Protein AF-A0A915NQX6-F1 (afdb_monomer_lite)

Structure (mmCIF, N/CA/C/O backbone):
data_AF-A0A915NQX6-F1
#
_entry.id   AF-A0A915NQX6-F1
#
loop_
_atom_site.group_PDB
_atom_site.id
_atom_site.type_symbol
_atom_site.label_atom_id
_atom_site.label_alt_id
_atom_site.label_comp_id
_atom_site.label_asym_id
_atom_site.label_entity_id
_atom_site.label_seq_id
_atom_site.pdbx_PDB_ins_code
_atom_site.Cartn_x
_atom_site.Cartn_y
_atom_site.Cartn_z
_atom_site.occupancy
_atom_site.B_iso_or_equiv
_atom_site.auth_seq_id
_atom_site.auth_comp_id
_atom_site.auth_asym_id
_atom_site.auth_atom_id
_atom_site.pdbx_PDB_model_num
ATOM 1 N N . GLU A 1 1 ? -34.431 50.979 30.768 1.00 38.66 1 GLU A N 1
ATOM 2 C CA . GLU A 1 1 ? -34.654 49.567 30.395 1.00 38.66 1 GLU A CA 1
ATOM 3 C C . GLU A 1 1 ? -35.205 49.522 28.977 1.00 38.66 1 GLU A C 1
ATOM 5 O O . GLU A 1 1 ? -36.246 50.115 28.728 1.00 38.66 1 GLU A O 1
ATOM 10 N N . HIS A 1 2 ? -34.493 48.913 28.026 1.00 42.22 2 HIS A N 1
ATOM 11 C CA . HIS A 1 2 ? -35.013 48.722 26.668 1.00 42.22 2 HIS A CA 1
ATOM 12 C C . HIS A 1 2 ? -35.611 47.318 26.565 1.00 42.22 2 HIS A C 1
ATOM 14 O O . HIS A 1 2 ? -34.886 46.334 26.437 1.00 42.22 2 HIS A O 1
ATOM 20 N N . SER A 1 3 ? -36.939 47.236 26.668 1.00 46.34 3 SER A N 1
ATOM 21 C CA . SER A 1 3 ? -37.701 46.011 26.421 1.00 46.34 3 SER A CA 1
ATOM 22 C C . SER A 1 3 ? -37.890 45.856 24.912 1.00 46.34 3 SER A C 1
ATOM 24 O O . SER A 1 3 ? -38.677 46.576 24.299 1.00 46.34 3 SER A O 1
ATOM 26 N N . HIS A 1 4 ? -37.106 44.979 24.287 1.00 55.62 4 HIS A N 1
ATOM 27 C CA . HIS A 1 4 ? -37.323 44.584 22.897 1.00 55.62 4 HIS A CA 1
ATOM 28 C C . HIS A 1 4 ? -38.366 43.463 22.845 1.00 55.62 4 HIS A C 1
ATOM 30 O O . HIS A 1 4 ? -38.346 42.558 23.680 1.00 55.62 4 HIS A O 1
ATOM 36 N N . LEU A 1 5 ? -39.251 43.503 21.844 1.00 52.16 5 LEU A N 1
ATOM 37 C CA . LEU A 1 5 ? -40.150 42.388 21.537 1.00 52.16 5 LEU A CA 1
ATOM 38 C C . LEU A 1 5 ? -39.326 41.102 21.301 1.00 52.16 5 LEU A C 1
ATOM 40 O O . LEU A 1 5 ? -38.230 41.187 20.733 1.00 52.16 5 LEU A O 1
ATOM 44 N N . PRO A 1 6 ? -39.813 39.916 21.718 1.00 59.72 6 PRO A N 1
ATOM 45 C CA . PRO A 1 6 ? -39.116 38.663 21.459 1.00 59.72 6 PRO A CA 1
ATOM 46 C C . PRO A 1 6 ? -38.980 38.472 19.947 1.00 59.72 6 PRO A C 1
ATOM 48 O O . PRO A 1 6 ? -39.988 38.423 19.253 1.00 59.72 6 PRO A O 1
ATOM 51 N N . GLN A 1 7 ? -37.749 38.375 19.444 1.00 75.25 7 GLN A N 1
ATOM 52 C CA . GLN A 1 7 ? -37.476 38.047 18.042 1.00 75.25 7 GLN A CA 1
ATOM 53 C C . GLN A 1 7 ? -37.558 36.521 17.881 1.00 75.25 7 GLN A C 1
ATOM 55 O O . GLN A 1 7 ? -36.648 35.823 18.356 1.00 75.25 7 GLN A O 1
ATOM 60 N N . PRO A 1 8 ? -38.646 35.970 17.310 1.00 80.56 8 PRO A N 1
ATOM 61 C CA . PRO A 1 8 ? -38.833 34.524 17.220 1.00 80.56 8 PRO A CA 1
ATOM 62 C C . PRO A 1 8 ? -37.720 33.846 16.409 1.00 80.56 8 PRO A C 1
ATOM 64 O O . PRO A 1 8 ? -37.325 32.728 16.735 1.00 80.56 8 PRO A O 1
ATOM 67 N N . GLU A 1 9 ? -37.121 34.550 15.453 1.00 82.81 9 GLU A N 1
ATOM 68 C CA . GLU A 1 9 ? -36.020 34.088 14.603 1.00 82.81 9 GLU A CA 1
ATOM 69 C C . GLU A 1 9 ? -34.741 33.879 15.425 1.00 82.81 9 GLU A C 1
ATOM 71 O O . GLU A 1 9 ? -34.018 32.898 15.246 1.00 82.81 9 GLU A O 1
ATOM 76 N N . ARG A 1 10 ? -34.474 34.745 16.417 1.00 84.31 10 ARG A N 1
ATOM 77 C CA . ARG A 1 10 ? -33.348 34.549 17.351 1.00 84.31 10 ARG A CA 1
ATOM 78 C C . ARG A 1 10 ? -33.540 33.310 18.211 1.00 84.31 10 ARG A C 1
ATOM 80 O O . ARG A 1 10 ? -32.583 32.568 18.433 1.00 84.31 10 ARG A O 1
ATOM 87 N N . ARG A 1 11 ? -34.770 33.064 18.664 1.00 86.31 11 ARG A N 1
ATOM 88 C CA . ARG A 1 11 ? -35.105 31.863 19.436 1.00 86.31 11 ARG A CA 1
ATOM 89 C C . ARG A 1 11 ? -34.942 30.602 18.585 1.00 86.31 11 ARG A C 1
ATOM 91 O O . ARG A 1 11 ? -34.336 29.637 19.043 1.00 86.31 11 ARG A O 1
ATOM 98 N N . LEU A 1 12 ? -35.424 30.614 17.342 1.00 88.38 12 LEU A N 1
ATOM 99 C CA . LEU A 1 12 ? -35.240 29.511 16.391 1.00 88.38 12 LEU A CA 1
ATOM 100 C C . LEU A 1 12 ? -33.757 29.273 16.082 1.00 88.38 12 LEU A C 1
ATOM 102 O O . LEU A 1 12 ? -33.298 28.129 16.092 1.00 88.38 12 LEU A O 1
ATOM 106 N N . ALA A 1 13 ? -32.976 30.340 15.908 1.00 90.31 13 ALA A N 1
ATOM 107 C CA . ALA A 1 13 ? -31.537 30.252 15.701 1.00 90.31 13 ALA A CA 1
ATOM 108 C C . ALA A 1 13 ? -30.809 29.633 16.907 1.00 90.31 13 ALA A C 1
ATOM 110 O O . ALA A 1 13 ? -29.872 28.851 16.731 1.00 90.31 13 ALA A O 1
ATOM 111 N N . GLU A 1 14 ? -31.229 29.941 18.137 1.00 90.56 14 GLU A N 1
ATOM 112 C CA . GLU A 1 14 ? -30.706 29.303 19.349 1.00 90.56 14 GLU A CA 1
ATOM 113 C C . GLU A 1 14 ? -31.066 27.820 19.433 1.00 90.56 14 GLU A C 1
ATOM 115 O O . GLU A 1 14 ? -30.185 27.008 19.727 1.00 90.56 14 GLU A O 1
ATOM 120 N N . ILE A 1 15 ? -32.308 27.451 19.101 1.00 91.75 15 ILE A N 1
ATOM 121 C CA . ILE A 1 15 ? -32.741 26.049 19.020 1.00 91.75 15 ILE A CA 1
ATOM 122 C C . ILE A 1 15 ? -31.874 25.294 18.007 1.00 91.75 15 ILE A C 1
ATOM 124 O O . ILE A 1 15 ? -31.310 24.252 18.337 1.00 91.75 15 ILE A O 1
ATOM 128 N N . LYS A 1 16 ? -31.663 25.854 16.811 1.00 93.06 16 LYS A N 1
ATOM 129 C CA . LYS A 1 16 ? -30.813 25.248 15.775 1.00 93.06 16 LYS A CA 1
ATOM 130 C C . LYS A 1 16 ? -29.343 25.161 16.177 1.00 93.06 16 LYS A C 1
ATOM 132 O O . LYS A 1 16 ? -28.678 24.166 15.894 1.00 93.06 16 LYS A O 1
ATOM 137 N N . ARG A 1 17 ? -28.811 26.157 16.892 1.00 93.44 17 ARG A N 1
ATOM 138 C CA . ARG A 1 17 ? -27.465 26.078 17.488 1.00 93.44 17 ARG A CA 1
ATOM 139 C C . ARG A 1 17 ? -27.383 24.989 18.558 1.00 93.44 17 ARG A C 1
ATOM 141 O O . ARG A 1 17 ? -26.347 24.338 18.663 1.00 93.44 17 ARG A O 1
ATOM 148 N N . HIS A 1 18 ? -28.433 24.780 19.349 1.00 92.81 18 HIS A N 1
ATOM 149 C CA . HIS A 1 18 ? -28.482 23.684 20.314 1.00 92.81 18 HIS A CA 1
ATOM 150 C C . HIS A 1 18 ? -28.527 22.322 19.609 1.00 92.81 18 HIS A C 1
ATOM 152 O O . HIS A 1 18 ? -27.761 21.429 19.966 1.00 92.81 18 HIS A O 1
ATOM 158 N N . GLU A 1 19 ? -29.343 22.187 18.563 1.00 92.75 19 GLU A N 1
ATOM 159 C CA . GLU A 1 19 ? -29.406 20.996 17.707 1.00 92.75 19 GLU A CA 1
ATOM 160 C C . GLU A 1 19 ? -28.031 20.682 17.096 1.00 92.75 19 GLU A C 1
ATOM 162 O O . GLU A 1 19 ? -27.553 19.553 17.180 1.00 92.75 19 GLU A O 1
ATOM 167 N N . LEU A 1 20 ? -27.323 21.697 16.582 1.00 93.06 20 LEU A N 1
ATOM 168 C CA . LEU A 1 20 ? -25.949 21.557 16.093 1.00 93.06 20 LEU A CA 1
ATOM 169 C C . LEU A 1 20 ? -25.013 20.988 17.166 1.00 93.06 20 LEU A C 1
ATOM 171 O O . LEU A 1 20 ? -24.211 20.103 16.871 1.00 93.06 20 LEU A O 1
ATOM 175 N N . LYS A 1 21 ? -25.085 21.504 18.399 1.00 91.56 21 LYS A N 1
ATOM 176 C CA . LYS A 1 21 ? -24.256 21.026 19.515 1.00 91.56 21 LYS A CA 1
ATOM 177 C C . LYS A 1 21 ? -24.577 19.579 19.871 1.00 91.56 21 LYS A C 1
ATOM 179 O O . LYS A 1 21 ? -23.652 18.803 20.087 1.00 91.56 21 LYS A O 1
ATOM 184 N N . GLN A 1 22 ? -25.858 19.225 19.926 1.00 89.69 22 GLN A N 1
ATOM 185 C CA . GLN A 1 22 ? -26.311 17.868 20.219 1.00 89.69 22 GLN A CA 1
ATOM 186 C C . GLN A 1 22 ? -25.844 16.894 19.136 1.00 89.69 22 GLN A C 1
ATOM 188 O O . GLN A 1 22 ? -25.158 15.921 19.433 1.00 89.69 22 GLN A O 1
ATOM 193 N N . ARG A 1 23 ? -26.083 17.223 17.869 1.00 88.25 23 ARG A N 1
ATOM 194 C CA . ARG A 1 23 ? -25.683 16.393 16.733 1.00 88.25 23 ARG A CA 1
ATOM 195 C C . ARG A 1 23 ? -24.166 16.286 16.587 1.00 88.25 23 ARG A C 1
ATOM 197 O O . ARG A 1 23 ? -23.659 15.241 16.203 1.00 88.25 23 ARG A O 1
ATOM 204 N N . ALA A 1 24 ? -23.417 17.329 16.954 1.00 87.31 24 ALA A N 1
ATOM 205 C CA . ALA A 1 24 ? -21.957 17.266 17.038 1.00 87.31 24 ALA A CA 1
ATOM 206 C C . ALA A 1 24 ? -21.452 16.295 18.121 1.00 87.31 24 ALA A C 1
ATOM 208 O O . ALA A 1 24 ? -20.305 15.860 18.022 1.00 87.31 24 ALA A O 1
ATOM 209 N N . ARG A 1 25 ? -22.268 15.987 19.142 1.00 83.38 25 ARG A N 1
ATOM 210 C CA . ARG A 1 25 ? -21.964 14.986 20.175 1.00 83.38 25 ARG A CA 1
ATOM 211 C C . ARG A 1 25 ? -22.408 13.583 19.779 1.00 83.38 25 ARG A C 1
ATOM 213 O O . ARG A 1 25 ? -21.679 12.642 20.056 1.00 83.38 25 ARG A O 1
ATOM 220 N N . GLU A 1 26 ? -23.578 13.463 19.158 1.00 82.12 26 GLU A N 1
ATOM 221 C CA . GLU A 1 26 ? -24.158 12.183 18.731 1.00 82.12 26 GLU A CA 1
ATOM 222 C C . GLU A 1 26 ? -23.442 11.602 17.507 1.00 82.12 26 GLU A C 1
ATOM 224 O O . GLU A 1 26 ? -23.150 10.412 17.478 1.00 82.12 26 GLU A O 1
ATOM 229 N N . ASP A 1 27 ? -23.099 12.445 16.525 1.00 79.38 27 ASP A N 1
ATOM 230 C CA . ASP A 1 27 ? -22.319 12.059 15.346 1.00 79.38 27 ASP A CA 1
ATOM 231 C C . ASP A 1 27 ? -21.049 12.918 15.224 1.00 79.38 27 ASP A C 1
ATOM 233 O O . ASP A 1 27 ? -20.913 13.818 14.377 1.00 79.38 27 ASP A O 1
ATOM 237 N N . PRO A 1 28 ? -20.071 12.672 16.103 1.00 72.56 28 PRO A N 1
ATOM 238 C CA . PRO A 1 28 ? -18.860 13.466 16.147 1.00 72.56 28 PRO A CA 1
ATOM 239 C C . PRO A 1 28 ? -17.932 13.197 14.952 1.00 72.56 28 PRO A C 1
ATOM 241 O O . PRO A 1 28 ? -17.039 14.010 14.687 1.00 72.56 28 PRO A O 1
ATOM 244 N N . ASN A 1 29 ? -18.174 12.134 14.180 1.00 71.50 29 ASN A N 1
ATOM 245 C CA . ASN A 1 29 ? -17.426 11.800 12.968 1.00 71.50 29 ASN A CA 1
ATOM 246 C C . ASN A 1 29 ? -17.956 12.527 11.723 1.00 71.50 29 ASN A C 1
ATOM 248 O O . ASN A 1 29 ? -17.264 12.594 10.704 1.00 71.50 29 ASN A O 1
ATOM 252 N N . LEU A 1 30 ? -19.139 13.148 11.801 1.00 79.25 30 LEU A N 1
ATOM 253 C CA . LEU A 1 30 ? -19.702 13.895 10.683 1.00 79.25 30 LEU A CA 1
ATOM 254 C C . LEU A 1 30 ? -18.809 15.081 10.290 1.00 79.25 30 LEU A C 1
ATOM 256 O O . LEU A 1 30 ? -18.415 15.912 11.125 1.00 79.25 30 LEU A O 1
ATOM 260 N N . ASN A 1 31 ? -18.515 15.176 8.989 1.00 84.56 31 ASN A N 1
ATOM 261 C CA . ASN A 1 31 ? -17.747 16.275 8.414 1.00 84.56 31 ASN A CA 1
ATOM 262 C C . ASN A 1 31 ? -18.415 17.620 8.749 1.00 84.56 31 ASN A C 1
ATOM 264 O O . ASN A 1 31 ? -19.624 17.770 8.579 1.00 84.56 31 ASN A O 1
ATOM 268 N N . ARG A 1 32 ? -17.619 18.610 9.176 1.00 86.19 32 ARG A N 1
ATOM 269 C CA . ARG A 1 32 ? -18.089 19.949 9.569 1.00 86.19 32 ARG A CA 1
ATOM 270 C C . ARG A 1 32 ? -19.045 20.567 8.545 1.00 86.19 32 ARG A C 1
ATOM 272 O O . ARG A 1 32 ? -20.067 21.114 8.942 1.00 86.19 32 ARG A O 1
ATOM 279 N N . ILE A 1 33 ? -18.713 20.490 7.258 1.00 86.62 33 ILE A N 1
ATOM 280 C CA . ILE A 1 33 ? -19.505 21.103 6.185 1.00 86.62 33 ILE A CA 1
ATOM 281 C C . ILE A 1 33 ? -20.866 20.412 6.090 1.00 86.62 33 ILE A C 1
ATOM 283 O O . ILE A 1 33 ? -21.895 21.081 6.084 1.00 86.62 33 ILE A O 1
ATOM 287 N N . ARG A 1 34 ? -20.882 19.073 6.106 1.00 89.69 34 ARG A N 1
ATOM 288 C CA . ARG A 1 34 ? -22.124 18.285 6.074 1.00 89.69 34 ARG A CA 1
ATOM 289 C C . ARG A 1 34 ? -22.983 18.507 7.315 1.00 89.69 34 ARG A C 1
ATOM 291 O O . ARG A 1 34 ? -24.191 18.655 7.187 1.00 89.69 34 ARG A O 1
ATOM 298 N N . LEU A 1 35 ? -22.365 18.569 8.493 1.00 90.06 35 LEU A N 1
ATOM 299 C CA . LEU A 1 35 ? -23.062 18.843 9.746 1.00 90.06 35 LEU A CA 1
ATOM 300 C C . LEU A 1 35 ? -23.759 20.207 9.690 1.00 90.06 35 LEU A C 1
ATOM 302 O O . LEU A 1 35 ? -24.960 20.288 9.922 1.00 90.06 35 LEU A O 1
ATOM 306 N N . ILE A 1 36 ? -23.035 21.268 9.329 1.00 91.88 36 ILE A N 1
ATOM 307 C CA . ILE A 1 36 ? -23.605 22.618 9.258 1.00 91.88 36 ILE A CA 1
ATOM 308 C C . ILE A 1 36 ? -24.703 22.696 8.190 1.00 91.88 36 ILE A C 1
ATOM 310 O O . ILE A 1 36 ? -25.783 23.212 8.475 1.00 91.88 36 ILE A O 1
ATOM 314 N N . ALA A 1 37 ? -24.468 22.123 7.005 1.00 91.12 37 ALA A N 1
ATOM 315 C CA . ALA A 1 37 ? -25.466 22.070 5.940 1.00 91.12 37 ALA A CA 1
ATOM 316 C C . ALA A 1 37 ? -26.743 21.348 6.393 1.00 91.12 37 ALA A C 1
ATOM 318 O O . ALA A 1 37 ? -27.840 21.820 6.122 1.00 91.12 37 ALA A O 1
ATOM 319 N N . SER A 1 38 ? -26.613 20.250 7.146 1.00 90.94 38 SER A N 1
ATOM 320 C CA . SER A 1 38 ? -27.766 19.496 7.649 1.00 90.94 38 SER A CA 1
ATOM 321 C C . SER A 1 38 ? -28.615 20.262 8.666 1.00 90.94 38 SER A C 1
ATOM 323 O O . SER A 1 38 ? -29.816 20.037 8.727 1.00 90.94 38 SER A O 1
ATOM 325 N N . ILE A 1 39 ? -28.009 21.166 9.444 1.00 92.31 39 ILE A N 1
ATOM 326 C CA . ILE A 1 39 ? -28.732 22.005 10.413 1.00 92.31 39 ILE A CA 1
ATOM 327 C C . ILE A 1 39 ? -29.379 23.211 9.724 1.00 92.31 39 ILE A C 1
ATOM 329 O O . ILE A 1 39 ? -30.451 23.647 10.133 1.00 92.31 39 ILE A O 1
ATOM 333 N N . ARG A 1 40 ? -28.731 23.753 8.686 1.00 90.81 40 ARG A N 1
ATOM 334 C CA . ARG A 1 40 ? -29.233 24.895 7.905 1.00 90.81 40 ARG A CA 1
ATOM 335 C C . ARG A 1 40 ? -30.285 24.509 6.864 1.00 90.81 40 ARG A C 1
ATOM 337 O O . ARG A 1 40 ? -30.973 25.385 6.353 1.00 90.81 40 ARG A O 1
ATOM 344 N N . ALA A 1 41 ? -30.410 23.226 6.540 1.00 90.62 41 ALA A N 1
ATOM 345 C CA . ALA A 1 41 ? -31.408 22.743 5.599 1.00 90.62 41 ALA A CA 1
ATOM 346 C C . ALA A 1 41 ? -32.829 23.101 6.073 1.00 90.62 41 ALA A C 1
ATOM 348 O O . ALA A 1 41 ? -33.228 22.735 7.178 1.00 90.62 41 ALA A O 1
ATOM 349 N N . GLY A 1 42 ? -33.585 23.802 5.223 1.00 84.75 42 GLY A N 1
ATOM 350 C CA . GLY A 1 42 ? -34.984 24.158 5.487 1.00 84.75 42 GLY A CA 1
ATOM 351 C C . GLY A 1 42 ? -35.194 25.253 6.538 1.00 84.75 42 GLY A C 1
ATOM 352 O O . GLY A 1 42 ? -36.287 25.348 7.085 1.00 84.75 42 GLY A O 1
ATOM 353 N N . VAL A 1 43 ? -34.163 26.046 6.845 1.00 90.88 43 VAL A N 1
ATOM 354 C CA . VAL A 1 43 ? -34.260 27.228 7.716 1.00 90.88 43 VAL A CA 1
ATOM 355 C C . VAL A 1 43 ? -34.565 28.464 6.861 1.00 90.88 43 VAL A C 1
ATOM 357 O O . VAL A 1 43 ? -34.007 28.593 5.774 1.00 90.88 43 VAL A O 1
ATOM 360 N N . ASP A 1 44 ? -35.438 29.352 7.339 1.00 91.12 44 ASP A N 1
ATOM 361 C CA . ASP A 1 44 ? -35.754 30.633 6.693 1.00 91.12 44 ASP A CA 1
ATOM 362 C C . ASP A 1 44 ? -34.566 31.615 6.725 1.00 91.12 44 ASP A C 1
ATOM 364 O O . ASP A 1 44 ? -33.658 31.491 7.550 1.00 91.12 44 ASP A O 1
ATOM 368 N N . ASP A 1 45 ? -34.572 32.606 5.832 1.00 90.00 45 ASP A N 1
ATOM 369 C CA . ASP A 1 45 ? -33.442 33.524 5.633 1.00 90.00 45 ASP A CA 1
ATOM 370 C C . ASP A 1 45 ? -33.100 34.345 6.890 1.00 90.00 45 ASP A C 1
ATOM 372 O O . ASP A 1 45 ? -31.925 34.574 7.198 1.00 90.00 45 ASP A O 1
ATOM 376 N N . GLU A 1 46 ? -34.105 34.757 7.661 1.00 90.25 46 GLU A N 1
ATOM 377 C CA . GLU A 1 46 ? -33.933 35.597 8.850 1.00 90.25 46 GLU A CA 1
ATOM 378 C C . GLU A 1 46 ? -33.292 34.796 9.989 1.00 90.25 46 GLU A C 1
ATOM 380 O O . GLU A 1 46 ? -32.293 35.222 10.587 1.00 90.25 46 GLU A O 1
ATOM 385 N N . THR A 1 47 ? -33.782 33.577 10.225 1.00 89.44 47 THR A N 1
ATOM 386 C CA . THR A 1 47 ? -33.177 32.620 11.155 1.00 89.44 47 THR A CA 1
ATOM 387 C C . THR A 1 47 ? -31.779 32.207 10.687 1.00 89.44 47 THR A C 1
ATOM 389 O O . THR A 1 47 ? -30.856 32.123 11.503 1.00 89.44 47 THR A O 1
ATOM 392 N N . PHE A 1 48 ? -31.565 32.006 9.383 1.00 90.25 48 PHE A N 1
ATOM 393 C CA . PHE A 1 48 ? -30.262 31.658 8.810 1.00 90.25 48 PHE A CA 1
ATOM 394 C C . PHE A 1 48 ? -29.204 32.729 9.101 1.00 90.25 48 PHE A C 1
ATOM 396 O O . PHE A 1 48 ? -28.077 32.407 9.504 1.00 90.25 48 PHE A O 1
ATOM 403 N N . VAL A 1 49 ? -29.566 34.006 8.950 1.00 90.19 49 VAL A N 1
ATOM 404 C CA . VAL A 1 49 ? -28.704 35.140 9.306 1.00 90.19 49 VAL A CA 1
ATOM 405 C C . VAL A 1 49 ? -28.491 35.195 10.821 1.00 90.19 49 VAL A C 1
ATOM 407 O O . VAL A 1 49 ? -27.346 35.296 11.276 1.00 90.19 49 VAL A O 1
ATOM 410 N N . ALA A 1 50 ? -29.553 35.043 11.620 1.00 90.62 50 ALA A N 1
ATOM 411 C CA . ALA A 1 50 ? -29.483 35.071 13.084 1.00 90.62 50 ALA A CA 1
ATOM 412 C C . ALA A 1 50 ? -28.621 33.937 13.676 1.00 90.62 50 ALA A C 1
ATOM 414 O O . ALA A 1 50 ? -27.971 34.118 14.713 1.00 90.62 50 ALA A O 1
ATOM 415 N N . MET A 1 51 ? -28.541 32.783 13.003 1.00 91.06 51 MET A N 1
ATOM 416 C CA . MET A 1 51 ? -27.662 31.665 13.364 1.00 91.06 51 MET A CA 1
ATOM 417 C C . MET A 1 51 ? -26.172 32.020 13.284 1.00 91.06 51 MET A C 1
ATOM 419 O O . MET A 1 51 ? -25.375 31.428 14.022 1.00 91.06 51 MET A O 1
ATOM 423 N N . GLY A 1 52 ? -25.790 33.029 12.502 1.00 91.25 52 GLY A N 1
ATOM 424 C CA . GLY A 1 52 ? -24.404 33.448 12.298 1.00 91.25 52 GLY A CA 1
ATOM 425 C C . GLY A 1 52 ? -23.676 32.610 11.244 1.00 91.25 52 GLY A C 1
ATOM 426 O O . GLY A 1 52 ? -24.230 31.669 10.685 1.00 91.25 52 GLY A O 1
ATOM 427 N N . SER A 1 53 ? -22.422 32.964 10.955 1.00 92.38 53 SER A N 1
ATOM 428 C CA . SER A 1 53 ? -21.659 32.379 9.844 1.00 92.38 53 SER A CA 1
ATOM 429 C C . SER A 1 53 ? -21.311 30.896 10.033 1.00 92.38 53 SER A C 1
ATOM 431 O O . SER A 1 53 ? -21.163 30.405 11.156 1.00 92.38 53 SER A O 1
ATOM 433 N N . ASP A 1 54 ? -21.043 30.196 8.924 1.00 91.50 54 ASP A N 1
ATOM 434 C CA . ASP A 1 54 ? -20.540 28.810 8.933 1.00 91.50 54 ASP A CA 1
ATOM 435 C C . ASP A 1 54 ? -19.231 28.655 9.716 1.00 91.50 54 ASP A C 1
ATOM 437 O O . ASP A 1 54 ? -18.899 27.571 10.211 1.00 91.50 54 ASP A O 1
ATOM 441 N N . ASN A 1 55 ? -18.455 29.733 9.847 1.00 91.69 55 ASN A N 1
ATOM 442 C CA . ASN A 1 55 ? -17.267 29.713 10.681 1.00 91.69 55 ASN A CA 1
ATOM 443 C C . ASN A 1 55 ? -17.607 29.679 12.171 1.00 91.69 55 ASN A C 1
ATOM 445 O O . ASN A 1 55 ? -17.064 28.849 12.897 1.00 91.69 55 ASN A O 1
ATOM 449 N N . ALA A 1 56 ? -18.552 30.509 12.613 1.00 91.81 56 ALA A N 1
ATOM 450 C CA . ALA A 1 56 ? -19.011 30.517 13.998 1.00 91.81 56 ALA A CA 1
ATOM 451 C C . ALA A 1 56 ? -19.662 29.180 14.390 1.00 91.81 56 ALA A C 1
ATOM 453 O O . ALA A 1 56 ? -19.325 28.610 15.431 1.00 91.81 56 ALA A O 1
ATOM 454 N N . LEU A 1 57 ? -20.527 28.636 13.527 1.00 92.69 57 LEU A N 1
ATOM 455 C CA . LEU A 1 57 ? -21.147 27.321 13.724 1.00 92.69 57 LEU A CA 1
ATOM 456 C C . LEU A 1 57 ? -20.096 26.201 13.727 1.00 92.69 57 LEU A C 1
ATOM 458 O O . LEU A 1 57 ? -20.123 25.319 14.583 1.00 92.69 57 LEU A O 1
ATOM 462 N N . GLY A 1 58 ? -19.106 26.274 12.835 1.00 90.50 58 GLY A N 1
ATOM 463 C CA . GLY A 1 58 ? -17.985 25.338 12.810 1.00 90.50 58 GLY A CA 1
ATOM 464 C C . GLY A 1 58 ? -17.162 25.339 14.095 1.00 90.50 58 GLY A C 1
ATOM 465 O O . GLY A 1 58 ? -16.858 24.275 14.630 1.00 90.50 58 GLY A O 1
ATOM 466 N N . ILE A 1 59 ? -16.843 26.523 14.623 1.00 89.06 59 ILE A N 1
ATOM 467 C CA . ILE A 1 59 ? -16.144 26.675 15.905 1.00 89.06 59 ILE A CA 1
ATOM 468 C C . ILE A 1 59 ? -17.005 26.137 17.053 1.00 89.06 59 ILE A C 1
ATOM 470 O O . ILE A 1 59 ? -16.479 25.498 17.962 1.00 89.06 59 ILE A O 1
ATOM 474 N N . MET A 1 60 ? -18.321 26.360 17.020 1.00 91.12 60 MET A N 1
ATOM 475 C CA . MET A 1 60 ? -19.249 25.838 18.025 1.00 91.12 60 MET A CA 1
ATOM 476 C C . MET A 1 60 ? -19.268 24.307 18.035 1.00 91.12 60 MET A C 1
ATOM 478 O O . MET A 1 60 ? -19.071 23.708 19.091 1.00 91.12 60 MET A O 1
ATOM 482 N N . ALA A 1 61 ? -19.419 23.680 16.866 1.00 89.31 61 ALA A N 1
ATOM 483 C CA . ALA A 1 61 ? -19.356 22.229 16.726 1.00 89.31 61 ALA A CA 1
ATOM 484 C C . ALA A 1 61 ? -17.991 21.680 17.172 1.00 89.31 61 ALA A C 1
ATOM 486 O O . ALA A 1 61 ? -17.933 20.706 17.917 1.00 89.31 61 ALA A O 1
ATOM 487 N N . TYR A 1 62 ? -16.890 22.335 16.786 1.00 86.12 62 TYR A N 1
ATOM 488 C CA . TYR A 1 62 ? -15.546 21.965 17.236 1.00 86.12 62 TYR A CA 1
ATOM 489 C C . TYR A 1 62 ? -15.408 22.025 18.760 1.00 86.12 62 TYR A C 1
ATOM 491 O O . TYR A 1 62 ? -14.876 21.096 19.355 1.00 86.12 62 TYR A O 1
ATOM 499 N N . ARG A 1 63 ? -15.905 23.085 19.411 1.00 86.69 63 ARG A N 1
ATOM 500 C CA . ARG A 1 63 ? -15.849 23.223 20.875 1.00 86.69 63 ARG A CA 1
ATOM 501 C C . ARG A 1 63 ? -16.622 22.120 21.585 1.00 86.69 63 ARG A C 1
ATOM 503 O O . ARG A 1 63 ? -16.163 21.661 22.623 1.00 86.69 63 ARG A O 1
ATOM 510 N N . GLU A 1 64 ? -17.765 21.697 21.049 1.00 87.38 64 GLU A N 1
ATOM 511 C CA . GLU A 1 64 ? -18.497 20.557 21.608 1.00 87.38 64 GLU A CA 1
ATOM 512 C C . GLU A 1 64 ? -17.745 19.242 21.406 1.00 87.38 64 GLU A C 1
ATOM 514 O O . GLU A 1 64 ? -17.584 18.493 22.365 1.00 87.38 64 GLU A O 1
ATOM 519 N N . LYS A 1 65 ? -17.187 19.001 20.215 1.00 82.88 65 LYS A N 1
ATOM 520 C CA . LYS A 1 65 ? -16.334 17.827 19.965 1.00 82.88 65 LYS A CA 1
ATOM 521 C C . LYS A 1 65 ? -15.092 17.818 20.865 1.00 82.88 65 LYS A C 1
ATOM 523 O O . LYS A 1 65 ? -14.724 16.778 21.394 1.00 82.88 65 LYS A O 1
ATOM 528 N N . ALA A 1 66 ? -14.485 18.975 21.122 1.00 81.50 66 ALA A N 1
ATOM 529 C CA . ALA A 1 66 ? -13.329 19.107 22.008 1.00 81.50 66 ALA A CA 1
ATOM 530 C C . ALA A 1 66 ? -13.653 18.825 23.487 1.00 81.50 66 ALA A C 1
ATOM 532 O O . ALA A 1 66 ? -12.742 18.532 24.255 1.00 81.50 66 ALA A O 1
ATOM 533 N N . LYS A 1 67 ? -14.925 18.891 23.907 1.00 82.44 67 LYS A N 1
ATOM 534 C CA . LYS A 1 67 ? -15.336 18.419 25.242 1.00 82.44 67 LYS A CA 1
ATOM 535 C C . LYS A 1 67 ? -15.339 16.892 25.332 1.00 82.44 67 LYS A C 1
ATOM 537 O O . LYS A 1 67 ? -15.122 16.368 26.414 1.00 82.44 67 LYS A O 1
ATOM 542 N N . LEU A 1 68 ? -15.573 16.203 24.212 1.00 74.19 68 LEU A N 1
ATOM 543 C CA . LEU A 1 68 ? -15.562 14.739 24.130 1.00 74.19 68 LEU A CA 1
ATOM 544 C C . LEU A 1 68 ? -14.146 14.185 23.942 1.00 74.19 68 LEU A C 1
ATOM 546 O O . LEU A 1 68 ? -13.789 13.185 24.553 1.00 74.19 68 LEU A O 1
ATOM 550 N N . TYR A 1 69 ? -13.342 14.841 23.104 1.00 70.94 69 TYR A N 1
ATOM 551 C CA . TYR A 1 69 ? -12.032 14.336 22.672 1.00 70.94 69 TYR A CA 1
ATOM 552 C C . TYR A 1 69 ? -10.831 15.057 23.289 1.00 70.94 69 TYR A C 1
ATOM 554 O O . TYR A 1 69 ? -9.691 14.672 23.048 1.00 70.94 69 TYR A O 1
ATOM 562 N N . GLY A 1 70 ? -11.065 16.123 24.054 1.00 71.19 70 GLY A N 1
ATOM 563 C CA . GLY A 1 70 ? -10.018 17.057 24.456 1.00 71.19 70 GLY A CA 1
ATOM 564 C C . GLY A 1 70 ? -9.654 18.049 23.343 1.00 71.19 70 GLY A C 1
ATOM 565 O O . GLY A 1 70 ? -10.108 17.968 22.199 1.00 71.19 70 GLY A O 1
ATOM 566 N N . LYS A 1 71 ? -8.831 19.046 23.683 1.00 67.50 71 LYS A N 1
ATOM 567 C CA . LYS A 1 71 ? -8.247 19.960 22.690 1.00 67.50 71 LYS A CA 1
ATOM 568 C C . LYS A 1 71 ? -7.074 19.245 22.025 1.00 67.50 71 LYS A C 1
ATOM 570 O O . LYS A 1 71 ? -6.179 18.797 22.732 1.00 67.50 71 LYS A O 1
ATOM 575 N N . GLY A 1 72 ? -7.044 19.183 20.693 1.00 59.38 72 GLY A N 1
ATOM 576 C CA . GLY A 1 72 ? -5.888 18.644 19.975 1.00 59.38 72 GLY A CA 1
ATOM 577 C C . GLY A 1 72 ? -4.632 19.446 20.320 1.00 59.38 72 GLY A C 1
ATOM 578 O O . GLY A 1 72 ? -4.549 20.630 19.989 1.00 59.38 72 GLY A O 1
ATOM 579 N N . THR A 1 73 ? -3.677 18.833 21.017 1.00 55.38 73 THR A N 1
ATOM 580 C CA . THR A 1 73 ? -2.372 19.441 21.289 1.00 55.38 73 THR A CA 1
ATOM 581 C C . THR A 1 73 ? -1.381 18.944 20.240 1.00 55.38 73 THR A C 1
ATOM 583 O O . THR A 1 73 ? -1.390 17.788 19.825 1.00 55.38 73 THR A O 1
ATOM 586 N N . SER A 1 74 ? -0.510 19.830 19.766 1.00 53.81 74 SER A N 1
ATOM 587 C CA . SER A 1 74 ? 0.542 19.491 18.799 1.00 53.81 74 SER A CA 1
ATOM 588 C C . SER A 1 74 ? 1.775 18.843 19.446 1.00 53.81 74 SER A C 1
ATOM 590 O O . SER A 1 74 ? 2.724 18.504 18.737 1.00 53.81 74 SER A O 1
ATOM 592 N N . LYS A 1 75 ? 1.761 18.672 20.774 1.00 54.88 75 LYS A N 1
ATOM 593 C CA . LYS A 1 75 ? 2.833 18.098 21.589 1.00 54.88 75 LYS A CA 1
ATOM 594 C C . LYS A 1 75 ? 2.250 16.956 22.421 1.00 54.88 75 LYS A C 1
ATOM 596 O O . LYS A 1 75 ? 1.794 17.186 23.534 1.00 54.88 75 LYS A O 1
ATOM 601 N N . ILE A 1 76 ? 2.226 15.764 21.836 1.00 63.16 76 ILE A N 1
ATOM 602 C CA . ILE A 1 76 ? 1.908 14.510 22.526 1.00 63.16 76 ILE A CA 1
ATOM 603 C C . ILE A 1 76 ? 3.244 13.781 22.682 1.00 63.16 76 ILE A C 1
ATOM 605 O O . ILE A 1 76 ? 3.907 13.502 21.681 1.00 63.16 76 ILE A O 1
ATOM 609 N N . SER A 1 77 ? 3.684 13.573 23.922 1.00 61.50 77 SER A N 1
ATOM 610 C CA . SER A 1 77 ? 4.889 12.807 24.258 1.00 61.50 77 SER A CA 1
ATOM 611 C C . SER A 1 77 ? 4.596 11.302 24.262 1.00 61.50 77 SER A C 1
ATOM 613 O O . SER A 1 77 ? 3.440 10.896 24.314 1.00 61.50 77 SER A O 1
ATOM 615 N N . ALA A 1 78 ? 5.626 10.449 24.235 1.00 60.28 78 ALA A N 1
ATOM 616 C CA . ALA A 1 78 ? 5.443 8.993 24.321 1.00 60.28 78 ALA A CA 1
ATOM 617 C C . ALA A 1 78 ? 4.735 8.553 25.624 1.00 60.28 78 ALA A C 1
ATOM 619 O O . ALA A 1 78 ? 3.917 7.637 25.612 1.00 60.28 78 ALA A O 1
ATOM 620 N N . ILE A 1 79 ? 4.984 9.263 26.732 1.00 63.16 79 ILE A N 1
ATOM 621 C CA . ILE A 1 79 ? 4.326 9.041 28.033 1.00 63.16 79 ILE A CA 1
ATOM 622 C C . ILE A 1 79 ? 2.821 9.343 27.938 1.00 63.16 79 ILE A C 1
ATOM 624 O O . ILE A 1 79 ? 1.992 8.638 28.521 1.00 63.16 79 ILE A O 1
ATOM 628 N N . ASP A 1 80 ? 2.452 10.347 27.139 1.00 68.56 80 ASP A N 1
ATOM 629 C CA . ASP A 1 80 ? 1.050 10.679 26.895 1.00 68.56 80 ASP A CA 1
ATOM 630 C C . ASP A 1 80 ? 0.346 9.574 26.097 1.00 68.56 80 ASP A C 1
ATOM 632 O O . ASP A 1 80 ? -0.826 9.324 26.343 1.00 68.56 80 ASP A O 1
ATOM 636 N N . VAL A 1 81 ? 1.044 8.862 25.198 1.00 77.88 81 VAL A N 1
ATOM 637 C CA . VAL A 1 81 ? 0.452 7.762 24.406 1.00 77.88 81 VAL A CA 1
ATOM 638 C C . VAL A 1 81 ? 0.094 6.570 25.279 1.00 77.88 81 VAL A C 1
ATOM 640 O O . VAL A 1 81 ? -1.002 6.022 25.171 1.00 77.88 81 VAL A O 1
ATOM 643 N N . MET A 1 82 ? 1.002 6.184 26.176 1.00 79.81 82 MET A N 1
ATOM 644 C CA . MET A 1 82 ? 0.784 5.045 27.068 1.00 79.81 82 MET A CA 1
ATOM 645 C C . MET A 1 82 ? -0.407 5.270 28.002 1.00 79.81 82 MET A C 1
ATOM 647 O O . MET A 1 82 ? -1.128 4.325 28.315 1.00 79.81 82 MET A O 1
ATOM 651 N N . SER A 1 83 ? -0.678 6.526 28.364 1.00 79.94 83 SER A N 1
ATOM 652 C CA . SER A 1 83 ? -1.820 6.917 29.196 1.00 79.94 83 SER A CA 1
ATOM 653 C C . SER A 1 83 ? -3.106 7.236 28.416 1.00 79.94 83 SER A C 1
ATOM 655 O O . SER A 1 83 ? -4.122 7.552 29.042 1.00 79.94 83 SER A O 1
ATOM 657 N N . ILE A 1 84 ? -3.118 7.110 27.077 1.00 80.19 84 ILE A N 1
ATOM 658 C CA . ILE A 1 84 ? -4.325 7.347 26.269 1.00 80.19 84 ILE A CA 1
ATOM 659 C C . ILE A 1 84 ? -5.450 6.423 26.731 1.00 80.19 84 ILE A C 1
ATOM 661 O O . ILE A 1 84 ? -5.339 5.195 26.689 1.00 80.19 84 ILE A O 1
ATOM 665 N N . ARG A 1 85 ? -6.582 7.029 27.088 1.00 82.12 85 ARG A N 1
ATOM 666 C CA . ARG A 1 85 ? -7.865 6.338 27.192 1.00 82.12 85 ARG A CA 1
ATOM 667 C C . ARG A 1 85 ? -8.744 6.754 26.030 1.00 82.12 85 ARG A C 1
ATOM 669 O O . ARG A 1 85 ? -9.072 7.932 25.898 1.00 82.12 85 ARG A O 1
ATOM 676 N N . PHE A 1 86 ? -9.110 5.790 25.193 1.00 84.44 86 PHE A N 1
ATOM 677 C CA . PHE A 1 86 ? -10.004 6.052 24.079 1.00 84.44 86 PHE A CA 1
ATOM 678 C C . PHE A 1 86 ? -11.430 6.285 24.594 1.00 84.44 86 PHE A C 1
ATOM 680 O O . PHE A 1 86 ? -11.963 5.438 25.312 1.00 84.44 86 PHE A O 1
ATOM 687 N N . PRO A 1 87 ? -12.069 7.412 24.240 1.00 82.50 87 PRO A N 1
ATOM 688 C CA . PRO A 1 87 ? -13.486 7.610 24.496 1.00 82.50 87 PRO A CA 1
ATOM 689 C C . PRO A 1 87 ? -14.319 6.538 23.792 1.00 82.50 87 PRO A C 1
ATOM 691 O O . PRO A 1 87 ? -14.048 6.211 22.637 1.00 82.50 87 PRO A O 1
ATOM 694 N N . GLN A 1 88 ? -15.378 6.071 24.456 1.00 82.62 88 GLN A N 1
ATOM 695 C CA . GLN A 1 88 ? -16.304 5.059 23.933 1.00 82.62 88 GLN A CA 1
ATOM 696 C C . GLN A 1 88 ? -16.776 5.335 22.484 1.00 82.62 88 GLN A C 1
ATOM 698 O O . GLN A 1 88 ? -16.709 4.419 21.668 1.00 82.62 88 GLN A O 1
ATOM 703 N N . PRO A 1 89 ? -17.107 6.582 22.074 1.00 81.69 89 PRO A N 1
ATOM 704 C CA . PRO A 1 89 ? -17.506 6.875 20.689 1.00 81.69 89 P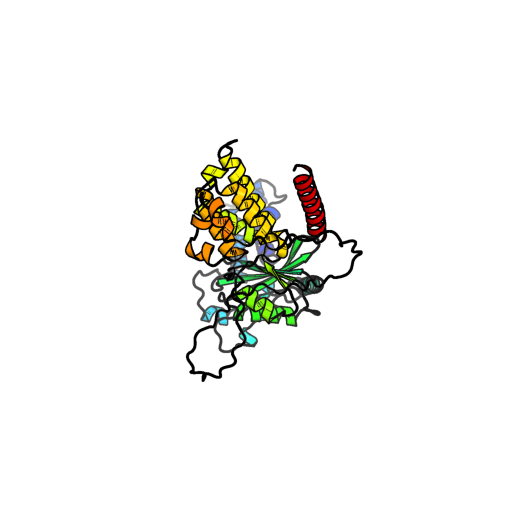RO A CA 1
ATOM 705 C C . PRO A 1 89 ? -16.437 6.621 19.610 1.00 81.69 89 PRO A C 1
ATOM 707 O O . PRO A 1 89 ? -16.763 6.618 18.425 1.00 81.69 89 PRO A O 1
ATOM 710 N N . LEU A 1 90 ? -15.160 6.468 19.986 1.00 81.88 90 LEU A N 1
ATOM 711 C CA . LEU A 1 90 ? -14.063 6.152 19.059 1.00 81.88 90 LEU A CA 1
ATOM 712 C C . LEU A 1 90 ? -13.753 4.658 18.983 1.00 81.88 90 LEU A C 1
ATOM 714 O O . LEU A 1 90 ? -13.040 4.241 18.075 1.00 81.88 90 LEU A O 1
ATOM 718 N N . ILE A 1 91 ? -14.254 3.874 19.935 1.00 89.50 91 ILE A N 1
ATOM 719 C CA . ILE A 1 91 ? -13.979 2.438 20.044 1.00 89.50 91 ILE A CA 1
ATOM 720 C C . ILE A 1 91 ? -15.236 1.592 19.950 1.00 89.50 91 ILE A C 1
ATOM 722 O O . ILE A 1 91 ? -15.120 0.377 19.939 1.00 89.50 91 ILE A O 1
ATOM 726 N N . GLU A 1 92 ? -16.411 2.199 19.809 1.00 89.06 92 GLU A N 1
ATOM 727 C CA . GLU A 1 92 ? -17.664 1.493 19.579 1.00 89.06 92 GLU A CA 1
ATOM 728 C C . GLU A 1 92 ? -18.406 2.044 18.366 1.00 89.06 92 GLU A C 1
ATOM 730 O O . GLU A 1 92 ? -18.489 3.253 18.138 1.00 89.06 92 GLU A O 1
ATOM 735 N N . ARG A 1 93 ? -18.996 1.137 17.587 1.00 86.62 93 ARG A N 1
ATOM 736 C CA . ARG A 1 93 ? -19.870 1.477 16.466 1.00 86.62 93 ARG A CA 1
ATOM 737 C C . ARG A 1 93 ? -20.998 0.459 16.383 1.00 86.62 93 ARG A C 1
ATOM 739 O O . ARG A 1 93 ? -20.748 -0.736 16.326 1.00 86.62 93 ARG A O 1
ATOM 746 N N . GLY A 1 94 ? -22.244 0.934 16.397 1.00 84.38 94 GLY A N 1
ATOM 747 C CA . GLY A 1 94 ? -23.417 0.052 16.337 1.00 84.38 94 GLY A CA 1
ATOM 748 C C . GLY A 1 94 ? -23.522 -0.931 17.512 1.00 84.38 94 GLY A C 1
ATOM 749 O O . GLY A 1 94 ? -24.022 -2.033 17.326 1.00 84.38 94 GLY A O 1
ATOM 750 N N . GLY A 1 95 ? -23.016 -0.561 18.695 1.00 86.81 95 GLY A N 1
ATOM 751 C CA . GLY A 1 95 ? -22.996 -1.424 19.884 1.00 86.81 95 GLY A CA 1
ATOM 752 C C . GLY A 1 95 ? -21.900 -2.496 19.886 1.00 86.81 95 GLY A C 1
ATOM 753 O O . GLY A 1 95 ? -21.865 -3.315 20.798 1.00 86.81 95 GLY A O 1
ATOM 754 N N . GLN A 1 96 ? -21.009 -2.504 18.890 1.00 89.38 96 GLN A N 1
ATOM 755 C CA . GLN A 1 96 ? -19.856 -3.402 18.837 1.00 89.38 96 GLN A CA 1
ATOM 756 C C . GLN A 1 96 ? -18.561 -2.628 19.070 1.00 89.38 96 GLN A C 1
ATOM 758 O O . GLN A 1 96 ? -18.400 -1.522 18.545 1.00 89.38 96 GLN A O 1
ATOM 763 N N . SER A 1 97 ? -17.627 -3.230 19.813 1.00 92.38 97 SER A N 1
ATOM 764 C CA . SER A 1 97 ? -16.263 -2.708 19.900 1.00 92.38 97 SER A CA 1
ATOM 765 C C . SER A 1 97 ? -15.600 -2.780 18.526 1.00 92.38 97 SER A C 1
ATOM 767 O O . SER A 1 97 ? -15.672 -3.801 17.842 1.00 92.38 97 SER A O 1
ATOM 769 N N . ILE A 1 98 ? -14.957 -1.688 18.131 1.00 94.56 98 ILE A N 1
ATOM 770 C CA . ILE A 1 98 ? -14.100 -1.605 16.953 1.00 94.56 98 ILE A CA 1
ATOM 771 C C . ILE A 1 98 ? -12.620 -1.542 17.322 1.00 94.56 98 ILE A C 1
ATOM 773 O O . ILE A 1 98 ? -11.799 -1.618 16.419 1.00 94.56 98 ILE A O 1
ATOM 777 N N . LEU A 1 99 ? -12.255 -1.385 18.601 1.00 95.38 99 LEU A N 1
ATOM 778 C CA . LEU A 1 99 ? -10.871 -1.563 19.044 1.00 95.38 99 LEU A CA 1
ATOM 779 C C . LEU A 1 99 ? -10.615 -3.066 19.166 1.00 95.38 99 LEU A C 1
ATOM 781 O O . LEU A 1 99 ? -11.116 -3.710 20.086 1.00 95.38 99 LEU A O 1
ATOM 785 N N . LEU A 1 100 ? -9.878 -3.603 18.199 1.00 95.50 100 LEU A N 1
ATOM 786 C CA . LEU A 1 100 ? -9.588 -5.026 18.080 1.00 95.50 100 LEU A CA 1
ATOM 787 C C . LEU A 1 100 ? -8.396 -5.432 18.946 1.00 95.50 100 LEU A C 1
ATOM 789 O O . LEU A 1 100 ? -8.428 -6.469 19.598 1.00 95.50 100 LEU A O 1
ATOM 793 N N . TYR A 1 101 ? -7.343 -4.615 18.929 1.00 95.94 101 TYR A N 1
ATOM 794 C CA . TYR A 1 101 ? -6.084 -4.929 19.590 1.00 95.94 101 TYR A CA 1
ATOM 795 C C . TYR A 1 101 ? -5.433 -3.682 20.179 1.00 95.94 101 TYR A C 1
ATOM 797 O O . TYR A 1 101 ? -5.427 -2.612 19.565 1.00 95.94 101 TYR A O 1
ATOM 805 N N . ASP A 1 102 ? -4.870 -3.856 21.371 1.00 94.56 102 ASP A N 1
ATOM 806 C CA . ASP A 1 102 ? -4.123 -2.854 22.120 1.00 94.56 102 ASP A CA 1
ATOM 807 C C . ASP A 1 102 ? -2.854 -3.508 22.669 1.00 94.56 102 ASP A C 1
ATOM 809 O O . ASP A 1 102 ? -2.905 -4.259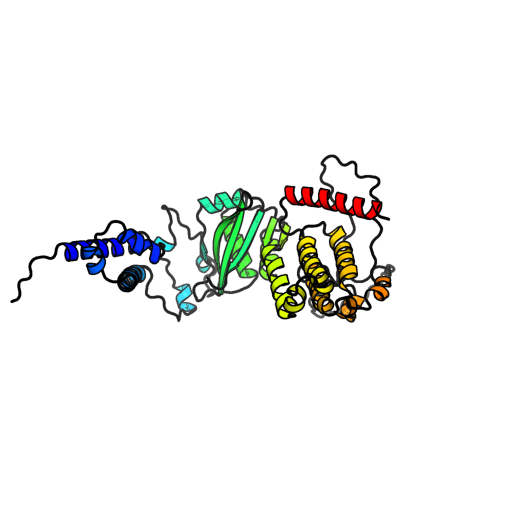 23.652 1.00 94.56 102 ASP A O 1
ATOM 813 N N . SER A 1 103 ? -1.710 -3.219 22.043 1.00 93.62 103 SER A N 1
ATOM 814 C CA . SER A 1 103 ? -0.458 -3.882 22.404 1.00 93.62 103 SER A CA 1
ATOM 815 C C . SER A 1 103 ? 0.011 -3.576 23.819 1.00 93.62 103 SER A C 1
ATOM 817 O O . SER A 1 103 ? 0.786 -4.349 24.364 1.00 93.62 103 SER A O 1
ATOM 819 N N . ARG A 1 104 ? -0.488 -2.523 24.481 1.00 91.44 104 ARG A N 1
ATOM 820 C CA . ARG A 1 104 ? -0.107 -2.203 25.871 1.00 91.44 104 ARG A CA 1
ATOM 821 C C . ARG A 1 104 ? -0.521 -3.297 26.851 1.00 91.44 104 ARG A C 1
ATOM 823 O O . ARG A 1 104 ? 0.079 -3.426 27.913 1.00 91.44 104 ARG A O 1
ATOM 830 N N . SER A 1 105 ? -1.547 -4.072 26.500 1.00 86.81 105 SER A N 1
ATOM 831 C CA . SER A 1 105 ? -1.992 -5.226 27.287 1.00 86.81 105 SER A CA 1
ATOM 832 C C . SER A 1 105 ? -1.037 -6.423 27.196 1.00 86.81 105 SER A C 1
ATOM 834 O O . SER A 1 105 ? -1.016 -7.251 28.103 1.00 86.81 105 SER A O 1
ATOM 836 N N . VAL A 1 106 ? -0.226 -6.487 26.135 1.00 86.56 106 VAL A N 1
ATOM 837 C CA . VAL A 1 106 ? 0.710 -7.584 25.847 1.00 86.56 106 VAL A CA 1
ATOM 838 C C . VAL A 1 106 ? 2.158 -7.163 26.133 1.00 86.56 106 VAL A C 1
ATOM 840 O O . VAL A 1 106 ? 2.902 -7.884 26.793 1.00 86.56 106 VAL A O 1
ATOM 843 N N . ARG A 1 107 ? 2.554 -5.961 25.701 1.00 86.19 107 ARG A N 1
ATOM 844 C CA . ARG A 1 107 ? 3.889 -5.361 25.846 1.00 86.19 107 ARG A CA 1
ATOM 845 C C . ARG A 1 107 ? 3.903 -4.283 26.936 1.00 86.19 107 ARG A C 1
ATOM 847 O O . ARG A 1 107 ? 3.977 -3.088 26.664 1.00 86.19 107 ARG A O 1
ATOM 854 N N . ILE A 1 108 ? 3.860 -4.715 28.197 1.00 77.19 108 ILE A N 1
ATOM 855 C CA . ILE A 1 108 ? 3.688 -3.841 29.382 1.00 77.19 108 ILE A CA 1
ATOM 856 C C . ILE A 1 108 ? 4.845 -2.835 29.573 1.00 77.19 108 ILE A C 1
ATOM 858 O O . ILE A 1 108 ? 4.644 -1.752 30.124 1.00 77.19 108 ILE A O 1
ATOM 862 N N . HIS A 1 109 ? 6.057 -3.172 29.121 1.00 76.50 109 HIS A N 1
ATOM 863 C CA . HIS A 1 109 ? 7.257 -2.337 29.284 1.00 76.50 109 HIS A CA 1
ATOM 864 C C . HIS A 1 109 ? 7.649 -1.548 28.030 1.00 76.50 109 HIS A C 1
ATOM 866 O O . HIS A 1 109 ? 8.647 -0.827 28.055 1.00 76.50 109 HIS A O 1
ATOM 872 N N . ASP A 1 110 ? 6.879 -1.669 26.950 1.00 82.31 110 ASP A N 1
ATOM 873 C CA . ASP A 1 110 ? 7.151 -0.970 25.701 1.00 82.31 110 ASP A CA 1
ATOM 874 C C . ASP A 1 110 ? 6.402 0.367 25.654 1.00 82.31 110 ASP A C 1
ATOM 876 O O . ASP A 1 110 ? 5.245 0.467 26.058 1.00 82.31 110 ASP A O 1
ATOM 880 N N . ASN A 1 111 ? 7.065 1.411 25.161 1.00 84.00 111 ASN A N 1
ATOM 881 C CA . ASN A 1 111 ? 6.490 2.741 24.980 1.00 84.00 111 ASN A CA 1
ATOM 882 C C . ASN A 1 111 ? 6.046 3.024 23.534 1.00 84.00 111 ASN A C 1
ATOM 884 O O . ASN A 1 111 ? 5.674 4.160 23.220 1.00 84.00 111 ASN A O 1
ATOM 888 N N . LYS A 1 112 ? 6.071 2.010 22.663 1.00 89.69 112 LYS A N 1
ATOM 889 C CA . LYS A 1 112 ? 5.661 2.059 21.257 1.00 89.69 112 LYS A CA 1
ATOM 890 C C . LYS A 1 112 ? 4.394 1.220 21.035 1.00 89.69 112 LYS A C 1
ATOM 892 O O . LYS A 1 112 ? 4.463 0.127 20.467 1.00 89.69 112 LYS A O 1
ATOM 897 N N . PRO A 1 113 ? 3.221 1.709 21.478 1.00 91.75 113 PRO A N 1
ATOM 898 C CA . PRO A 1 113 ? 1.995 0.937 21.380 1.00 91.75 113 PRO A CA 1
ATOM 899 C C . PRO A 1 113 ? 1.525 0.809 19.930 1.00 91.75 113 PRO A C 1
ATOM 901 O O . PRO A 1 113 ? 1.713 1.716 19.120 1.00 91.75 113 PRO A O 1
ATOM 904 N N . VAL A 1 114 ? 0.858 -0.301 19.640 1.00 94.50 114 VAL A N 1
ATOM 905 C CA . VAL A 1 114 ? 0.136 -0.579 18.402 1.00 94.50 114 VAL A CA 1
ATOM 906 C C . VAL A 1 114 ? -1.337 -0.720 18.752 1.00 94.50 114 VAL A C 1
ATOM 908 O O . VAL A 1 114 ? -1.711 -1.451 19.670 1.00 94.50 114 VAL A O 1
ATOM 911 N N . PHE A 1 115 ? -2.175 -0.004 18.010 1.00 95.19 115 PHE A N 1
ATOM 912 C CA . PHE A 1 115 ? -3.625 -0.066 18.158 1.00 95.19 115 PHE A CA 1
ATOM 913 C C . PHE A 1 115 ? -4.247 -0.512 16.847 1.00 95.19 115 PHE A C 1
ATOM 915 O O . PHE A 1 115 ? -4.054 0.167 15.840 1.00 95.19 115 PHE A O 1
ATOM 922 N N . VAL A 1 116 ? -5.013 -1.602 16.854 1.00 96.75 116 VAL A N 1
ATOM 923 C CA . VAL A 1 116 ? -5.734 -2.088 15.669 1.00 96.75 116 VAL A CA 1
ATOM 924 C C . VAL A 1 116 ? -7.222 -1.860 15.859 1.00 96.75 116 VAL A C 1
ATOM 926 O O . VAL A 1 116 ? -7.805 -2.250 16.870 1.00 96.75 116 VAL A O 1
ATOM 929 N N . PHE A 1 117 ? -7.840 -1.247 14.858 1.00 95.75 117 PHE A N 1
ATOM 930 C CA . PHE A 1 117 ? -9.256 -0.947 14.807 1.00 95.75 117 PHE A CA 1
ATOM 931 C C . PHE A 1 117 ? -9.901 -1.691 13.644 1.00 95.75 117 PHE A C 1
ATOM 933 O O . PHE A 1 117 ? -9.553 -1.463 12.484 1.00 95.75 117 PHE A O 1
ATOM 940 N N . ALA A 1 118 ? -10.875 -2.540 13.941 1.00 96.06 118 ALA A N 1
ATOM 941 C CA . ALA A 1 118 ? -11.641 -3.272 12.951 1.00 96.06 118 ALA A CA 1
ATOM 942 C C . ALA A 1 118 ? -13.041 -3.561 13.489 1.00 96.06 118 ALA A C 1
ATOM 944 O O . ALA A 1 118 ? -13.214 -3.955 14.638 1.00 96.06 118 ALA A O 1
ATOM 945 N N . HIS A 1 119 ? -14.055 -3.377 12.648 1.00 94.75 119 HIS A N 1
ATOM 946 C CA . HIS A 1 119 ? -15.416 -3.755 13.010 1.00 94.75 119 HIS A CA 1
ATOM 947 C C . HIS A 1 119 ? -15.623 -5.255 12.731 1.00 94.75 119 HIS A C 1
ATOM 949 O O . HIS A 1 119 ? -15.252 -5.691 11.638 1.00 94.75 119 HIS A O 1
ATOM 955 N N . PRO A 1 120 ? -16.287 -6.033 13.610 1.00 93.12 120 PRO A N 1
ATOM 956 C CA . PRO A 1 120 ? -16.483 -7.477 13.414 1.00 93.12 120 PRO A CA 1
ATOM 957 C C . PRO A 1 120 ? -17.099 -7.851 12.057 1.00 93.12 120 PRO A C 1
ATOM 959 O O . PRO A 1 120 ? -16.597 -8.721 11.354 1.00 93.12 120 PRO A O 1
ATOM 962 N N . TYR A 1 121 ? -18.135 -7.125 11.624 1.00 93.06 121 TYR A N 1
ATOM 963 C CA . TYR A 1 121 ? -18.697 -7.277 10.270 1.00 93.06 121 TYR A CA 1
ATOM 964 C C . TYR A 1 121 ? -17.663 -7.083 9.145 1.00 93.06 121 TYR A C 1
ATOM 966 O O . TYR A 1 121 ? -17.701 -7.782 8.143 1.00 93.06 121 TYR A O 1
ATOM 974 N N . MET A 1 122 ? -16.732 -6.140 9.282 1.00 93.88 122 MET A N 1
ATOM 975 C CA . MET A 1 122 ? -15.724 -5.898 8.248 1.00 93.88 122 MET A CA 1
ATOM 976 C C . MET A 1 122 ? -14.644 -6.983 8.244 1.00 93.88 122 MET A C 1
ATOM 978 O O . MET A 1 122 ? -14.160 -7.347 7.176 1.00 93.88 122 MET A O 1
ATOM 982 N N . LEU A 1 123 ? -14.317 -7.537 9.415 1.00 94.12 123 LEU A N 1
ATOM 983 C CA . LEU A 1 123 ? -13.446 -8.706 9.538 1.00 94.12 123 LEU A CA 1
ATOM 984 C C . LEU A 1 123 ? -14.060 -9.939 8.869 1.00 94.12 123 LEU A C 1
ATOM 986 O O . LEU A 1 123 ? -13.354 -10.649 8.163 1.00 94.12 123 LEU A O 1
ATOM 990 N N . SER A 1 124 ? -15.376 -10.154 8.987 1.00 91.94 124 SER A N 1
ATOM 991 C CA . SER A 1 124 ? -16.033 -11.254 8.266 1.00 91.94 124 SER A CA 1
ATOM 992 C C . SER A 1 124 ? -16.011 -11.055 6.747 1.00 91.94 124 SER A C 1
ATOM 994 O O . SER A 1 124 ? -15.836 -12.018 6.003 1.00 91.94 124 SER A O 1
ATOM 996 N N . GLN A 1 125 ? -16.114 -9.807 6.267 1.00 91.56 125 GLN A N 1
ATOM 997 C CA . GLN A 1 125 ? -15.922 -9.515 4.843 1.00 91.56 125 GLN A CA 1
ATOM 998 C C . GLN A 1 125 ? -14.481 -9.778 4.396 1.00 91.56 125 GLN A C 1
ATOM 1000 O O . GLN A 1 125 ? -14.288 -10.304 3.304 1.00 91.56 125 GLN A O 1
ATOM 1005 N N . LEU A 1 126 ? -13.489 -9.439 5.227 1.00 93.62 126 LEU A N 1
ATOM 1006 C CA . LEU A 1 126 ? -12.073 -9.711 4.966 1.00 93.62 126 LEU A CA 1
ATOM 1007 C C . LEU A 1 126 ? -11.808 -11.223 4.866 1.00 93.62 126 LEU A C 1
ATOM 1009 O O . LEU A 1 126 ? -11.210 -11.669 3.889 1.00 93.62 126 LEU A O 1
ATOM 1013 N N . ALA A 1 127 ? -12.330 -11.998 5.824 1.00 92.56 127 ALA A N 1
ATOM 1014 C CA . ALA A 1 127 ? -12.237 -13.461 5.886 1.00 92.56 127 ALA A CA 1
ATOM 1015 C C . ALA A 1 127 ? -12.729 -14.144 4.606 1.00 92.56 127 ALA A C 1
ATOM 1017 O O . ALA A 1 127 ? -12.165 -15.130 4.143 1.00 92.56 127 ALA A O 1
ATOM 1018 N N . ALA A 1 128 ? -13.805 -13.607 4.028 1.00 91.88 128 ALA A N 1
ATOM 1019 C CA . ALA A 1 128 ? -14.457 -14.183 2.863 1.00 91.88 128 ALA A CA 1
ATOM 1020 C C . ALA A 1 128 ? -13.681 -13.973 1.549 1.00 91.88 128 ALA A C 1
ATOM 1022 O O . ALA A 1 128 ? -14.070 -14.542 0.529 1.00 91.88 128 ALA A O 1
ATOM 1023 N N . GLN A 1 129 ? -12.635 -13.137 1.531 1.00 92.06 129 GLN A N 1
ATOM 1024 C CA . GLN A 1 129 ? -11.882 -12.829 0.314 1.00 92.06 129 GLN A CA 1
ATOM 1025 C C . GLN A 1 129 ? -10.499 -13.477 0.310 1.00 92.06 129 GLN A C 1
ATOM 1027 O O . GLN A 1 129 ? -9.770 -13.445 1.296 1.00 92.06 129 GLN A O 1
ATOM 1032 N N . SER A 1 130 ? -10.101 -13.980 -0.858 1.00 90.50 130 SER A N 1
ATOM 1033 C CA . SER A 1 130 ? -8.786 -14.589 -1.084 1.00 90.50 130 SER A CA 1
ATOM 1034 C C . SER A 1 130 ? -7.690 -13.581 -1.447 1.00 90.50 130 SER A C 1
ATOM 1036 O O . SER A 1 130 ? -6.510 -13.929 -1.394 1.00 90.50 130 SER A O 1
ATOM 1038 N N . ILE A 1 131 ? -8.060 -12.352 -1.828 1.00 91.00 131 ILE A N 1
ATOM 1039 C CA . ILE A 1 131 ? -7.126 -11.287 -2.214 1.00 91.00 131 ILE A CA 1
ATOM 1040 C C . ILE A 1 131 ? -7.215 -10.154 -1.202 1.00 91.00 131 ILE A C 1
ATOM 1042 O O . ILE A 1 131 ? -8.205 -9.415 -1.155 1.00 91.00 131 ILE A O 1
ATOM 1046 N N . TRP A 1 132 ? -6.161 -10.009 -0.410 1.00 93.69 132 TRP A N 1
ATOM 1047 C CA . TRP A 1 132 ? -6.010 -8.922 0.545 1.00 93.69 132 TRP A CA 1
ATOM 1048 C C . TRP A 1 132 ? -5.111 -7.836 -0.037 1.00 93.69 132 TRP A C 1
ATOM 1050 O O . TRP A 1 132 ? -4.262 -8.084 -0.893 1.00 93.69 132 TRP A O 1
ATOM 1060 N N . ALA A 1 133 ? -5.313 -6.610 0.419 1.00 91.75 133 ALA A N 1
ATOM 1061 C CA . ALA A 1 133 ? -4.472 -5.473 0.101 1.00 91.75 133 ALA A CA 1
ATOM 1062 C C . ALA A 1 133 ? -4.084 -4.777 1.401 1.00 91.75 133 ALA A C 1
ATOM 1064 O O . ALA A 1 133 ? -4.941 -4.474 2.236 1.00 91.75 133 ALA A O 1
ATOM 1065 N N . ILE A 1 134 ? -2.792 -4.527 1.550 1.00 93.25 134 ILE A N 1
ATOM 1066 C CA . ILE A 1 134 ? -2.205 -3.858 2.700 1.00 93.25 134 ILE A CA 1
ATOM 1067 C C . ILE A 1 134 ? -1.416 -2.640 2.229 1.00 93.25 134 ILE A C 1
ATOM 1069 O O . ILE A 1 134 ? -0.856 -2.624 1.134 1.00 93.25 134 ILE A O 1
ATOM 1073 N N . GLY A 1 135 ? -1.398 -1.592 3.041 1.00 90.38 135 GLY A N 1
ATOM 1074 C CA . GLY A 1 135 ? -0.682 -0.367 2.709 1.00 90.38 135 GLY A CA 1
ATOM 1075 C C . GLY A 1 135 ? -0.676 0.616 3.863 1.00 90.38 135 GLY A C 1
ATOM 1076 O O . GLY A 1 135 ? -1.356 0.419 4.866 1.00 90.38 135 GLY A O 1
ATOM 1077 N N . SER A 1 136 ? 0.084 1.697 3.737 1.00 85.44 136 SER A N 1
ATOM 1078 C CA . SER A 1 136 ? 0.234 2.690 4.799 1.00 85.44 136 SER A CA 1
ATOM 1079 C C . SER A 1 136 ? -0.052 4.108 4.302 1.00 85.44 136 SER A C 1
ATOM 1081 O O . SER A 1 136 ? 0.220 4.488 3.161 1.00 85.44 136 SER A O 1
ATOM 1083 N N . THR A 1 137 ? -0.624 4.933 5.181 1.00 81.44 137 THR A N 1
ATOM 1084 C CA . THR A 1 137 ? -0.775 6.376 4.966 1.00 81.44 137 THR A CA 1
ATOM 1085 C C . THR A 1 137 ? -0.139 7.162 6.107 1.00 81.44 137 THR A C 1
ATOM 1087 O O . THR A 1 137 ? -0.545 7.093 7.267 1.00 81.44 137 THR A O 1
ATOM 1090 N N . PHE A 1 138 ? 0.856 7.969 5.743 1.00 77.38 138 PHE A N 1
ATOM 1091 C CA . PHE A 1 138 ? 1.616 8.820 6.658 1.00 77.38 138 PHE A CA 1
ATOM 1092 C C . PHE A 1 138 ? 0.851 10.097 7.023 1.00 77.38 138 PHE A C 1
ATOM 1094 O O . PHE A 1 138 ? 0.837 10.537 8.167 1.00 77.38 138 PHE A O 1
ATOM 1101 N N . LYS A 1 139 ? 0.183 10.718 6.038 1.00 72.19 139 LYS A N 1
ATOM 1102 C CA . LYS A 1 139 ? -0.484 12.023 6.216 1.00 72.19 139 LYS A CA 1
ATOM 1103 C C . LYS A 1 139 ? -1.709 11.948 7.125 1.00 72.19 139 LYS A C 1
ATOM 1105 O O . LYS A 1 139 ? -2.107 12.965 7.684 1.00 72.19 139 LYS A O 1
ATOM 1110 N N . SER A 1 140 ? -2.314 10.770 7.223 1.00 74.31 140 SER A N 1
ATOM 1111 C CA . SER A 1 140 ? -3.528 10.537 8.005 1.00 74.31 140 SER A CA 1
ATOM 1112 C C . SER A 1 140 ? -3.235 10.043 9.422 1.00 74.31 140 SER A C 1
ATOM 1114 O O . SER A 1 140 ? -4.171 9.918 10.207 1.00 74.31 140 SER A O 1
ATOM 1116 N N . ALA A 1 141 ? -1.971 9.759 9.753 1.00 82.38 141 ALA A N 1
ATOM 1117 C CA . ALA A 1 141 ? -1.601 9.265 11.068 1.00 82.38 141 ALA A CA 1
ATOM 1118 C C . ALA A 1 141 ? -1.683 10.397 12.109 1.00 82.38 141 ALA A C 1
ATOM 1120 O O . ALA A 1 141 ? -1.041 11.442 11.940 1.00 82.38 141 ALA A O 1
ATOM 1121 N N . PRO A 1 142 ? -2.471 10.236 13.186 1.00 81.31 142 PRO A N 1
ATOM 1122 C CA . PRO A 1 142 ? -2.454 11.181 14.288 1.00 81.31 142 PRO A CA 1
ATOM 1123 C C . PRO A 1 142 ? -1.101 11.107 14.996 1.00 81.31 142 PRO A C 1
ATOM 1125 O O . PRO A 1 142 ? -0.601 10.027 15.300 1.00 81.31 142 PRO A O 1
ATOM 1128 N N . LYS A 1 143 ? -0.513 12.265 15.309 1.00 79.94 143 LYS A N 1
ATOM 1129 C CA . LYS A 1 143 ? 0.698 12.293 16.135 1.00 79.94 143 LYS A CA 1
ATOM 1130 C C . LYS A 1 143 ? 0.413 11.630 17.494 1.00 79.94 143 LYS A C 1
ATOM 1132 O O . LYS A 1 143 ? -0.667 11.856 18.038 1.00 79.94 143 LYS A O 1
ATOM 1137 N N . PRO A 1 144 ? 1.367 10.870 18.056 1.00 81.62 144 PRO A N 1
ATOM 1138 C CA . PRO A 1 144 ? 2.751 10.705 17.599 1.00 81.62 144 PRO A CA 1
ATOM 1139 C C . PRO A 1 144 ? 2.995 9.498 16.678 1.00 81.62 144 PRO A C 1
ATOM 1141 O O . PRO A 1 144 ? 4.145 9.279 16.300 1.00 81.62 144 PRO A O 1
ATOM 1144 N N . PHE A 1 145 ? 1.952 8.762 16.283 1.00 88.44 145 PHE A N 1
ATOM 1145 C CA . PHE A 1 145 ? 2.073 7.662 15.326 1.00 88.44 145 PHE A CA 1
ATOM 1146 C C . PHE A 1 145 ? 2.635 8.159 13.998 1.00 88.44 145 PHE A C 1
ATOM 1148 O O . PHE A 1 145 ? 2.295 9.250 13.524 1.00 88.44 145 PHE A O 1
ATOM 1155 N N . LYS A 1 146 ? 3.523 7.364 13.401 1.00 88.56 146 LYS A N 1
ATOM 1156 C CA . LYS A 1 146 ? 4.158 7.704 12.120 1.00 88.56 146 LYS A CA 1
ATOM 1157 C C . LYS A 1 146 ? 3.290 7.306 10.940 1.00 88.56 146 LYS A C 1
ATOM 1159 O O . LYS A 1 146 ? 3.363 7.948 9.893 1.00 88.56 146 LYS A O 1
ATOM 1164 N N . GLN A 1 147 ? 2.436 6.303 11.131 1.00 89.06 147 GLN A N 1
ATOM 1165 C CA . GLN A 1 147 ? 1.581 5.794 10.076 1.00 89.06 147 GLN A CA 1
ATOM 1166 C C . GLN A 1 147 ? 0.261 5.224 10.577 1.00 89.06 147 GLN A C 1
ATOM 1168 O O . GLN A 1 147 ? 0.147 4.711 11.690 1.00 89.06 147 GLN A O 1
ATOM 1173 N N . CYS A 1 148 ? -0.731 5.307 9.696 1.00 92.62 148 CYS A N 1
ATOM 1174 C CA . CYS A 1 148 ? -1.932 4.499 9.759 1.00 92.62 148 CYS A CA 1
ATOM 1175 C C . CYS A 1 148 ? -1.788 3.395 8.707 1.00 92.62 148 CYS A C 1
ATOM 1177 O O . CYS A 1 148 ? -1.771 3.673 7.504 1.00 92.62 148 CYS A O 1
ATOM 1179 N N . PHE A 1 149 ? -1.609 2.169 9.178 1.00 95.06 149 PHE A N 1
ATOM 1180 C CA . PHE A 1 149 ? -1.568 0.961 8.374 1.00 95.06 149 PHE A CA 1
ATOM 1181 C C . PHE A 1 149 ? -2.996 0.508 8.072 1.00 95.06 149 PHE A C 1
ATOM 1183 O O . PHE A 1 149 ? -3.882 0.593 8.917 1.00 95.06 149 PHE A O 1
ATOM 1190 N N . ILE A 1 150 ? -3.241 0.096 6.841 1.00 93.81 150 ILE A N 1
ATOM 1191 C CA . ILE A 1 150 ? -4.561 -0.181 6.296 1.00 93.81 150 ILE A CA 1
ATOM 1192 C C . ILE A 1 150 ? -4.556 -1.618 5.802 1.00 93.81 150 ILE A C 1
ATOM 1194 O O . ILE A 1 150 ? -3.693 -1.994 5.011 1.00 93.81 150 ILE A O 1
ATOM 1198 N N . ILE A 1 151 ? -5.553 -2.387 6.233 1.00 95.12 151 ILE A N 1
ATOM 1199 C CA . ILE A 1 151 ? -5.794 -3.750 5.769 1.00 95.12 151 ILE A CA 1
ATOM 1200 C C . ILE A 1 151 ? -7.178 -3.788 5.131 1.00 95.12 151 ILE A C 1
ATOM 1202 O O . ILE A 1 151 ? -8.173 -3.344 5.714 1.00 95.12 151 ILE A O 1
ATOM 1206 N N . GLY A 1 152 ? -7.252 -4.319 3.920 1.00 93.94 152 GLY A N 1
ATOM 1207 C CA . GLY A 1 152 ? -8.494 -4.475 3.185 1.00 93.94 152 GLY A CA 1
ATOM 1208 C C . GLY A 1 152 ? -8.489 -5.704 2.294 1.00 93.94 152 GLY A C 1
ATOM 1209 O O . GLY A 1 152 ? -7.497 -6.419 2.187 1.00 93.94 152 GLY A O 1
ATOM 1210 N N . ALA A 1 153 ? -9.613 -5.921 1.625 1.00 91.19 153 ALA A N 1
ATOM 1211 C CA . ALA A 1 153 ? -9.764 -6.962 0.621 1.00 91.19 153 ALA A CA 1
ATOM 1212 C C . ALA A 1 153 ? -10.310 -6.400 -0.686 1.00 91.19 153 ALA A C 1
ATOM 1214 O O . ALA A 1 153 ? -11.022 -5.391 -0.707 1.00 91.19 153 ALA A O 1
ATOM 1215 N N . ILE A 1 154 ? -9.988 -7.082 -1.783 1.00 85.12 154 ILE A N 1
ATOM 1216 C CA . ILE A 1 154 ? -10.571 -6.790 -3.088 1.00 85.12 154 ILE A CA 1
ATOM 1217 C C . ILE A 1 154 ? -11.837 -7.625 -3.255 1.00 85.12 154 ILE A C 1
ATOM 1219 O O . ILE A 1 154 ? -11.779 -8.844 -3.379 1.00 85.12 154 ILE A O 1
ATOM 1223 N N . PHE A 1 155 ? -12.983 -6.953 -3.322 1.00 80.94 155 PHE A N 1
ATOM 1224 C CA . PHE A 1 155 ? -14.278 -7.562 -3.599 1.00 80.94 155 PHE A CA 1
ATOM 1225 C C . PHE A 1 155 ? -14.889 -6.922 -4.843 1.00 80.94 155 PHE A C 1
ATOM 1227 O O . PHE A 1 155 ? -15.034 -5.702 -4.907 1.00 80.94 155 PHE A O 1
ATOM 1234 N N . ARG A 1 156 ? -15.249 -7.732 -5.849 1.00 79.62 156 ARG A N 1
ATOM 1235 C CA . ARG A 1 156 ? -15.835 -7.257 -7.123 1.00 79.62 156 ARG A CA 1
ATOM 1236 C C . ARG A 1 156 ? -15.060 -6.076 -7.735 1.00 79.62 156 ARG A C 1
ATOM 1238 O O . ARG A 1 156 ? -15.650 -5.073 -8.130 1.00 79.62 156 ARG A O 1
ATOM 1245 N N . ASN A 1 157 ? -13.731 -6.194 -7.776 1.00 73.69 157 ASN A N 1
ATOM 1246 C CA . ASN A 1 157 ? -12.808 -5.167 -8.279 1.00 73.69 157 ASN A CA 1
ATOM 1247 C C . ASN A 1 157 ? -12.821 -3.839 -7.495 1.00 73.69 157 ASN A C 1
ATOM 1249 O O . ASN A 1 157 ? -12.351 -2.823 -8.003 1.00 73.69 157 ASN A O 1
ATOM 1253 N N . GLN A 1 158 ? -13.322 -3.834 -6.261 1.00 78.06 158 GLN A N 1
ATOM 1254 C CA . GLN A 1 158 ? -13.277 -2.683 -5.366 1.00 78.06 158 GLN A CA 1
ATOM 1255 C C . GLN A 1 158 ? -12.496 -3.024 -4.103 1.00 78.06 158 GLN A C 1
ATOM 1257 O O . GLN A 1 158 ? -12.602 -4.126 -3.571 1.00 78.06 158 GLN A O 1
ATOM 1262 N N . LEU A 1 159 ? -11.716 -2.058 -3.622 1.00 83.44 159 LEU A N 1
ATOM 1263 C CA . LEU A 1 159 ? -11.019 -2.172 -2.351 1.00 83.44 159 LEU A CA 1
ATOM 1264 C C . LEU A 1 159 ? -11.986 -1.840 -1.211 1.00 83.44 159 LEU A C 1
ATOM 1266 O O . LEU A 1 159 ? -12.483 -0.717 -1.118 1.00 83.44 159 LEU A O 1
ATOM 1270 N N . ILE A 1 160 ? -12.209 -2.809 -0.332 1.00 88.38 160 ILE A N 1
ATOM 1271 C CA . ILE A 1 160 ? -12.957 -2.638 0.909 1.00 88.38 160 ILE A CA 1
ATOM 1272 C C . ILE A 1 160 ? -11.954 -2.606 2.057 1.00 88.38 160 ILE A C 1
ATOM 1274 O O . ILE A 1 160 ? -11.224 -3.571 2.270 1.00 88.38 160 ILE A O 1
ATOM 1278 N N . ILE A 1 161 ? -11.924 -1.504 2.807 1.00 92.50 161 ILE A N 1
ATOM 1279 C CA . ILE A 1 161 ? -11.057 -1.383 3.983 1.00 92.50 161 ILE A CA 1
ATOM 1280 C C . ILE A 1 161 ? -11.709 -2.076 5.169 1.00 92.50 161 ILE A C 1
ATOM 1282 O O . ILE A 1 161 ? -12.808 -1.697 5.571 1.00 92.50 161 ILE A O 1
ATOM 1286 N N . ALA A 1 162 ? -11.022 -3.064 5.733 1.00 94.44 162 ALA A N 1
ATOM 1287 C CA . ALA A 1 162 ? -11.527 -3.851 6.846 1.00 94.44 162 ALA A CA 1
ATOM 1288 C C . ALA A 1 162 ? -10.994 -3.372 8.198 1.00 94.44 162 ALA A C 1
ATOM 1290 O O . ALA A 1 162 ? -11.740 -3.347 9.180 1.00 94.44 162 ALA A O 1
ATOM 1291 N N . ALA A 1 163 ? -9.728 -2.956 8.235 1.00 95.75 163 ALA A N 1
ATOM 1292 C CA . ALA A 1 163 ? -9.060 -2.548 9.458 1.00 95.75 163 ALA A CA 1
ATOM 1293 C C . ALA A 1 163 ? -8.071 -1.401 9.236 1.00 95.75 163 ALA A C 1
ATOM 1295 O O . ALA A 1 163 ? -7.538 -1.200 8.142 1.00 95.75 163 ALA A O 1
ATOM 1296 N N . HIS A 1 164 ? -7.826 -0.665 10.316 1.00 95.25 164 HIS A N 1
ATOM 1297 C CA . HIS A 1 164 ? -6.790 0.354 10.416 1.00 95.25 164 HIS A CA 1
ATOM 1298 C C . HIS A 1 164 ? -5.936 0.068 11.644 1.00 95.25 164 HIS A C 1
ATOM 1300 O O . HIS A 1 164 ? -6.483 -0.227 12.701 1.00 95.25 164 HIS A O 1
ATOM 1306 N N . ALA A 1 165 ? -4.623 0.217 11.544 1.00 96.06 165 ALA A N 1
ATOM 1307 C CA . ALA A 1 165 ? -3.719 0.122 12.676 1.00 96.06 165 ALA A CA 1
ATOM 1308 C C . ALA A 1 165 ? -2.881 1.395 12.810 1.00 96.06 165 ALA A C 1
ATOM 1310 O O . ALA A 1 165 ? -2.344 1.912 11.833 1.00 96.06 165 ALA A O 1
ATOM 1311 N N . LEU A 1 166 ? -2.779 1.925 14.024 1.00 94.56 166 LEU A N 1
ATOM 1312 C CA . LEU A 1 166 ? -1.883 3.030 14.341 1.00 94.56 166 LEU A CA 1
ATOM 1313 C C . LEU A 1 166 ? -0.536 2.450 14.745 1.00 94.56 166 LEU A C 1
ATOM 1315 O O . LEU A 1 166 ? -0.449 1.798 15.786 1.00 94.56 166 LEU A O 1
ATOM 1319 N N . LEU A 1 167 ? 0.489 2.684 13.921 1.00 93.75 167 LEU A N 1
ATOM 1320 C CA . LEU A 1 167 ? 1.825 2.144 14.162 1.00 93.75 167 LEU A CA 1
ATOM 1321 C C . LEU A 1 167 ? 2.802 3.252 14.581 1.00 93.75 167 LEU A C 1
ATOM 1323 O O . LEU A 1 167 ? 2.784 4.362 14.019 1.00 93.75 167 LEU A O 1
ATOM 1327 N N . PRO A 1 168 ? 3.650 2.977 15.583 1.00 91.00 168 PRO A N 1
ATOM 1328 C CA . PRO A 1 168 ? 4.562 3.963 16.142 1.00 91.00 168 PRO A CA 1
ATOM 1329 C C . PRO A 1 168 ? 5.725 4.256 15.191 1.00 91.00 168 PRO A C 1
ATOM 1331 O O . PRO A 1 168 ? 6.203 5.385 15.173 1.00 91.00 168 PRO A O 1
ATOM 1334 N N . GLU A 1 169 ? 6.154 3.283 14.384 1.00 89.62 169 GLU A N 1
ATOM 1335 C CA . GLU A 1 169 ? 7.278 3.389 13.447 1.00 89.62 169 GLU A CA 1
ATOM 1336 C C . GLU A 1 169 ? 7.034 2.539 12.186 1.00 89.62 169 GLU A C 1
ATOM 1338 O O . GLU A 1 169 ? 6.007 1.866 12.063 1.00 89.62 169 GLU A O 1
ATOM 1343 N N . HIS A 1 170 ? 7.977 2.616 11.244 1.00 87.81 170 HIS A N 1
ATOM 1344 C CA . HIS A 1 170 ? 8.066 1.754 10.065 1.00 87.81 170 HIS A CA 1
ATOM 1345 C C . HIS A 1 170 ? 9.046 0.633 10.387 1.00 87.81 170 HIS A C 1
ATOM 1347 O O . HIS A 1 170 ? 10.252 0.869 10.404 1.00 87.81 170 HIS A O 1
ATOM 1353 N N . SER A 1 171 ? 8.525 -0.537 10.739 1.00 91.69 171 SER A N 1
ATOM 1354 C CA . SER A 1 171 ? 9.334 -1.734 10.939 1.00 91.69 171 SER A CA 1
ATOM 1355 C C . SER A 1 171 ? 8.502 -2.977 10.660 1.00 91.69 171 SER A C 1
ATOM 1357 O O . SER A 1 171 ? 7.280 -2.973 10.841 1.00 91.69 171 SER A O 1
ATOM 1359 N N . GLU A 1 172 ? 9.183 -4.043 10.250 1.00 94.19 172 GLU A N 1
ATOM 1360 C CA . GLU A 1 172 ? 8.587 -5.367 10.056 1.00 94.19 172 GLU A CA 1
ATOM 1361 C C . GLU A 1 172 ? 7.858 -5.836 11.319 1.00 94.19 172 GLU A C 1
ATOM 1363 O O . GLU A 1 172 ? 6.718 -6.277 11.231 1.00 94.19 172 GLU A O 1
ATOM 1368 N N . GLU A 1 173 ? 8.460 -5.639 12.495 1.00 95.06 173 GLU A N 1
ATOM 1369 C CA . GLU A 1 173 ? 7.891 -6.013 13.795 1.00 95.06 173 GLU A CA 1
ATOM 1370 C C . GLU A 1 173 ? 6.478 -5.444 14.013 1.00 95.06 173 GLU A C 1
ATOM 1372 O O . GLU A 1 173 ? 5.553 -6.195 14.325 1.00 95.06 173 GLU A O 1
ATOM 1377 N N . PHE A 1 174 ? 6.277 -4.135 13.805 1.00 95.25 174 PHE A N 1
ATOM 1378 C CA . PHE A 1 174 ? 4.971 -3.502 14.039 1.00 95.25 174 PHE A CA 1
ATOM 1379 C C . PHE A 1 174 ? 3.929 -3.880 12.981 1.00 95.25 174 PHE A C 1
ATOM 1381 O O . PHE A 1 174 ? 2.734 -3.919 13.284 1.00 95.25 174 PHE A O 1
ATOM 1388 N N . TYR A 1 175 ? 4.353 -4.147 11.741 1.00 95.94 175 TYR A N 1
ATOM 1389 C CA . TYR A 1 175 ? 3.449 -4.672 10.718 1.00 95.94 175 TYR A CA 1
ATOM 1390 C C . TYR A 1 175 ? 3.016 -6.098 11.049 1.00 95.94 175 TYR A C 1
ATOM 1392 O O . TYR A 1 175 ? 1.821 -6.385 10.993 1.00 95.94 175 TYR A O 1
ATOM 1400 N N . SER A 1 176 ? 3.961 -6.962 11.428 1.00 96.69 176 SER A N 1
ATOM 1401 C CA . SER A 1 176 ? 3.701 -8.346 11.822 1.00 96.69 176 SER A CA 1
ATOM 1402 C C . SER A 1 176 ? 2.731 -8.401 12.999 1.00 96.69 176 SER A C 1
ATOM 1404 O O . SER A 1 176 ? 1.694 -9.044 12.888 1.00 96.69 176 SER A O 1
ATOM 1406 N N . GLU A 1 177 ? 2.970 -7.621 14.058 1.00 96.44 177 GLU A N 1
ATOM 1407 C CA . GLU A 1 177 ? 2.080 -7.546 15.227 1.00 96.44 177 GLU A CA 1
ATOM 1408 C C . GLU A 1 177 ? 0.643 -7.138 14.843 1.00 96.44 177 GLU A C 1
ATOM 1410 O O . GLU A 1 177 ? -0.336 -7.738 15.294 1.00 96.44 177 GLU A O 1
ATOM 1415 N N . ALA A 1 178 ? 0.485 -6.142 13.962 1.00 96.81 178 ALA A N 1
ATOM 1416 C CA . ALA A 1 178 ? -0.835 -5.723 13.493 1.00 96.81 178 ALA A CA 1
ATOM 1417 C C . ALA A 1 178 ? -1.522 -6.791 12.621 1.00 96.81 178 ALA A C 1
ATOM 1419 O O . ALA A 1 178 ? -2.738 -6.973 12.718 1.00 96.81 178 ALA A O 1
ATOM 1420 N N . LEU A 1 179 ? -0.770 -7.492 11.768 1.00 96.88 179 LEU A N 1
ATOM 1421 C CA . LEU A 1 179 ? -1.291 -8.570 10.923 1.00 96.88 179 LEU A CA 1
ATOM 1422 C C . LEU A 1 179 ? -1.651 -9.818 11.740 1.00 96.88 179 LEU A C 1
ATOM 1424 O O . LEU A 1 179 ? -2.680 -10.432 11.468 1.00 96.88 179 LEU A O 1
ATOM 1428 N N . GLU A 1 180 ? -0.872 -10.161 12.764 1.00 96.56 180 GLU A N 1
ATOM 1429 C CA . GLU A 1 180 ? -1.149 -11.255 13.704 1.00 96.56 180 GLU A CA 1
ATOM 1430 C C . GLU A 1 180 ? -2.429 -10.996 14.503 1.00 96.56 180 GLU A C 1
ATOM 1432 O O . GLU A 1 180 ? -3.259 -11.897 14.656 1.00 96.56 180 GLU A O 1
ATOM 1437 N N . ALA A 1 181 ? -2.642 -9.752 14.943 1.00 96.44 181 ALA A N 1
ATOM 1438 C CA . ALA A 1 181 ? -3.881 -9.345 15.597 1.00 96.44 181 ALA A CA 1
ATOM 1439 C C . ALA A 1 181 ? -5.106 -9.521 14.683 1.00 96.44 181 ALA A C 1
ATOM 1441 O O . ALA A 1 181 ? -6.161 -9.952 15.142 1.00 96.44 181 ALA A O 1
ATOM 1442 N N . ILE A 1 182 ? -4.974 -9.224 13.384 1.00 96.31 182 ILE A N 1
ATOM 1443 C CA . ILE A 1 182 ? -6.037 -9.461 12.396 1.00 96.31 182 ILE A CA 1
ATOM 1444 C C . ILE A 1 182 ? -6.233 -10.956 12.147 1.00 96.31 182 ILE A C 1
ATOM 1446 O O . ILE A 1 182 ? -7.369 -11.422 12.140 1.00 96.31 182 ILE A O 1
ATOM 1450 N N . SER A 1 183 ? -5.141 -11.702 11.972 1.00 95.31 183 SER A N 1
ATOM 1451 C CA . SER A 1 183 ? -5.162 -13.148 11.737 1.00 95.31 183 SER A CA 1
ATOM 1452 C C . SER A 1 183 ? -5.877 -13.887 12.871 1.00 95.31 183 SER A C 1
ATOM 1454 O O . SER A 1 183 ? -6.758 -14.703 12.627 1.00 95.31 183 SER A O 1
ATOM 1456 N N . SER A 1 184 ? -5.600 -13.503 14.118 1.00 94.88 184 SER A N 1
ATOM 1457 C CA . SER A 1 184 ? -6.219 -14.093 15.312 1.00 94.88 184 SER A CA 1
ATOM 1458 C C . SER A 1 184 ? -7.715 -13.794 15.450 1.00 94.88 184 SER A C 1
ATOM 1460 O O . SER A 1 184 ? -8.410 -14.471 16.201 1.00 94.88 184 SER A O 1
ATOM 1462 N N . ALA A 1 185 ? -8.220 -12.769 14.761 1.00 93.44 185 ALA A N 1
ATOM 1463 C CA . ALA A 1 185 ? -9.616 -12.344 14.842 1.00 93.44 185 ALA A CA 1
ATOM 1464 C C . ALA A 1 185 ? -10.450 -12.724 13.610 1.00 93.44 185 ALA A C 1
ATOM 1466 O O . ALA A 1 185 ? -11.629 -12.367 13.521 1.00 93.44 185 ALA A O 1
ATOM 1467 N N . VAL A 1 186 ? -9.843 -13.423 12.650 1.00 91.06 186 VAL A N 1
ATOM 1468 C CA . VAL A 1 186 ? -10.462 -13.823 11.391 1.00 91.06 186 VAL A CA 1
ATOM 1469 C C . VAL A 1 186 ? -10.342 -15.335 11.230 1.00 91.06 186 VAL A C 1
ATOM 1471 O O . VAL A 1 186 ? -9.247 -15.881 11.212 1.00 91.06 186 VAL A O 1
ATOM 1474 N N . GLU A 1 187 ? -11.467 -16.020 11.033 1.00 86.75 187 GLU A N 1
ATOM 1475 C CA . GLU A 1 187 ? -11.484 -17.460 10.767 1.00 86.75 187 GLU A CA 1
ATOM 1476 C C . GLU A 1 187 ? -12.232 -17.762 9.453 1.00 86.75 187 GLU A C 1
ATOM 1478 O O . GLU A 1 187 ? -13.423 -17.453 9.354 1.00 86.75 187 GLU A O 1
ATOM 1483 N N . PRO A 1 188 ? -11.581 -18.366 8.434 1.00 84.56 188 PRO A N 1
ATOM 1484 C CA . PRO A 1 188 ? -10.143 -18.633 8.326 1.00 84.56 188 PRO A CA 1
ATOM 1485 C C . PRO A 1 188 ? -9.340 -17.385 7.902 1.00 84.56 188 PRO A C 1
ATOM 1487 O O . PRO A 1 188 ? -9.686 -16.709 6.935 1.00 84.56 188 PRO A O 1
ATOM 1490 N N . ALA A 1 189 ? -8.203 -17.124 8.552 1.00 85.12 189 ALA A N 1
ATOM 1491 C CA . ALA A 1 189 ? -7.234 -16.111 8.123 1.00 85.12 189 ALA A CA 1
ATOM 1492 C C . ALA A 1 189 ? -6.256 -16.670 7.074 1.00 85.12 189 ALA A C 1
ATOM 1494 O O . ALA A 1 189 ? -5.077 -16.887 7.349 1.00 85.12 189 ALA A O 1
ATOM 1495 N N . LYS A 1 190 ? -6.756 -16.952 5.865 1.00 88.38 190 LYS A N 1
ATOM 1496 C CA . LYS A 1 190 ? -5.964 -17.564 4.782 1.00 88.38 190 LYS A CA 1
ATOM 1497 C C . LYS A 1 190 ? -6.090 -16.810 3.454 1.00 88.38 190 LYS A C 1
ATOM 1499 O O . LYS A 1 190 ? -6.739 -17.305 2.528 1.00 88.38 190 LYS A O 1
ATOM 1504 N N . PRO A 1 191 ? -5.500 -15.606 3.329 1.00 93.00 191 PRO A N 1
ATOM 1505 C CA . PRO A 1 191 ? -5.390 -14.963 2.026 1.00 93.00 191 PRO A CA 1
ATOM 1506 C C . PRO A 1 191 ? -4.542 -15.825 1.079 1.00 93.00 191 PRO A C 1
ATOM 1508 O O . PRO A 1 191 ? -3.497 -16.336 1.461 1.00 93.00 191 PRO A O 1
ATOM 1511 N N . ARG A 1 192 ? -4.963 -15.954 -0.183 1.00 91.12 192 ARG A N 1
ATOM 1512 C CA . ARG A 1 192 ? -4.165 -16.593 -1.249 1.00 91.12 192 ARG A CA 1
ATOM 1513 C C . ARG A 1 192 ? -3.166 -15.609 -1.860 1.00 91.12 192 ARG A C 1
ATOM 1515 O O . ARG A 1 192 ? -2.093 -15.996 -2.326 1.00 91.12 192 ARG A O 1
ATOM 1522 N N . LYS A 1 193 ? -3.536 -14.327 -1.895 1.00 89.88 193 LYS A N 1
ATOM 1523 C CA . LYS A 1 193 ? -2.721 -13.246 -2.447 1.00 89.88 193 LYS A CA 1
ATOM 1524 C C . LYS A 1 193 ? -2.806 -12.008 -1.567 1.00 89.88 193 LYS A C 1
ATOM 1526 O O . LYS A 1 193 ? -3.901 -11.598 -1.187 1.00 89.88 193 LYS A O 1
ATOM 1531 N N . ILE A 1 194 ? -1.663 -11.391 -1.300 1.00 91.69 194 ILE A N 1
ATOM 1532 C CA . ILE A 1 194 ? -1.555 -10.117 -0.591 1.00 91.69 194 ILE A CA 1
ATOM 1533 C C . ILE A 1 194 ? -0.913 -9.101 -1.531 1.00 91.69 194 ILE A C 1
ATOM 1535 O O . ILE A 1 194 ? 0.120 -9.356 -2.145 1.00 91.69 194 ILE A O 1
ATOM 1539 N N . ILE A 1 195 ? -1.544 -7.942 -1.673 1.00 88.81 195 ILE A N 1
ATOM 1540 C CA . ILE A 1 195 ? -1.053 -6.834 -2.491 1.00 88.81 195 ILE A CA 1
ATOM 1541 C C . ILE A 1 195 ? -0.492 -5.761 -1.562 1.00 88.81 195 ILE A C 1
ATOM 1543 O O . ILE A 1 195 ? -1.191 -5.330 -0.650 1.00 88.81 195 ILE A O 1
ATOM 1547 N N . THR A 1 196 ? 0.741 -5.320 -1.802 1.00 88.81 196 THR A N 1
ATOM 1548 C CA . THR A 1 196 ? 1.461 -4.351 -0.961 1.00 88.81 196 THR A CA 1
ATOM 1549 C C . THR A 1 196 ? 2.114 -3.231 -1.780 1.00 88.81 196 THR A C 1
ATOM 1551 O O . THR A 1 196 ? 2.297 -3.333 -2.994 1.00 88.81 196 THR A O 1
ATOM 1554 N N . ASP A 1 197 ? 2.472 -2.137 -1.112 1.00 79.25 197 ASP A N 1
ATOM 1555 C CA . ASP A 1 197 ? 3.003 -0.899 -1.689 1.00 79.25 197 ASP A CA 1
ATOM 1556 C C . ASP A 1 197 ? 4.539 -0.908 -1.921 1.00 79.25 197 ASP A C 1
ATOM 1558 O O . ASP A 1 197 ? 5.139 0.163 -2.036 1.00 79.25 197 ASP A O 1
ATOM 1562 N N . PHE A 1 198 ? 5.167 -2.089 -2.045 1.00 73.00 198 PHE A N 1
ATOM 1563 C CA . PHE A 1 198 ? 6.628 -2.322 -2.208 1.00 73.00 198 PHE A CA 1
ATOM 1564 C C . PHE A 1 198 ? 7.510 -1.998 -1.008 1.00 73.00 198 PHE A C 1
ATOM 1566 O O . PHE A 1 198 ? 8.734 -1.986 -1.124 1.00 73.00 198 PHE A O 1
ATOM 1573 N N . GLU A 1 199 ? 6.924 -1.712 0.148 1.00 82.25 199 GLU A N 1
ATOM 1574 C CA . GLU A 1 199 ? 7.720 -1.485 1.346 1.00 82.25 199 GLU A CA 1
ATOM 1575 C C . GLU A 1 199 ? 8.273 -2.823 1.845 1.00 82.25 199 GLU A C 1
ATOM 1577 O O . GLU A 1 199 ? 7.499 -3.715 2.186 1.00 82.25 199 GLU A O 1
ATOM 1582 N N . ASN A 1 200 ? 9.603 -2.965 1.865 1.00 84.75 200 ASN A N 1
ATOM 1583 C CA . ASN A 1 200 ? 10.265 -4.233 2.180 1.00 84.75 200 ASN A CA 1
ATOM 1584 C C . ASN A 1 200 ? 9.820 -4.793 3.538 1.00 84.75 200 ASN A C 1
ATOM 1586 O O . ASN A 1 200 ? 9.412 -5.944 3.627 1.00 84.75 200 ASN A O 1
ATOM 1590 N N . ASP A 1 201 ? 9.786 -3.948 4.569 1.00 89.44 201 ASP A N 1
ATOM 1591 C CA . ASP A 1 201 ? 9.340 -4.331 5.913 1.00 89.44 201 ASP A CA 1
ATOM 1592 C C . ASP A 1 201 ? 7.904 -4.879 5.926 1.00 89.44 201 ASP A C 1
ATOM 1594 O O . ASP A 1 201 ? 7.586 -5.808 6.665 1.00 89.44 201 ASP A O 1
ATOM 1598 N N . MET A 1 202 ? 7.035 -4.335 5.070 1.00 90.38 202 MET A N 1
ATOM 1599 C CA . MET A 1 202 ? 5.649 -4.779 4.926 1.00 90.38 202 MET A CA 1
ATOM 1600 C C . MET A 1 202 ? 5.545 -6.091 4.137 1.00 90.38 202 MET A C 1
ATOM 1602 O O . MET A 1 202 ? 4.695 -6.922 4.450 1.00 90.38 202 MET A O 1
ATOM 1606 N N . VAL A 1 203 ? 6.393 -6.284 3.119 1.00 89.69 203 VAL A N 1
ATOM 1607 C CA . VAL A 1 203 ? 6.499 -7.546 2.365 1.00 89.69 203 VAL A CA 1
ATOM 1608 C C . VAL A 1 203 ? 6.942 -8.671 3.297 1.00 89.69 203 VAL A C 1
ATOM 1610 O O . VAL A 1 203 ? 6.264 -9.695 3.370 1.00 89.69 203 VAL A O 1
ATOM 1613 N N . VAL A 1 204 ? 8.022 -8.452 4.052 1.00 90.88 204 VAL A N 1
ATOM 1614 C CA . VAL A 1 204 ? 8.572 -9.441 4.988 1.00 90.88 204 VAL A CA 1
ATOM 1615 C C . VAL A 1 204 ? 7.548 -9.784 6.070 1.00 90.88 204 VAL A C 1
ATOM 1617 O O . VAL A 1 204 ? 7.302 -10.962 6.320 1.00 90.88 204 VAL A O 1
ATOM 1620 N N . ALA A 1 205 ? 6.879 -8.784 6.652 1.00 95.06 205 ALA A N 1
ATOM 1621 C CA . ALA A 1 205 ? 5.818 -9.016 7.630 1.00 95.06 205 ALA A CA 1
ATOM 1622 C C . ALA A 1 205 ? 4.660 -9.851 7.056 1.00 95.06 205 ALA A C 1
ATOM 1624 O O . ALA A 1 205 ? 4.193 -10.799 7.685 1.00 95.06 205 ALA A O 1
ATOM 1625 N N . ALA A 1 206 ? 4.210 -9.542 5.835 1.00 93.94 206 ALA A N 1
ATOM 1626 C CA . ALA A 1 206 ? 3.139 -10.291 5.184 1.00 93.94 206 ALA A CA 1
ATOM 1627 C C . ALA A 1 206 ? 3.525 -11.754 4.918 1.00 93.94 206 ALA A C 1
ATOM 1629 O O . ALA A 1 206 ? 2.722 -12.642 5.191 1.00 93.94 206 ALA A O 1
ATOM 1630 N N . GLN A 1 207 ? 4.745 -12.006 4.434 1.00 93.19 207 GLN A N 1
ATOM 1631 C CA . GLN A 1 207 ? 5.259 -13.362 4.199 1.00 93.19 207 GLN A CA 1
ATOM 1632 C C . GLN A 1 207 ? 5.433 -14.145 5.504 1.00 93.19 207 GLN A C 1
ATOM 1634 O O . GLN A 1 207 ? 5.158 -15.340 5.549 1.00 93.19 207 GLN A O 1
ATOM 1639 N N . LYS A 1 208 ? 5.855 -13.474 6.580 1.00 94.75 208 LYS A N 1
ATOM 1640 C CA . LYS A 1 208 ? 6.016 -14.082 7.903 1.00 94.75 208 LYS A CA 1
ATOM 1641 C C . LYS A 1 208 ? 4.680 -14.509 8.509 1.00 94.75 208 LYS A C 1
ATOM 1643 O O . LYS A 1 208 ? 4.578 -15.621 9.017 1.00 94.75 208 LYS A O 1
ATOM 1648 N N . VAL A 1 209 ? 3.662 -13.647 8.451 1.00 96.50 209 VAL A N 1
ATOM 1649 C CA . VAL A 1 209 ? 2.343 -13.925 9.051 1.00 96.50 209 VAL A CA 1
ATOM 1650 C C . VAL A 1 209 ? 1.485 -14.834 8.163 1.00 96.50 209 VAL A C 1
ATOM 1652 O O . VAL A 1 209 ? 0.727 -15.657 8.676 1.00 96.50 209 VAL A O 1
ATOM 1655 N N . PHE A 1 210 ? 1.616 -14.727 6.838 1.00 95.25 210 PHE A N 1
ATOM 1656 C CA . PHE A 1 210 ? 0.857 -15.513 5.861 1.00 95.25 210 PHE A CA 1
ATOM 1657 C C . PHE A 1 210 ? 1.795 -16.216 4.864 1.00 95.25 210 PHE A C 1
ATOM 1659 O O . PHE A 1 210 ? 1.821 -15.855 3.686 1.00 95.25 210 PHE A O 1
ATOM 1666 N N . PRO A 1 211 ? 2.543 -17.248 5.296 1.00 93.06 211 PRO A N 1
ATOM 1667 C CA . PRO A 1 211 ? 3.561 -17.898 4.463 1.00 93.06 211 PRO A CA 1
ATOM 1668 C C . PRO A 1 211 ? 2.991 -18.625 3.237 1.00 93.06 211 PRO A C 1
ATOM 1670 O O . PRO A 1 211 ? 3.692 -18.811 2.248 1.00 93.06 211 PRO A O 1
ATOM 1673 N N . GLU A 1 212 ? 1.716 -19.024 3.277 1.00 91.62 212 GLU A N 1
ATOM 1674 C CA . GLU A 1 212 ? 1.022 -19.656 2.144 1.00 91.62 212 GLU A CA 1
ATOM 1675 C C . GLU A 1 212 ? 0.536 -18.633 1.096 1.00 91.62 212 GLU A C 1
ATOM 1677 O O . GLU A 1 212 ? 0.137 -19.014 -0.007 1.00 91.62 212 GLU A O 1
ATOM 1682 N N . ALA A 1 213 ? 0.533 -17.336 1.423 1.00 90.88 213 ALA A N 1
ATOM 1683 C CA . ALA A 1 213 ? 0.041 -16.296 0.533 1.00 90.88 213 ALA A CA 1
ATOM 1684 C C . ALA A 1 213 ? 1.136 -15.825 -0.430 1.00 90.88 213 ALA A C 1
ATOM 1686 O O . ALA A 1 213 ? 2.252 -15.497 -0.035 1.00 90.88 213 ALA A O 1
ATOM 1687 N N . SER A 1 214 ? 0.776 -15.669 -1.703 1.00 88.44 214 SER A N 1
ATOM 1688 C CA . SER A 1 214 ? 1.628 -14.952 -2.657 1.00 88.44 214 SER A CA 1
ATOM 1689 C C . SER A 1 214 ? 1.594 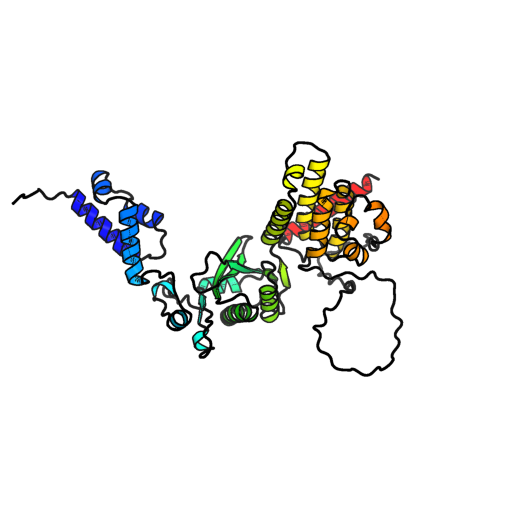-13.451 -2.365 1.00 88.44 214 SER A C 1
ATOM 1691 O O . SER A 1 214 ? 0.529 -12.826 -2.391 1.00 88.44 214 SER A O 1
ATOM 1693 N N . VAL A 1 215 ? 2.748 -12.850 -2.088 1.00 87.25 215 VAL A N 1
ATOM 1694 C CA . VAL A 1 215 ? 2.855 -11.403 -1.873 1.00 87.25 215 VAL A CA 1
ATOM 1695 C C . VAL A 1 215 ? 3.239 -10.742 -3.184 1.00 87.25 215 VAL A C 1
ATOM 1697 O O . VAL A 1 215 ? 4.175 -11.157 -3.843 1.00 87.25 215 VAL A O 1
ATOM 1700 N N . SER A 1 216 ? 2.494 -9.719 -3.583 1.00 83.19 216 SER A N 1
ATOM 1701 C CA . SER A 1 216 ? 2.670 -9.055 -4.870 1.00 83.19 216 SER A CA 1
ATOM 1702 C C . SER A 1 216 ? 2.585 -7.547 -4.740 1.00 83.19 216 SER A C 1
ATOM 1704 O O . SER A 1 216 ? 2.027 -6.985 -3.796 1.00 83.19 216 SER A O 1
ATOM 1706 N N . GLY A 1 217 ? 3.111 -6.884 -5.752 1.00 81.44 217 GLY A N 1
ATOM 1707 C CA . GLY A 1 217 ? 3.114 -5.448 -5.851 1.00 81.44 217 GLY A CA 1
ATOM 1708 C C . GLY A 1 217 ? 1.787 -4.798 -6.219 1.00 81.44 217 GLY A C 1
ATOM 1709 O O . GLY A 1 217 ? 0.999 -5.307 -7.018 1.00 81.44 217 GLY A O 1
ATOM 1710 N N . CYS A 1 218 ? 1.573 -3.589 -5.711 1.00 82.12 218 CYS A N 1
ATOM 1711 C CA . CYS A 1 218 ? 0.471 -2.731 -6.114 1.00 82.12 218 CYS A CA 1
ATOM 1712 C C . CYS A 1 218 ? 0.767 -2.020 -7.449 1.00 82.12 218 CYS A C 1
ATOM 1714 O O . CYS A 1 218 ? 1.585 -1.099 -7.521 1.00 82.12 218 CYS A O 1
ATOM 1716 N N . TYR A 1 219 ? 0.024 -2.366 -8.508 1.00 82.75 219 TYR A N 1
ATOM 1717 C CA . TYR A 1 219 ? 0.141 -1.729 -9.833 1.00 82.75 219 TYR A CA 1
ATOM 1718 C C . TYR A 1 219 ? -0.024 -0.198 -9.794 1.00 82.75 219 TYR A C 1
ATOM 1720 O O . TYR A 1 219 ? 0.629 0.538 -10.534 1.00 82.75 219 TYR A O 1
ATOM 1728 N N . PHE A 1 220 ? -0.876 0.319 -8.907 1.00 80.44 220 PHE A N 1
ATOM 1729 C CA . PHE A 1 220 ? -1.047 1.763 -8.762 1.00 80.44 220 PHE A CA 1
ATOM 1730 C C . PHE A 1 220 ? 0.238 2.439 -8.269 1.00 80.44 220 PHE A C 1
ATOM 1732 O O . PHE A 1 220 ? 0.650 3.463 -8.818 1.00 80.44 220 PHE A O 1
ATOM 1739 N N . ARG A 1 221 ? 0.910 1.854 -7.272 1.00 81.44 221 ARG A N 1
ATOM 1740 C CA . ARG A 1 221 ? 2.171 2.385 -6.735 1.00 81.44 221 ARG A CA 1
ATOM 1741 C C . ARG A 1 221 ? 3.314 2.245 -7.723 1.00 81.44 221 ARG A C 1
ATOM 1743 O O . ARG A 1 221 ? 4.102 3.175 -7.859 1.00 81.44 221 ARG A O 1
ATOM 1750 N N . PHE A 1 222 ? 3.345 1.145 -8.463 1.00 84.56 222 PHE A N 1
ATOM 1751 C CA . PHE A 1 222 ? 4.243 0.950 -9.595 1.00 84.56 222 PHE A CA 1
ATOM 1752 C C . PHE A 1 222 ? 4.125 2.070 -10.625 1.00 84.56 222 PHE A C 1
ATOM 1754 O O . PHE A 1 222 ? 5.100 2.762 -10.916 1.00 84.56 222 PHE A O 1
ATOM 1761 N N . ALA A 1 223 ? 2.909 2.316 -11.118 1.00 85.12 223 ALA A N 1
ATOM 1762 C CA . ALA A 1 223 ? 2.659 3.361 -12.098 1.00 85.12 223 ALA A CA 1
ATOM 1763 C C . ALA A 1 223 ? 3.032 4.750 -11.556 1.00 85.12 223 ALA A C 1
ATOM 1765 O O . ALA A 1 223 ? 3.618 5.566 -12.271 1.00 85.12 223 ALA A O 1
ATOM 1766 N N . GLN A 1 224 ? 2.753 5.013 -10.273 1.00 84.06 224 GLN A N 1
ATOM 1767 C CA . GLN A 1 224 ? 3.183 6.239 -9.600 1.00 84.06 224 GLN A CA 1
ATOM 1768 C C . GLN A 1 224 ? 4.709 6.365 -9.518 1.00 84.06 224 GLN A C 1
ATOM 1770 O O . GLN A 1 224 ? 5.227 7.457 -9.756 1.00 84.06 224 GLN A O 1
ATOM 1775 N N . ALA A 1 225 ? 5.425 5.285 -9.200 1.00 88.38 225 ALA A N 1
ATOM 1776 C CA . ALA A 1 225 ? 6.883 5.265 -9.126 1.00 88.38 225 ALA A CA 1
ATOM 1777 C C . ALA A 1 225 ? 7.509 5.551 -10.498 1.00 88.38 225 ALA A C 1
ATOM 1779 O O . ALA A 1 225 ? 8.348 6.449 -10.609 1.00 88.38 225 ALA A O 1
ATOM 1780 N N . LEU A 1 226 ? 7.020 4.896 -11.558 1.00 90.88 226 LEU A N 1
ATOM 1781 C CA . LEU A 1 226 ? 7.453 5.170 -12.930 1.00 90.88 226 LEU A CA 1
ATOM 1782 C C . LEU A 1 226 ? 7.183 6.617 -13.336 1.00 90.88 226 LEU A C 1
ATOM 1784 O O . LEU A 1 226 ? 8.071 7.288 -13.858 1.00 90.88 226 LEU A O 1
ATOM 1788 N N . PHE A 1 227 ? 5.983 7.133 -13.067 1.00 88.94 227 PHE A N 1
ATOM 1789 C CA . PHE A 1 227 ? 5.638 8.514 -13.398 1.00 88.94 227 PHE A CA 1
ATOM 1790 C C . PHE A 1 227 ? 6.490 9.528 -12.623 1.00 88.94 227 PHE A C 1
ATOM 1792 O O . PHE A 1 227 ? 6.936 10.535 -13.179 1.00 88.94 227 PHE A O 1
ATOM 1799 N N . LYS A 1 228 ? 6.756 9.265 -11.338 1.00 89.06 228 LYS A N 1
ATOM 1800 C CA . LYS A 1 228 ? 7.655 10.083 -10.521 1.00 89.06 228 LYS A CA 1
ATOM 1801 C C . LYS A 1 228 ? 9.058 10.086 -11.123 1.00 89.06 228 LYS A C 1
ATOM 1803 O O . LYS A 1 228 ? 9.602 11.166 -11.343 1.00 89.06 228 LYS A O 1
ATOM 1808 N N . LYS A 1 229 ? 9.601 8.915 -11.471 1.00 94.12 229 LYS A N 1
ATOM 1809 C CA . LYS A 1 229 ? 10.926 8.812 -12.088 1.00 94.12 229 LYS A CA 1
ATOM 1810 C C . LYS A 1 229 ? 10.994 9.511 -13.445 1.00 94.12 229 LYS A C 1
ATOM 1812 O O . LYS A 1 229 ? 11.946 10.237 -13.713 1.00 94.12 229 LYS A O 1
ATOM 1817 N N . TRP A 1 230 ? 9.959 9.364 -14.269 1.00 91.88 230 TRP A N 1
ATOM 1818 C CA . TRP A 1 230 ? 9.834 10.054 -15.555 1.00 91.88 230 TRP A CA 1
ATOM 1819 C C . TRP A 1 230 ? 9.935 11.577 -15.399 1.00 91.88 230 TRP A C 1
ATOM 1821 O O . TRP A 1 230 ? 10.635 12.256 -16.153 1.00 91.88 230 TRP A O 1
ATOM 1831 N N . ARG A 1 231 ? 9.270 12.123 -14.373 1.00 90.94 231 ARG A N 1
ATOM 1832 C CA . ARG A 1 231 ? 9.334 13.548 -14.029 1.00 90.94 231 ARG A CA 1
ATOM 1833 C C . ARG A 1 231 ? 10.690 13.969 -13.472 1.00 90.94 231 ARG A C 1
ATOM 1835 O O . ARG A 1 231 ? 11.175 15.029 -13.854 1.00 90.94 231 ARG A O 1
ATOM 1842 N N . GLU A 1 232 ? 11.292 13.169 -12.593 1.00 94.62 232 GLU A N 1
ATOM 1843 C CA . GLU A 1 232 ? 12.636 13.423 -12.047 1.00 94.62 232 GLU A CA 1
ATOM 1844 C C . GLU A 1 232 ? 13.681 13.546 -13.164 1.00 94.62 232 GLU A C 1
ATOM 1846 O O . GLU A 1 232 ? 14.528 14.435 -13.126 1.00 94.62 232 GLU A O 1
ATOM 1851 N N . LEU A 1 233 ? 13.565 12.709 -14.198 1.00 93.69 233 LEU A N 1
ATOM 1852 C CA . LEU A 1 233 ? 14.421 12.731 -15.386 1.00 93.69 233 LEU A CA 1
ATOM 1853 C C . LEU A 1 233 ? 14.034 13.812 -16.412 1.00 93.69 233 LEU A C 1
ATOM 1855 O O . LEU A 1 233 ? 14.643 13.889 -17.473 1.00 93.69 233 LEU A O 1
ATOM 1859 N N . LYS A 1 234 ? 13.038 14.660 -16.113 1.00 92.25 234 LYS A N 1
ATOM 1860 C CA . LYS A 1 234 ? 12.551 15.751 -16.980 1.00 92.25 234 LYS A CA 1
ATOM 1861 C C . LYS A 1 234 ? 12.090 15.295 -18.376 1.00 92.25 234 LYS A C 1
ATOM 1863 O O . LYS A 1 234 ? 12.007 16.102 -19.299 1.00 92.25 234 LYS A O 1
ATOM 1868 N N . LEU A 1 235 ? 11.671 14.036 -18.516 1.00 88.56 235 LEU A N 1
ATOM 1869 C CA . LEU A 1 235 ? 11.231 13.446 -19.791 1.00 88.56 235 LEU A CA 1
ATOM 1870 C C . LEU A 1 235 ? 9.854 13.947 -20.263 1.00 88.56 235 LEU A C 1
ATOM 1872 O O . LEU A 1 235 ? 9.393 13.609 -21.354 1.00 88.56 235 LEU A O 1
ATOM 1876 N N . GLY A 1 236 ? 9.189 14.788 -19.464 1.00 84.50 236 GLY A N 1
ATOM 1877 C CA . GLY A 1 236 ? 7.931 15.439 -19.835 1.00 84.50 236 GLY A CA 1
ATOM 1878 C C . GLY A 1 236 ? 8.039 16.305 -21.093 1.00 84.50 236 GLY A C 1
ATOM 1879 O O . GLY A 1 236 ? 7.076 16.373 -21.850 1.00 84.50 236 GLY A O 1
ATOM 1880 N N . ALA A 1 237 ? 9.206 16.906 -21.355 1.00 82.56 237 ALA A N 1
ATOM 1881 C CA . ALA A 1 237 ? 9.428 17.701 -22.562 1.00 82.56 237 ALA A CA 1
ATOM 1882 C C . ALA A 1 237 ? 9.315 16.839 -23.831 1.00 82.56 237 ALA A C 1
ATOM 1884 O O . ALA A 1 237 ? 8.545 17.169 -24.723 1.00 82.56 237 ALA A O 1
ATOM 1885 N N . ILE A 1 238 ? 9.997 15.691 -23.879 1.00 81.19 238 ILE A N 1
ATOM 1886 C CA . ILE A 1 238 ? 9.962 14.770 -25.030 1.00 81.19 238 ILE A CA 1
ATOM 1887 C C . ILE A 1 238 ? 8.575 14.125 -25.170 1.00 81.19 238 ILE A C 1
ATOM 1889 O O . ILE A 1 238 ? 8.076 13.946 -26.277 1.00 81.19 238 ILE A O 1
ATOM 1893 N N . TYR A 1 239 ? 7.917 13.830 -24.045 1.00 74.06 239 TYR A N 1
ATOM 1894 C CA . TYR A 1 239 ? 6.564 13.269 -24.025 1.00 74.06 239 TYR A CA 1
ATOM 1895 C C . TYR A 1 239 ? 5.500 14.238 -24.587 1.00 74.06 239 TYR A C 1
ATOM 1897 O O . TYR A 1 239 ? 4.520 13.786 -25.182 1.00 74.06 239 TYR A O 1
ATOM 1905 N N . GLY A 1 240 ? 5.670 15.551 -24.369 1.00 64.75 240 GLY A N 1
ATOM 1906 C CA . GLY A 1 240 ? 4.644 16.587 -24.552 1.00 64.75 240 GLY A CA 1
ATOM 1907 C C . GLY A 1 240 ? 4.635 17.356 -25.881 1.00 64.75 240 GLY A C 1
ATOM 1908 O O . GLY A 1 240 ? 3.741 18.176 -26.065 1.00 64.75 240 GLY A O 1
ATOM 1909 N N . TYR A 1 241 ? 5.570 17.117 -26.809 1.00 60.44 241 TYR A N 1
ATOM 1910 C CA . TYR A 1 241 ? 5.533 17.746 -28.141 1.00 60.44 241 TYR A CA 1
ATOM 1911 C C . TYR A 1 241 ? 4.671 16.937 -29.127 1.00 60.44 241 TYR A C 1
ATOM 1913 O O . TYR A 1 241 ? 4.830 15.719 -29.266 1.00 60.44 241 TYR A O 1
ATOM 1921 N N . GLU A 1 242 ? 3.748 17.600 -29.831 1.00 57.28 242 GLU A N 1
ATOM 1922 C CA . GLU A 1 242 ? 2.847 16.930 -30.774 1.00 57.28 242 GLU A CA 1
ATOM 1923 C C . GLU A 1 242 ? 3.583 16.380 -32.012 1.00 57.28 242 GLU A C 1
ATOM 1925 O O . GLU A 1 242 ? 4.330 17.077 -32.692 1.00 57.28 242 GLU A O 1
ATOM 1930 N N . ARG A 1 243 ? 3.309 15.098 -32.305 1.00 65.38 243 ARG A N 1
ATOM 1931 C CA . ARG A 1 243 ? 3.636 14.334 -33.530 1.00 65.38 243 ARG A CA 1
ATOM 1932 C C . ARG A 1 243 ? 5.111 14.150 -33.914 1.00 65.38 243 ARG A C 1
ATOM 1934 O O . ARG A 1 243 ? 5.367 13.657 -35.010 1.00 65.38 243 ARG A O 1
ATOM 1941 N N . SER A 1 244 ? 6.081 14.430 -33.045 1.00 82.81 244 SER A N 1
ATOM 1942 C CA . SER A 1 244 ? 7.458 13.997 -33.325 1.00 82.81 244 SER A CA 1
ATOM 1943 C C . SER A 1 244 ? 7.596 12.471 -33.204 1.00 82.81 244 SER A C 1
ATOM 1945 O O . SER A 1 244 ? 6.944 11.833 -32.367 1.00 82.81 244 SER A O 1
ATOM 1947 N N . LEU A 1 245 ? 8.461 11.873 -34.032 1.00 85.50 245 LEU A N 1
ATOM 1948 C CA . LEU A 1 245 ? 8.806 10.449 -33.941 1.00 85.50 245 LEU A CA 1
ATOM 1949 C C . LEU A 1 245 ? 9.348 10.114 -32.541 1.00 85.50 245 LEU A C 1
ATOM 1951 O O . LEU A 1 245 ? 8.863 9.185 -31.901 1.00 85.50 245 LEU A O 1
ATOM 1955 N N . ALA A 1 246 ? 10.254 10.947 -32.022 1.00 87.06 246 ALA A N 1
ATOM 1956 C CA . ALA A 1 246 ? 10.809 10.824 -30.675 1.00 87.06 246 ALA A CA 1
ATOM 1957 C C . ALA A 1 246 ? 9.732 10.859 -29.574 1.00 87.06 246 ALA A C 1
ATOM 1959 O O . ALA A 1 246 ? 9.751 10.039 -28.657 1.00 87.06 246 ALA A O 1
ATOM 1960 N N . GLY A 1 247 ? 8.749 11.758 -29.679 1.00 87.25 247 GLY A N 1
ATOM 1961 C CA . GLY A 1 247 ? 7.646 11.841 -28.721 1.00 87.25 247 GLY A CA 1
ATOM 1962 C C . GLY A 1 247 ? 6.700 10.640 -28.793 1.00 87.25 247 GLY A C 1
ATOM 1963 O O . GLY A 1 247 ? 6.208 10.182 -27.761 1.00 87.25 247 GLY A O 1
ATOM 1964 N N . ASN A 1 248 ? 6.460 10.089 -29.989 1.00 87.06 248 ASN A N 1
ATOM 1965 C CA . ASN A 1 248 ? 5.714 8.836 -30.154 1.00 87.06 248 ASN A CA 1
ATOM 1966 C C . ASN A 1 248 ? 6.444 7.658 -29.496 1.00 87.06 248 ASN A C 1
ATOM 1968 O O . ASN A 1 248 ? 5.811 6.921 -28.739 1.00 87.06 248 ASN A O 1
ATOM 1972 N N . ILE A 1 249 ? 7.753 7.523 -29.738 1.00 90.25 249 ILE A N 1
ATOM 1973 C CA . ILE A 1 249 ? 8.601 6.493 -29.123 1.00 90.25 249 ILE A CA 1
ATOM 1974 C C . ILE A 1 249 ? 8.547 6.630 -27.601 1.00 90.25 249 ILE A C 1
ATOM 1976 O O . ILE A 1 249 ? 8.127 5.697 -26.930 1.00 90.25 249 ILE A O 1
ATOM 1980 N N . ALA A 1 250 ? 8.823 7.813 -27.045 1.00 90.50 250 ALA A N 1
ATOM 1981 C CA . ALA A 1 250 ? 8.793 8.045 -25.600 1.00 90.50 250 ALA A CA 1
ATOM 1982 C C . ALA A 1 250 ? 7.434 7.696 -24.957 1.00 90.50 250 ALA A C 1
ATOM 1984 O O . ALA A 1 250 ? 7.384 7.031 -23.918 1.00 90.50 250 ALA A O 1
ATOM 1985 N N . ARG A 1 251 ? 6.318 8.096 -25.587 1.00 87.69 251 ARG A N 1
ATOM 1986 C CA . ARG A 1 251 ? 4.962 7.745 -25.128 1.00 87.69 251 ARG A CA 1
ATOM 1987 C C . ARG A 1 251 ? 4.716 6.241 -25.165 1.00 87.69 251 ARG A C 1
ATOM 1989 O O . ARG A 1 251 ? 4.125 5.703 -24.228 1.00 87.69 251 ARG A O 1
ATOM 1996 N N . MET A 1 252 ? 5.135 5.578 -26.240 1.00 89.88 252 MET A N 1
ATOM 1997 C CA . MET A 1 252 ? 4.956 4.141 -26.406 1.00 89.88 252 MET A CA 1
ATOM 1998 C C . MET A 1 252 ? 5.822 3.357 -25.419 1.00 89.88 252 MET A C 1
ATOM 2000 O O . MET A 1 252 ? 5.299 2.477 -24.744 1.00 89.88 252 MET A O 1
ATOM 2004 N N . THR A 1 253 ? 7.090 3.734 -25.245 1.00 92.75 253 THR A N 1
ATOM 2005 C CA . THR A 1 253 ? 8.008 3.169 -24.249 1.00 92.75 253 THR A CA 1
ATOM 2006 C C . THR A 1 253 ? 7.402 3.234 -22.853 1.00 92.75 253 THR A C 1
ATOM 2008 O O . THR A 1 253 ? 7.273 2.205 -22.197 1.00 92.75 253 THR A O 1
ATOM 2011 N N . PHE A 1 254 ? 6.937 4.408 -22.412 1.00 91.00 254 PHE A N 1
ATOM 2012 C CA . PHE A 1 254 ? 6.326 4.551 -21.087 1.00 91.00 254 PHE A CA 1
ATOM 2013 C C . PHE A 1 254 ? 5.088 3.654 -20.908 1.00 91.00 254 PHE A C 1
ATOM 2015 O O . PHE A 1 254 ? 4.954 2.973 -19.893 1.00 91.00 254 PHE A O 1
ATOM 2022 N N . ARG A 1 255 ? 4.190 3.618 -21.903 1.00 89.94 255 ARG A N 1
ATOM 2023 C CA . ARG A 1 255 ? 2.970 2.792 -21.857 1.00 89.94 255 ARG A CA 1
ATOM 2024 C C . ARG A 1 255 ? 3.278 1.296 -21.874 1.00 89.94 255 ARG A C 1
ATOM 2026 O O . ARG A 1 255 ? 2.684 0.558 -21.100 1.00 89.94 255 ARG A O 1
ATOM 2033 N N . ARG A 1 256 ? 4.211 0.848 -22.717 1.00 92.00 256 ARG A N 1
ATOM 2034 C CA . ARG A 1 256 ? 4.598 -0.566 -22.805 1.00 92.00 256 ARG A CA 1
ATOM 2035 C C . ARG A 1 256 ? 5.309 -1.042 -21.539 1.00 92.00 256 ARG A C 1
ATOM 2037 O O . ARG A 1 256 ? 5.033 -2.145 -21.088 1.00 92.00 256 ARG A O 1
ATOM 2044 N N . LEU A 1 257 ? 6.135 -0.199 -20.914 1.00 92.69 257 LEU A N 1
ATOM 2045 C CA . LEU A 1 257 ? 6.753 -0.508 -19.620 1.00 92.69 257 LEU A CA 1
ATOM 2046 C C . LEU A 1 257 ? 5.716 -0.681 -18.499 1.00 92.69 257 LEU A C 1
ATOM 2048 O O . LEU A 1 257 ? 5.869 -1.572 -17.669 1.00 92.69 257 LEU A O 1
ATOM 2052 N N . LEU A 1 258 ? 4.630 0.102 -18.499 1.00 87.88 258 LEU A N 1
ATOM 2053 C CA . LEU A 1 258 ? 3.498 -0.139 -17.593 1.00 87.88 258 LEU A CA 1
ATOM 2054 C C . LEU A 1 258 ? 2.848 -1.507 -17.849 1.00 87.88 258 LEU A C 1
ATOM 2056 O O . LEU A 1 258 ? 2.512 -2.220 -16.906 1.00 87.88 258 LEU A O 1
ATOM 2060 N N . CYS A 1 259 ? 2.708 -1.895 -19.117 1.00 88.19 259 CYS A N 1
ATOM 2061 C CA . CYS A 1 259 ? 2.126 -3.177 -19.506 1.00 88.19 259 CYS A CA 1
ATOM 2062 C C . CYS A 1 259 ? 2.997 -4.392 -19.154 1.00 88.19 259 CYS A C 1
ATOM 2064 O O . CYS A 1 259 ? 2.451 -5.488 -19.074 1.00 88.19 259 CYS A O 1
ATOM 2066 N N . LEU A 1 260 ? 4.303 -4.235 -18.898 1.00 87.75 260 LEU A N 1
ATOM 2067 C CA . LEU A 1 260 ? 5.161 -5.361 -18.494 1.00 87.75 260 LEU A CA 1
ATOM 2068 C C . LEU A 1 260 ? 4.719 -5.994 -17.167 1.00 87.75 260 LEU A C 1
ATOM 2070 O O . LEU A 1 260 ? 4.900 -7.189 -16.973 1.00 87.75 260 LEU A O 1
ATOM 2074 N N . ALA A 1 261 ? 4.069 -5.235 -16.280 1.00 83.38 261 ALA A N 1
ATOM 2075 C CA . ALA A 1 261 ? 3.486 -5.786 -15.054 1.00 83.38 261 ALA A CA 1
ATOM 2076 C C . ALA A 1 261 ? 2.265 -6.694 -15.304 1.00 83.38 261 ALA A C 1
ATOM 2078 O O . ALA A 1 261 ? 1.771 -7.337 -14.374 1.00 83.38 261 ALA A O 1
ATOM 2079 N N . LEU A 1 262 ? 1.762 -6.708 -16.544 1.00 81.19 262 LEU A N 1
ATOM 2080 C CA . LEU A 1 262 ? 0.526 -7.363 -16.955 1.00 81.19 262 LEU A CA 1
ATOM 2081 C C . LEU A 1 262 ? 0.763 -8.595 -17.854 1.00 81.19 262 LEU A C 1
ATOM 2083 O O . LEU A 1 262 ? -0.182 -9.129 -18.431 1.00 81.19 262 LEU A O 1
ATOM 2087 N N . ILE A 1 263 ? 2.009 -9.035 -18.014 1.00 78.06 263 ILE A N 1
ATOM 2088 C CA . ILE A 1 263 ? 2.360 -10.189 -18.851 1.00 78.06 263 ILE A CA 1
ATOM 2089 C C . ILE A 1 263 ? 3.100 -11.252 -18.029 1.00 78.06 263 ILE A C 1
ATOM 2091 O O . ILE A 1 263 ? 3.586 -10.938 -16.940 1.00 78.06 263 ILE A O 1
ATOM 2095 N N . PRO A 1 264 ? 3.197 -12.503 -18.519 1.00 78.12 264 PRO A N 1
ATOM 2096 C CA . PRO A 1 264 ? 3.936 -13.549 -17.825 1.00 78.12 264 PRO A CA 1
ATOM 2097 C C . PRO A 1 264 ? 5.404 -13.202 -17.527 1.00 78.12 264 PRO A C 1
ATOM 2099 O O . PRO A 1 264 ? 6.103 -12.780 -18.447 1.00 78.12 264 PRO A O 1
ATOM 2102 N N . PRO A 1 265 ? 5.906 -13.426 -16.290 1.00 75.12 265 PRO A N 1
ATOM 2103 C CA . PRO A 1 265 ? 7.293 -13.186 -15.894 1.00 75.12 265 PRO A CA 1
ATOM 2104 C C . PRO A 1 265 ? 8.306 -13.800 -16.858 1.00 75.12 265 PRO A C 1
ATOM 2106 O O . PRO A 1 265 ? 9.295 -13.155 -17.196 1.00 75.12 265 PRO A O 1
ATOM 2109 N N . SER A 1 266 ? 8.013 -14.995 -17.382 1.00 77.50 266 SER A N 1
ATOM 2110 C CA . SER A 1 266 ? 8.863 -15.701 -18.349 1.00 77.50 266 SER A CA 1
ATOM 2111 C C . SER A 1 266 ? 9.117 -14.921 -19.643 1.00 77.50 266 SER A C 1
ATOM 2113 O O . SER A 1 266 ? 10.143 -15.134 -20.285 1.00 77.50 266 SER A O 1
ATOM 2115 N N . ILE A 1 267 ? 8.228 -13.997 -20.025 1.00 80.81 267 ILE A N 1
ATOM 2116 C CA . ILE A 1 267 ? 8.373 -13.181 -21.239 1.00 80.81 267 ILE A CA 1
ATOM 2117 C C . ILE A 1 267 ? 8.725 -11.715 -20.951 1.00 80.81 267 ILE A C 1
ATOM 2119 O O . ILE A 1 267 ? 9.040 -10.979 -21.888 1.00 80.81 267 ILE A O 1
ATOM 2123 N N . VAL A 1 268 ? 8.719 -11.279 -19.683 1.00 83.69 268 VAL A N 1
ATOM 2124 C CA . VAL A 1 268 ? 8.971 -9.877 -19.290 1.00 83.69 268 VAL A CA 1
ATOM 2125 C C . VAL A 1 268 ? 10.323 -9.384 -19.798 1.00 83.69 268 VAL A C 1
ATOM 2127 O O . VAL A 1 268 ? 10.389 -8.320 -20.414 1.00 83.69 268 VAL A O 1
ATOM 2130 N N . THR A 1 269 ? 11.391 -10.160 -19.605 1.00 86.31 269 THR A N 1
ATOM 2131 C CA . THR A 1 269 ? 12.748 -9.785 -20.037 1.00 86.31 269 THR A CA 1
ATOM 2132 C C . THR A 1 269 ? 12.832 -9.604 -21.552 1.00 86.31 269 THR A C 1
ATOM 2134 O O . THR A 1 269 ? 13.368 -8.608 -22.037 1.00 86.31 269 THR A O 1
ATOM 2137 N N . ARG A 1 270 ? 12.239 -10.526 -22.320 1.00 84.56 270 ARG A N 1
ATOM 2138 C CA . ARG A 1 270 ? 12.205 -10.442 -23.786 1.00 84.56 270 ARG A CA 1
ATOM 2139 C C . ARG A 1 270 ? 11.399 -9.233 -24.259 1.00 84.56 270 ARG A C 1
ATOM 2141 O O . ARG A 1 270 ? 11.873 -8.474 -25.101 1.00 84.56 270 ARG A O 1
ATOM 2148 N N . ALA A 1 271 ? 10.209 -9.027 -23.697 1.00 86.19 271 ALA A N 1
ATOM 2149 C CA . ALA A 1 271 ? 9.361 -7.883 -24.018 1.00 86.19 271 ALA A CA 1
ATOM 2150 C C . ALA A 1 271 ? 10.043 -6.549 -23.672 1.00 86.19 271 ALA A C 1
ATOM 2152 O O . ALA A 1 271 ? 9.933 -5.586 -24.431 1.00 86.19 271 ALA A O 1
ATOM 2153 N N . PHE A 1 272 ? 10.800 -6.497 -22.572 1.00 91.94 272 PHE A N 1
ATOM 2154 C CA . PHE A 1 272 ? 11.607 -5.334 -22.218 1.00 91.94 272 PHE A CA 1
ATOM 2155 C C . PHE A 1 272 ? 12.639 -5.007 -23.303 1.00 91.94 272 PHE A C 1
ATOM 2157 O O . PHE A 1 272 ? 12.696 -3.863 -23.746 1.00 91.94 272 PHE A O 1
ATOM 2164 N N . TYR A 1 273 ? 13.403 -5.985 -23.794 1.00 90.44 273 TYR A N 1
ATOM 2165 C CA . TYR A 1 273 ? 14.387 -5.728 -24.852 1.00 90.44 273 TYR A CA 1
ATOM 2166 C C . TYR A 1 273 ? 13.758 -5.276 -26.176 1.00 90.44 273 TYR A C 1
ATOM 2168 O O . TYR A 1 273 ? 14.334 -4.421 -26.842 1.00 90.44 273 TYR A O 1
ATOM 2176 N N . ILE A 1 274 ? 12.559 -5.760 -26.524 1.00 89.38 274 ILE A N 1
ATOM 2177 C CA . ILE A 1 274 ? 11.793 -5.254 -27.681 1.00 89.38 274 ILE A CA 1
ATOM 2178 C C . ILE A 1 274 ? 11.428 -3.772 -27.488 1.00 89.38 274 ILE A C 1
ATOM 2180 O O . ILE A 1 274 ? 11.472 -2.970 -28.418 1.00 89.38 274 ILE A O 1
ATOM 2184 N N . ILE A 1 275 ? 11.086 -3.367 -26.263 1.00 92.50 275 ILE A N 1
ATOM 2185 C CA . ILE A 1 275 ? 10.840 -1.953 -25.960 1.00 92.50 275 ILE A CA 1
ATOM 2186 C C . ILE A 1 275 ? 12.134 -1.140 -26.103 1.00 92.50 275 ILE A C 1
ATOM 2188 O O . ILE A 1 275 ? 12.095 -0.036 -26.646 1.00 92.50 275 ILE A O 1
ATOM 2192 N N . VAL A 1 276 ? 13.275 -1.667 -25.645 1.00 92.88 276 VAL A N 1
ATOM 2193 C CA . VAL A 1 276 ? 14.576 -0.995 -25.788 1.00 92.88 276 VAL A CA 1
ATOM 2194 C C . VAL A 1 276 ? 14.977 -0.868 -27.261 1.00 92.88 276 VAL A C 1
ATOM 2196 O O . VAL A 1 276 ? 15.428 0.205 -27.653 1.00 92.88 276 VAL A O 1
ATOM 2199 N N . SER A 1 277 ? 14.761 -1.888 -28.099 1.00 88.88 277 SER A N 1
ATOM 2200 C CA . SER A 1 277 ? 15.110 -1.835 -29.529 1.00 88.88 277 SER A CA 1
ATOM 2201 C C . SER A 1 277 ? 14.343 -0.763 -30.308 1.00 88.88 277 SER A C 1
ATOM 2203 O O . SER A 1 277 ? 14.842 -0.265 -31.311 1.00 88.88 277 SER A O 1
ATOM 2205 N N . ASP A 1 278 ? 13.167 -0.353 -29.833 1.00 87.44 278 ASP A N 1
ATOM 2206 C CA . ASP A 1 278 ? 12.432 0.781 -30.407 1.00 87.44 278 ASP A CA 1
ATOM 2207 C C . ASP A 1 278 ? 12.882 2.128 -29.807 1.00 87.44 278 ASP A C 1
ATOM 2209 O O . ASP A 1 278 ? 12.727 3.181 -30.428 1.00 87.44 278 ASP A O 1
ATOM 2213 N N . ALA A 1 279 ? 13.420 2.112 -28.583 1.00 91.50 279 ALA A N 1
ATOM 2214 C CA . ALA A 1 279 ? 13.688 3.299 -27.773 1.00 91.50 279 ALA A CA 1
ATOM 2215 C C . ALA A 1 279 ? 15.151 3.772 -27.777 1.00 91.50 279 ALA A C 1
ATOM 2217 O O . ALA A 1 279 ? 15.388 4.939 -27.469 1.00 91.50 279 ALA A O 1
ATOM 2218 N N . PHE A 1 280 ? 16.116 2.910 -28.119 1.00 91.31 280 PHE A N 1
ATOM 2219 C CA . PHE A 1 280 ? 17.559 3.178 -27.979 1.00 91.31 280 PHE A CA 1
ATOM 2220 C C . PHE A 1 280 ? 18.040 4.414 -28.757 1.00 91.31 280 PHE A C 1
ATOM 2222 O O . PHE A 1 280 ? 18.995 5.075 -28.355 1.00 91.31 280 PHE A O 1
ATOM 2229 N N . GLN A 1 281 ? 17.339 4.761 -29.842 1.00 89.19 281 GLN A N 1
ATOM 2230 C CA . GLN A 1 281 ? 17.594 5.949 -30.662 1.00 89.19 281 GLN A CA 1
ATOM 2231 C C . GLN A 1 281 ? 17.303 7.270 -29.931 1.00 89.19 281 GLN A C 1
ATOM 2233 O O . GLN A 1 281 ? 17.643 8.331 -30.447 1.00 89.19 281 GLN A O 1
ATOM 2238 N N . ILE A 1 282 ? 16.661 7.220 -28.756 1.00 91.62 282 ILE A N 1
ATOM 2239 C CA . ILE A 1 282 ? 16.349 8.370 -27.901 1.00 91.62 282 ILE A CA 1
ATOM 2240 C C . ILE A 1 282 ? 17.207 8.275 -26.624 1.00 91.62 282 ILE A C 1
ATOM 2242 O O . ILE A 1 282 ? 16.777 7.661 -25.638 1.00 91.62 282 ILE A O 1
ATOM 2246 N N . PRO A 1 283 ? 18.420 8.863 -26.604 1.00 90.69 283 PRO A N 1
ATOM 2247 C CA . PRO A 1 283 ? 19.382 8.692 -25.511 1.00 90.69 283 PRO A CA 1
ATOM 2248 C C . PRO A 1 283 ? 18.846 9.120 -24.140 1.00 90.69 283 PRO A C 1
ATOM 2250 O O . PRO A 1 283 ? 19.233 8.571 -23.109 1.00 9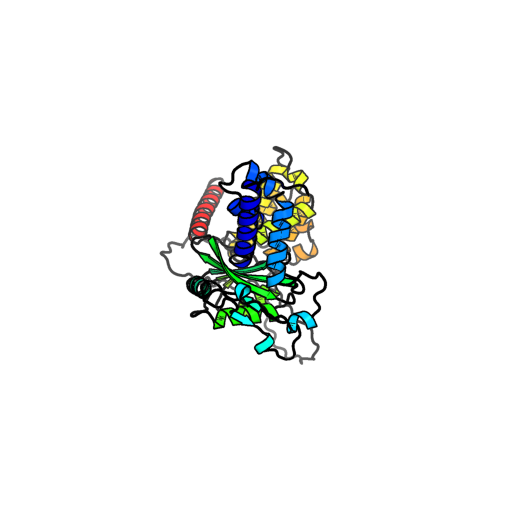0.69 283 PRO A O 1
ATOM 2253 N N . GLU A 1 284 ? 17.917 10.076 -24.103 1.00 92.00 284 GLU A N 1
ATOM 2254 C CA . GLU A 1 284 ? 17.304 10.566 -22.871 1.00 92.00 284 GLU A CA 1
ATOM 2255 C C . GLU A 1 284 ? 16.500 9.477 -22.141 1.00 92.00 284 GLU A C 1
ATOM 2257 O O . GLU A 1 284 ? 16.370 9.525 -20.914 1.00 92.00 284 GLU A O 1
ATOM 2262 N N . LEU A 1 285 ? 16.000 8.463 -22.861 1.00 94.31 285 LEU A N 1
ATOM 2263 C CA . LEU A 1 285 ? 15.262 7.340 -22.275 1.00 94.31 285 LEU A CA 1
ATOM 2264 C C . LEU A 1 285 ? 16.174 6.313 -21.598 1.00 94.31 285 LEU A C 1
ATOM 2266 O O . LEU A 1 285 ? 15.703 5.576 -20.731 1.00 94.31 285 LEU A O 1
ATOM 2270 N N . ALA A 1 286 ? 17.467 6.280 -21.922 1.00 95.06 286 ALA A N 1
ATOM 2271 C CA . ALA A 1 286 ? 18.387 5.238 -21.471 1.00 95.06 286 ALA A CA 1
ATOM 2272 C C . ALA A 1 286 ? 18.487 5.160 -19.934 1.00 95.06 286 ALA A C 1
ATOM 2274 O O . ALA A 1 286 ? 18.448 4.084 -19.336 1.00 95.06 286 ALA A O 1
ATOM 2275 N N . ARG A 1 287 ? 18.489 6.318 -19.256 1.00 96.19 287 ARG A N 1
ATOM 2276 C CA . ARG A 1 287 ? 18.443 6.399 -17.782 1.00 96.19 287 ARG A CA 1
ATOM 2277 C C . ARG A 1 287 ? 17.145 5.865 -17.183 1.00 96.19 287 ARG A C 1
ATOM 2279 O O . ARG A 1 287 ? 17.162 5.317 -16.081 1.00 96.19 287 ARG A O 1
ATOM 2286 N N . PHE A 1 288 ? 16.024 6.047 -17.876 1.00 96.94 288 PHE A N 1
ATOM 2287 C CA . PHE A 1 288 ? 14.729 5.536 -17.434 1.00 96.94 288 PHE A CA 1
ATOM 2288 C C . PHE A 1 288 ? 14.630 4.020 -17.635 1.00 96.94 288 PHE A C 1
ATOM 2290 O O . PHE A 1 288 ? 14.158 3.327 -16.738 1.00 96.94 288 PHE A O 1
ATOM 2297 N N . LEU A 1 289 ? 15.136 3.509 -18.761 1.00 96.44 289 LEU A N 1
ATOM 2298 C CA . LEU A 1 289 ? 15.207 2.078 -19.068 1.00 96.44 289 LEU A CA 1
ATOM 2299 C C . LEU A 1 289 ? 16.119 1.333 -18.087 1.00 96.44 289 LEU A C 1
ATOM 2301 O O . LEU A 1 289 ? 15.698 0.327 -17.522 1.00 96.44 289 LEU A O 1
ATOM 2305 N N . PHE A 1 290 ? 17.306 1.875 -17.797 1.00 95.81 290 PHE A N 1
ATOM 2306 C CA . PHE A 1 290 ? 18.199 1.331 -16.770 1.00 95.81 290 PHE A CA 1
ATOM 2307 C C . PHE A 1 290 ? 17.533 1.283 -15.396 1.00 95.81 290 PHE A C 1
ATOM 2309 O O . PHE A 1 290 ? 17.562 0.251 -14.729 1.00 95.81 290 PHE A O 1
ATOM 2316 N N . TYR A 1 291 ? 16.895 2.386 -14.982 1.00 96.12 291 TYR A N 1
ATOM 2317 C CA . TYR A 1 291 ? 16.138 2.417 -13.733 1.00 96.12 291 TYR A CA 1
ATOM 2318 C C . TYR A 1 291 ? 15.070 1.323 -13.710 1.00 96.12 291 TYR A C 1
ATOM 2320 O O . TYR A 1 291 ? 15.002 0.571 -12.744 1.00 96.12 291 TYR A O 1
ATOM 2328 N N . PHE A 1 292 ? 14.274 1.210 -14.777 1.00 94.94 292 PHE A N 1
ATOM 2329 C CA . PHE A 1 292 ? 13.220 0.210 -14.857 1.00 94.94 292 PHE A CA 1
ATOM 2330 C C . PHE A 1 292 ? 13.793 -1.197 -14.702 1.00 94.94 292 PHE A C 1
ATOM 2332 O O . PHE A 1 292 ? 13.350 -1.943 -13.833 1.00 94.94 292 PHE A O 1
ATOM 2339 N N . LYS A 1 293 ? 14.803 -1.546 -15.505 1.00 93.44 293 LYS A N 1
ATOM 2340 C CA . LYS A 1 293 ? 15.372 -2.890 -15.499 1.00 93.44 293 LYS A CA 1
ATOM 2341 C C . LYS A 1 293 ? 15.976 -3.237 -14.141 1.00 93.44 293 LYS A C 1
ATOM 2343 O O . LYS A 1 293 ? 15.624 -4.265 -13.575 1.00 93.44 293 LYS A O 1
ATOM 2348 N N . ARG A 1 294 ? 16.779 -2.336 -13.567 1.00 93.50 294 ARG A N 1
ATOM 2349 C CA . ARG A 1 294 ? 17.374 -2.495 -12.230 1.00 93.50 294 ARG A CA 1
ATOM 2350 C C . ARG A 1 294 ? 16.334 -2.659 -11.130 1.00 93.50 294 ARG A C 1
ATOM 2352 O O . ARG A 1 294 ? 16.534 -3.426 -10.198 1.00 93.50 294 ARG A O 1
ATOM 2359 N N . THR A 1 295 ? 15.249 -1.894 -11.186 1.00 89.69 295 THR A N 1
ATOM 2360 C CA . THR A 1 295 ? 14.233 -1.938 -10.134 1.00 89.69 295 THR A CA 1
ATOM 2361 C C . THR A 1 295 ? 13.331 -3.159 -10.262 1.00 89.69 295 THR A C 1
ATOM 2363 O O . THR A 1 295 ? 12.963 -3.710 -9.236 1.00 89.69 295 THR A O 1
ATOM 2366 N N . TYR A 1 296 ? 12.992 -3.592 -11.478 1.00 88.00 296 TYR A N 1
ATOM 2367 C CA . TYR A 1 296 ? 11.830 -4.455 -11.698 1.00 88.00 296 TYR A CA 1
ATOM 2368 C C . TYR A 1 296 ? 12.110 -5.802 -12.380 1.00 88.00 296 TYR A C 1
ATOM 2370 O O . TYR A 1 296 ? 11.269 -6.694 -12.302 1.00 88.00 296 TYR A O 1
ATOM 2378 N N . ILE A 1 297 ? 13.251 -5.960 -13.058 1.00 89.56 297 ILE A N 1
ATOM 2379 C CA . ILE A 1 297 ? 13.581 -7.176 -13.828 1.00 89.56 297 ILE A CA 1
ATOM 2380 C C . ILE A 1 297 ? 14.877 -7.827 -13.325 1.00 89.56 297 ILE A C 1
ATOM 2382 O O . ILE A 1 297 ? 14.920 -9.037 -13.140 1.00 89.56 297 ILE A O 1
ATOM 2386 N N . GLY A 1 298 ? 15.910 -7.023 -13.081 1.00 88.00 298 GLY A N 1
ATOM 2387 C CA . GLY A 1 298 ? 17.276 -7.466 -12.808 1.00 88.00 298 GLY A CA 1
ATOM 2388 C C . GLY A 1 298 ? 18.202 -7.108 -13.969 1.00 88.00 298 GLY A C 1
ATOM 2389 O O . GLY A 1 298 ? 17.777 -7.071 -15.126 1.00 88.00 298 GLY A O 1
ATOM 2390 N N . LEU A 1 299 ? 19.453 -6.775 -13.661 1.00 87.69 299 LEU A N 1
ATOM 2391 C CA . LEU A 1 299 ? 20.467 -6.403 -14.655 1.00 87.69 299 LEU A CA 1
ATOM 2392 C C . LEU A 1 299 ? 21.385 -7.593 -14.918 1.00 87.69 299 LEU A C 1
ATOM 2394 O O . LEU A 1 299 ? 21.736 -8.303 -13.984 1.00 87.69 299 LEU A O 1
ATOM 2398 N N . THR A 1 300 ? 21.825 -7.766 -16.159 1.00 88.00 300 THR A N 1
ATOM 2399 C CA . THR A 1 300 ? 23.019 -8.582 -16.434 1.00 88.00 300 THR A CA 1
ATOM 2400 C C . THR A 1 300 ? 24.269 -7.878 -15.898 1.00 88.00 300 THR A C 1
ATOM 2402 O O . THR A 1 300 ? 24.263 -6.649 -15.760 1.00 88.00 300 THR A O 1
ATOM 2405 N N . ASP A 1 301 ? 25.357 -8.615 -15.664 1.00 84.19 301 ASP A N 1
ATOM 2406 C CA . ASP A 1 301 ? 26.655 -8.034 -15.268 1.00 84.19 301 ASP A CA 1
ATOM 2407 C C . ASP A 1 301 ? 27.082 -6.869 -16.168 1.00 84.19 301 ASP A C 1
ATOM 2409 O O . ASP A 1 301 ? 27.504 -5.807 -15.704 1.00 84.19 301 ASP A O 1
ATOM 2413 N N . TYR A 1 302 ? 26.934 -7.054 -17.480 1.00 86.81 302 TYR A N 1
ATOM 2414 C CA . TYR A 1 302 ? 27.274 -6.042 -18.469 1.00 86.81 302 TYR A CA 1
ATOM 2415 C C . TYR A 1 302 ? 26.446 -4.764 -18.275 1.00 86.81 302 TYR A C 1
ATOM 2417 O O . TYR A 1 302 ? 26.987 -3.660 -18.218 1.00 86.81 302 TYR A O 1
ATOM 2425 N N . GLU A 1 303 ? 25.127 -4.895 -18.128 1.00 90.12 303 GLU A N 1
ATOM 2426 C CA . GLU A 1 303 ? 24.237 -3.745 -17.940 1.00 90.12 303 GLU A CA 1
ATOM 2427 C C . GLU A 1 303 ? 24.449 -3.060 -16.588 1.00 90.12 303 GLU A C 1
ATOM 2429 O O . GLU A 1 303 ? 24.260 -1.848 -16.470 1.00 90.12 303 GLU A O 1
ATOM 2434 N N . PHE A 1 304 ? 24.857 -3.818 -15.571 1.00 88.25 304 PHE A N 1
ATOM 2435 C CA . PHE A 1 304 ? 25.247 -3.274 -14.279 1.00 88.25 304 PHE A CA 1
ATOM 2436 C C . PHE A 1 304 ? 26.505 -2.410 -14.387 1.00 88.25 304 PHE A C 1
ATOM 2438 O O . PHE A 1 304 ? 26.513 -1.280 -13.895 1.00 88.25 304 PHE A O 1
ATOM 2445 N N . GLN A 1 305 ? 27.531 -2.885 -15.097 1.00 88.56 305 GLN A N 1
ATOM 2446 C CA . GLN A 1 305 ? 28.772 -2.138 -15.320 1.00 88.56 305 GLN A CA 1
ATOM 2447 C C . GLN A 1 305 ? 28.546 -0.893 -16.192 1.00 88.56 305 GLN A C 1
ATOM 2449 O O . GLN A 1 305 ? 28.959 0.212 -15.834 1.00 88.56 305 GLN A O 1
ATOM 2454 N N . MET A 1 306 ? 27.827 -1.048 -17.304 1.00 89.56 306 MET A N 1
ATOM 2455 C CA . MET A 1 306 ? 27.599 0.017 -18.290 1.00 89.56 306 MET A CA 1
ATOM 2456 C C . MET A 1 306 ? 26.510 1.019 -17.881 1.00 89.56 306 MET A C 1
ATOM 2458 O O . MET A 1 306 ? 26.337 2.065 -18.511 1.00 89.56 306 MET A O 1
ATOM 2462 N N . ASN A 1 307 ? 25.764 0.744 -16.811 1.00 92.06 307 ASN A N 1
ATOM 2463 C CA . ASN A 1 307 ? 24.686 1.596 -16.320 1.00 92.06 307 ASN A CA 1
ATOM 2464 C C . ASN A 1 307 ? 23.684 1.981 -17.433 1.00 92.06 307 ASN A C 1
ATOM 2466 O O . ASN A 1 307 ? 23.191 1.140 -18.182 1.00 92.06 307 ASN A O 1
ATOM 2470 N N . SER A 1 308 ? 23.349 3.270 -17.557 1.00 92.62 308 SER A N 1
ATOM 2471 C CA . SER A 1 308 ? 22.426 3.744 -18.588 1.00 92.62 308 SER A CA 1
ATOM 2472 C C . SER A 1 308 ? 22.974 3.625 -20.006 1.00 92.62 308 SER A C 1
ATOM 2474 O O . SER A 1 308 ? 22.176 3.609 -20.934 1.00 92.62 308 SER A O 1
ATOM 2476 N N . GLU A 1 309 ? 24.291 3.535 -20.197 1.00 90.88 309 GLU A N 1
ATOM 2477 C CA . GLU A 1 309 ? 24.882 3.433 -21.538 1.00 90.88 309 GLU A CA 1
ATOM 2478 C C . GLU A 1 309 ? 24.530 2.108 -22.215 1.00 90.88 309 GLU A C 1
ATOM 2480 O O . GLU A 1 309 ? 24.383 2.069 -23.436 1.00 90.88 309 GLU A O 1
ATOM 2485 N N . ALA A 1 310 ? 24.258 1.065 -21.420 1.00 89.19 310 ALA A N 1
ATOM 2486 C CA . ALA A 1 310 ? 23.792 -0.222 -21.919 1.00 89.19 310 ALA A CA 1
ATOM 2487 C C . ALA A 1 310 ? 22.537 -0.097 -22.796 1.00 89.19 310 ALA A C 1
ATOM 2489 O O . ALA A 1 310 ? 22.400 -0.844 -23.755 1.00 89.19 310 ALA A O 1
ATOM 2490 N N . PHE A 1 311 ? 21.657 0.870 -22.508 1.00 92.19 311 PHE A N 1
ATOM 2491 C CA . PHE A 1 311 ? 20.378 1.088 -23.200 1.00 92.19 311 PHE A CA 1
ATOM 2492 C C . PHE A 1 311 ? 20.377 2.338 -24.099 1.00 92.19 311 PHE A C 1
ATOM 2494 O O . PHE A 1 311 ? 19.309 2.844 -24.450 1.00 92.19 311 PHE A O 1
ATOM 2501 N N . GLY A 1 312 ? 21.559 2.885 -24.401 1.00 86.75 312 GLY A N 1
ATOM 2502 C CA . GLY A 1 312 ? 21.740 4.052 -25.267 1.00 86.75 312 GLY A CA 1
ATOM 2503 C C . GLY A 1 312 ? 21.931 3.683 -26.741 1.00 86.75 312 GLY A C 1
ATOM 2504 O O . GLY A 1 312 ? 21.595 2.585 -27.173 1.00 86.75 312 GLY A O 1
ATOM 2505 N N . LEU A 1 313 ? 22.522 4.593 -27.519 1.00 86.44 313 LEU A N 1
ATOM 2506 C CA . LEU A 1 313 ? 22.715 4.432 -28.970 1.00 86.44 313 LEU A CA 1
ATOM 2507 C C . LEU A 1 313 ? 23.464 3.145 -29.362 1.00 86.44 313 LEU A C 1
ATOM 2509 O O . LEU A 1 313 ? 23.191 2.582 -30.418 1.00 86.44 313 LEU A O 1
ATOM 2513 N N . SER A 1 314 ? 24.354 2.659 -28.495 1.00 81.06 314 SER A N 1
ATOM 2514 C CA . SER A 1 314 ? 25.154 1.446 -28.703 1.00 81.06 314 SER A CA 1
ATOM 2515 C C . SER A 1 314 ? 24.404 0.140 -28.408 1.00 81.06 314 SER A C 1
ATOM 2517 O O . SER A 1 314 ? 24.968 -0.935 -28.579 1.00 81.06 314 SER A O 1
ATOM 2519 N N . PHE A 1 315 ? 23.130 0.187 -27.992 1.00 81.38 315 PHE A N 1
ATOM 2520 C CA . PHE A 1 315 ? 22.365 -1.009 -27.611 1.00 81.38 315 PHE A CA 1
ATOM 2521 C C . PHE A 1 315 ? 22.365 -2.109 -28.692 1.00 81.38 315 PHE A C 1
ATOM 2523 O O . PHE A 1 315 ? 22.470 -3.288 -28.363 1.00 81.38 315 PHE A O 1
ATOM 2530 N N . GLY A 1 316 ? 22.305 -1.736 -29.977 1.00 65.25 316 GLY A N 1
ATOM 2531 C CA . GLY A 1 316 ? 22.348 -2.683 -31.100 1.00 65.25 316 GLY A CA 1
ATOM 2532 C C . GLY A 1 316 ? 23.644 -3.500 -31.187 1.00 65.25 316 GLY A C 1
ATOM 2533 O O . GLY A 1 316 ? 23.605 -4.667 -31.563 1.00 65.25 316 GLY A O 1
ATOM 2534 N N . GLU A 1 317 ? 24.772 -2.910 -30.795 1.00 64.81 317 GLU A N 1
ATOM 2535 C CA . GLU A 1 317 ? 26.086 -3.569 -30.741 1.00 64.81 317 GLU A CA 1
ATOM 2536 C C . GLU A 1 317 ? 26.230 -4.407 -29.456 1.00 64.81 317 GLU A C 1
ATOM 2538 O O . GLU A 1 317 ? 26.898 -5.440 -29.441 1.00 64.81 317 GLU A O 1
ATOM 2543 N N . ASN A 1 318 ? 25.521 -4.009 -28.396 1.00 60.47 318 ASN A N 1
ATOM 2544 C CA . ASN A 1 318 ? 25.551 -4.635 -27.072 1.00 60.47 318 ASN A CA 1
ATOM 2545 C C . ASN A 1 318 ? 24.640 -5.875 -26.948 1.00 60.47 318 ASN A C 1
ATOM 2547 O O . ASN A 1 318 ? 24.782 -6.660 -26.010 1.00 60.47 318 ASN A O 1
ATOM 2551 N N . LEU A 1 319 ? 23.716 -6.078 -27.897 1.00 57.09 319 LEU A N 1
ATOM 2552 C CA . LEU A 1 319 ? 22.781 -7.214 -27.941 1.00 57.09 319 LEU A CA 1
ATOM 2553 C C . LEU A 1 319 ? 23.481 -8.582 -28.016 1.00 57.09 319 LEU A C 1
ATOM 2555 O O . LEU A 1 319 ? 22.894 -9.579 -27.608 1.00 57.09 319 LEU A O 1
ATOM 2559 N N . VAL A 1 320 ? 24.740 -8.628 -28.467 1.00 50.25 320 VAL A N 1
ATOM 2560 C CA . VAL A 1 320 ? 25.566 -9.850 -28.531 1.00 50.25 320 VAL A CA 1
ATOM 2561 C C . VAL A 1 320 ? 25.800 -10.469 -27.142 1.00 50.25 320 VAL A C 1
ATOM 2563 O O . VAL A 1 320 ? 26.009 -11.673 -27.037 1.00 50.25 320 VAL A O 1
ATOM 2566 N N . PHE A 1 321 ? 25.698 -9.674 -26.071 1.00 48.78 321 PHE A N 1
ATOM 2567 C CA . PHE A 1 321 ? 25.920 -10.116 -24.687 1.00 48.78 321 PHE A CA 1
ATOM 2568 C C . PHE A 1 321 ? 24.625 -10.375 -23.900 1.00 48.78 321 PHE A C 1
ATOM 2570 O O . PHE A 1 321 ? 24.675 -10.823 -22.758 1.00 48.78 321 PHE A O 1
ATOM 2577 N N . SER A 1 322 ? 23.458 -10.095 -24.488 1.00 47.47 322 SER A N 1
ATOM 2578 C CA . SER A 1 322 ? 22.153 -10.308 -23.856 1.00 47.47 322 SER A CA 1
ATOM 2579 C C . SER A 1 322 ? 21.500 -11.549 -24.450 1.00 47.47 322 SER A C 1
ATOM 2581 O O . SER A 1 322 ? 20.956 -11.494 -25.552 1.00 47.47 322 SER A O 1
ATOM 2583 N N . SER A 1 323 ? 21.538 -12.678 -23.736 1.00 45.34 323 SER A N 1
ATOM 2584 C CA . SER A 1 323 ? 20.873 -13.897 -24.194 1.00 45.34 323 SER A CA 1
ATOM 2585 C C . SER A 1 323 ? 19.361 -13.657 -24.299 1.00 45.34 323 SER A C 1
ATOM 2587 O O . SER A 1 323 ? 18.628 -13.546 -23.315 1.00 45.34 323 SER A O 1
ATOM 2589 N N . LEU A 1 324 ? 18.860 -13.558 -25.529 1.00 47.97 324 LEU A N 1
ATOM 2590 C CA . LEU A 1 324 ? 17.467 -13.883 -25.799 1.00 47.97 324 LEU A CA 1
ATOM 2591 C C . LEU A 1 324 ? 17.375 -15.390 -25.545 1.00 47.97 324 LEU A C 1
ATOM 2593 O O . LEU A 1 324 ? 17.970 -16.163 -26.291 1.00 47.97 324 LEU A O 1
ATOM 2597 N N . GLY A 1 325 ? 16.725 -15.800 -24.451 1.00 44.72 325 GLY A N 1
ATOM 2598 C CA . GLY A 1 325 ? 16.503 -17.218 -24.150 1.00 44.72 325 GLY A CA 1
ATOM 2599 C C . GLY A 1 325 ? 15.920 -17.981 -25.353 1.00 44.72 325 GLY A C 1
ATOM 2600 O O . GLY A 1 325 ? 15.434 -17.352 -26.302 1.00 44.72 325 GLY A O 1
ATOM 2601 N N . PRO A 1 326 ? 15.972 -19.326 -25.344 1.00 38.56 326 PRO A N 1
ATOM 2602 C CA . PRO A 1 326 ? 15.602 -20.131 -26.501 1.00 38.56 326 PRO A CA 1
ATOM 2603 C C . PRO A 1 326 ? 14.202 -19.760 -27.020 1.00 38.56 326 PRO A C 1
ATOM 2605 O O . PRO A 1 326 ? 13.316 -19.425 -26.225 1.00 38.56 326 PRO A O 1
ATOM 2608 N N . PRO A 1 327 ? 13.986 -19.780 -28.348 1.00 38.19 327 PRO A N 1
ATOM 2609 C CA . PRO A 1 327 ? 12.661 -19.566 -28.909 1.00 38.19 327 PRO A CA 1
ATOM 2610 C C . PRO A 1 327 ? 11.694 -20.586 -28.299 1.00 38.19 327 PRO A C 1
ATOM 2612 O O . PRO A 1 327 ? 11.965 -21.783 -28.311 1.00 38.19 327 PRO A O 1
ATOM 2615 N N . LEU A 1 328 ? 10.587 -20.101 -27.734 1.00 41.72 328 LEU A N 1
ATOM 2616 C CA . LEU A 1 328 ? 9.516 -20.964 -27.247 1.00 41.72 328 LEU A CA 1
ATOM 2617 C C . LEU A 1 328 ? 8.935 -21.726 -28.447 1.00 41.72 328 LEU A C 1
ATOM 2619 O O . LEU A 1 328 ? 8.474 -21.103 -29.405 1.00 41.72 328 LEU A O 1
ATOM 2623 N N . ASP A 1 329 ? 9.007 -23.055 -28.402 1.00 34.88 329 ASP A N 1
ATOM 2624 C CA . ASP A 1 329 ? 8.342 -23.940 -29.355 1.00 34.88 329 ASP A CA 1
ATOM 2625 C C . ASP A 1 329 ? 6.854 -24.011 -28.985 1.00 34.88 329 ASP A C 1
ATOM 2627 O O . ASP A 1 329 ? 6.490 -24.450 -27.894 1.00 34.88 329 ASP A O 1
ATOM 2631 N N . TYR A 1 330 ? 5.994 -23.504 -29.866 1.00 42.28 330 TYR A N 1
ATOM 2632 C CA . TYR A 1 330 ? 4.543 -23.429 -29.658 1.00 42.28 330 TYR A CA 1
ATOM 2633 C C . TYR A 1 330 ? 3.786 -24.573 -30.348 1.00 42.28 330 TYR A C 1
ATOM 2635 O O . TYR A 1 330 ? 2.572 -24.478 -30.528 1.00 42.28 330 TYR A O 1
ATOM 2643 N N . SER A 1 331 ? 4.475 -25.639 -30.763 1.00 35.56 331 SER A N 1
ATOM 2644 C CA . SER A 1 331 ? 3.842 -26.748 -31.484 1.00 35.56 331 SER A CA 1
ATOM 2645 C C . SER A 1 331 ? 2.914 -27.625 -30.623 1.00 35.56 331 SER A C 1
ATOM 2647 O O . SER A 1 331 ? 2.021 -28.247 -31.191 1.00 35.56 331 SER A O 1
ATOM 2649 N N . ASP A 1 332 ? 3.008 -27.582 -29.286 1.00 34.00 332 ASP A N 1
ATOM 2650 C CA . ASP A 1 332 ? 2.244 -28.464 -28.382 1.00 34.00 332 ASP A CA 1
ATOM 2651 C C . ASP A 1 332 ? 1.517 -27.726 -27.236 1.00 34.00 332 ASP A C 1
ATOM 2653 O O . ASP A 1 332 ? 1.756 -27.976 -26.055 1.00 34.00 332 ASP A O 1
ATOM 2657 N N . VAL A 1 333 ? 0.575 -26.824 -27.543 1.00 35.53 333 VAL A N 1
ATOM 2658 C CA . VAL A 1 333 ? -0.369 -26.315 -26.519 1.00 35.53 333 VAL A CA 1
ATOM 2659 C C . VAL A 1 333 ? -1.819 -26.411 -26.994 1.00 35.53 333 VAL A C 1
ATOM 2661 O O . VAL A 1 333 ? -2.537 -25.424 -27.125 1.00 35.53 333 VAL A O 1
ATOM 2664 N N . ASN A 1 334 ? -2.274 -27.644 -27.214 1.00 38.06 334 ASN A N 1
ATOM 2665 C CA . ASN A 1 334 ? -3.674 -27.995 -26.985 1.00 38.06 334 ASN A CA 1
ATOM 2666 C C . ASN A 1 334 ? -3.814 -28.340 -25.499 1.00 38.06 334 ASN A C 1
ATOM 2668 O O . ASN A 1 334 ? -3.600 -29.483 -25.109 1.00 38.06 334 ASN A O 1
ATOM 2672 N N . VAL A 1 335 ? -4.144 -27.357 -24.661 1.00 35.00 335 VAL A N 1
ATOM 2673 C CA . VAL A 1 335 ? -4.355 -27.593 -23.227 1.00 35.00 335 VAL A CA 1
ATOM 2674 C C . VAL A 1 335 ? -5.743 -27.111 -22.835 1.00 35.00 335 VAL A C 1
ATOM 2676 O O . VAL A 1 335 ? -6.011 -25.921 -22.668 1.00 35.00 335 VAL A O 1
ATOM 2679 N N . ALA A 1 336 ? -6.638 -28.089 -22.709 1.00 25.89 336 ALA A N 1
ATOM 2680 C CA . ALA A 1 336 ? -7.787 -27.998 -21.830 1.00 25.89 336 ALA A CA 1
ATOM 2681 C C . ALA A 1 336 ? -7.307 -27.677 -20.406 1.00 25.89 336 ALA A C 1
ATOM 2683 O O . ALA A 1 336 ? -6.266 -28.161 -19.983 1.00 25.89 336 ALA A O 1
ATOM 2684 N N . HIS A 1 337 ? -8.076 -26.856 -19.694 1.00 34.00 337 HIS A N 1
ATOM 2685 C CA . HIS A 1 337 ? -7.854 -26.429 -18.314 1.00 34.00 337 HIS A CA 1
ATOM 2686 C C . HIS A 1 337 ? -7.281 -27.513 -17.379 1.00 34.00 337 HIS A C 1
ATOM 2688 O O . HIS A 1 337 ? -8.049 -28.264 -16.788 1.00 34.00 337 HIS A O 1
ATOM 2694 N N . GLU A 1 338 ? -5.966 -27.504 -17.155 1.00 25.11 338 GLU A N 1
ATOM 2695 C CA . GLU A 1 338 ? -5.319 -28.087 -15.976 1.00 25.11 338 GLU A CA 1
ATOM 2696 C C . GLU A 1 338 ? -4.170 -27.178 -15.509 1.00 25.11 338 GLU A C 1
ATOM 2698 O O . GLU A 1 338 ? -3.500 -26.514 -16.304 1.00 25.11 338 GLU A O 1
ATOM 2703 N N . GLU A 1 339 ? -4.003 -27.089 -14.186 1.00 28.77 339 GLU A N 1
ATOM 2704 C CA . GLU A 1 339 ? -2.978 -26.305 -13.495 1.00 28.77 339 GLU A CA 1
ATOM 2705 C C . GLU A 1 339 ? -1.570 -26.763 -13.907 1.00 28.77 339 GLU A C 1
ATOM 2707 O O . GLU A 1 339 ? -1.005 -27.693 -13.334 1.00 28.77 339 GLU A O 1
ATOM 2712 N N . HIS A 1 340 ? -0.959 -26.094 -14.884 1.00 26.53 340 HIS A N 1
ATOM 2713 C CA . HIS A 1 340 ? 0.453 -26.317 -15.174 1.00 26.53 340 HIS A CA 1
ATOM 2714 C C . HIS A 1 340 ? 1.334 -25.570 -14.171 1.00 26.53 340 HIS A C 1
ATOM 2716 O O . HIS A 1 340 ? 1.586 -24.368 -14.273 1.00 26.53 340 HIS A O 1
ATOM 2722 N N . VAL A 1 341 ? 1.834 -26.334 -13.200 1.00 27.59 341 VAL A N 1
ATOM 2723 C CA . VAL A 1 341 ? 3.061 -26.040 -12.459 1.00 27.59 341 VAL A CA 1
ATOM 2724 C C . VAL A 1 341 ? 4.208 -26.015 -13.476 1.00 27.59 341 VAL A C 1
ATOM 2726 O O . VAL A 1 341 ? 4.673 -27.056 -13.933 1.00 27.59 341 VAL A O 1
ATOM 2729 N N . TYR A 1 342 ? 4.635 -24.822 -13.890 1.00 30.23 342 TYR A N 1
ATOM 2730 C CA . TYR A 1 342 ? 5.761 -24.666 -14.810 1.00 30.23 342 TYR A CA 1
ATOM 2731 C C . TYR A 1 342 ? 7.084 -24.891 -14.067 1.00 30.23 342 TYR A C 1
ATOM 2733 O O . TYR A 1 342 ? 7.600 -23.999 -13.397 1.00 30.23 342 TYR A O 1
ATOM 2741 N N . CYS A 1 343 ? 7.648 -26.091 -14.218 1.00 24.56 343 CYS A N 1
ATOM 2742 C CA . CYS A 1 343 ? 9.040 -26.397 -13.896 1.00 24.56 343 CYS A CA 1
ATOM 2743 C C . CYS A 1 343 ? 9.965 -25.873 -15.008 1.00 24.56 343 CYS A C 1
ATOM 2745 O O . CYS A 1 343 ? 10.373 -26.623 -15.891 1.00 24.56 343 CYS A O 1
ATOM 2747 N N . ALA A 1 344 ? 10.317 -24.590 -14.957 1.00 26.80 344 ALA A N 1
ATOM 2748 C CA . ALA A 1 344 ? 11.600 -24.120 -15.480 1.00 26.80 344 ALA A CA 1
ATOM 2749 C C . ALA A 1 344 ? 12.529 -23.892 -14.275 1.00 26.80 344 ALA A C 1
ATOM 2751 O O . ALA A 1 344 ? 12.049 -23.383 -13.257 1.00 26.80 344 ALA A O 1
ATOM 2752 N N . PRO A 1 345 ? 13.820 -24.274 -14.331 1.00 24.72 345 PRO A N 1
ATOM 2753 C CA . PRO A 1 345 ? 14.743 -23.933 -13.259 1.00 24.72 345 PRO A CA 1
ATOM 2754 C C . PRO A 1 345 ? 14.786 -22.401 -13.124 1.00 24.72 345 PRO A C 1
ATOM 2756 O O . PRO A 1 345 ? 14.919 -21.710 -14.140 1.00 24.72 345 PRO A O 1
ATOM 2759 N N . PRO A 1 346 ? 14.606 -21.847 -11.912 1.00 31.98 346 PRO A N 1
ATOM 2760 C CA . PRO A 1 346 ? 14.681 -20.408 -11.718 1.00 31.98 346 PRO A CA 1
ATOM 2761 C C . PRO A 1 346 ? 16.088 -19.917 -12.095 1.00 31.98 346 PRO A C 1
ATOM 2763 O O . PRO A 1 346 ? 17.063 -20.618 -11.808 1.00 31.98 346 PRO A O 1
ATOM 2766 N N . PRO A 1 347 ? 16.218 -18.737 -12.729 1.00 37.97 347 PRO A N 1
ATOM 2767 C CA . PRO A 1 347 ? 17.524 -18.144 -12.986 1.00 37.97 347 PRO A CA 1
ATOM 2768 C C . PRO A 1 347 ? 18.302 -17.992 -11.674 1.00 37.97 347 PRO A C 1
ATOM 2770 O O . PRO A 1 347 ? 17.726 -17.753 -10.610 1.00 37.97 347 PRO A O 1
ATOM 2773 N N . ARG A 1 348 ? 19.622 -18.170 -11.747 1.00 33.03 348 ARG A N 1
ATOM 2774 C CA . ARG A 1 348 ? 20.489 -18.150 -10.571 1.00 33.03 348 ARG A CA 1
ATOM 2775 C C . ARG A 1 348 ? 20.706 -16.706 -10.111 1.00 33.03 348 ARG A C 1
ATOM 2777 O O . ARG A 1 348 ? 21.453 -15.957 -10.733 1.00 33.03 348 ARG A O 1
ATOM 2784 N N . TYR A 1 349 ? 20.034 -16.331 -9.030 1.00 43.56 349 TYR A N 1
ATOM 2785 C CA . TYR A 1 349 ? 20.159 -15.019 -8.406 1.00 43.56 349 TYR A CA 1
ATOM 2786 C C . TYR A 1 349 ? 21.344 -14.951 -7.432 1.00 43.56 349 TYR A C 1
ATOM 2788 O O . TYR A 1 349 ? 21.752 -15.951 -6.835 1.00 43.56 349 TYR A O 1
ATOM 2796 N N . GLU A 1 350 ? 21.907 -13.755 -7.285 1.00 37.31 350 GLU A N 1
ATOM 2797 C CA . GLU A 1 350 ? 23.003 -13.467 -6.361 1.00 37.31 350 GLU A CA 1
ATOM 2798 C C . GLU A 1 350 ? 22.488 -13.481 -4.905 1.00 37.31 350 GLU A C 1
ATOM 2800 O O . GLU A 1 350 ? 21.682 -12.640 -4.518 1.00 37.31 350 GLU A O 1
ATOM 2805 N N . ILE A 1 351 ? 22.942 -14.433 -4.079 1.00 35.12 351 ILE A N 1
ATOM 2806 C CA . ILE A 1 351 ? 22.542 -14.525 -2.663 1.00 35.12 351 ILE A CA 1
ATOM 2807 C C . ILE A 1 351 ? 23.275 -13.439 -1.863 1.00 35.12 351 ILE A C 1
ATOM 2809 O O . ILE A 1 351 ? 24.488 -13.529 -1.663 1.00 35.12 351 ILE A O 1
ATOM 2813 N N . GLN A 1 352 ? 22.554 -12.446 -1.333 1.00 30.84 352 GLN A N 1
ATOM 2814 C CA . GLN A 1 352 ? 23.125 -11.504 -0.363 1.00 30.84 352 GLN A CA 1
ATOM 2815 C C . GLN A 1 352 ? 23.372 -12.199 0.985 1.00 30.84 352 GLN A C 1
ATOM 2817 O O . GLN A 1 352 ? 22.484 -12.291 1.832 1.00 30.84 352 GLN A O 1
ATOM 2822 N N . GLN A 1 353 ? 24.598 -12.671 1.216 1.00 30.03 353 GLN A N 1
ATOM 2823 C CA . GLN A 1 353 ? 25.039 -13.051 2.557 1.00 30.03 353 GLN A CA 1
ATOM 2824 C C . GLN A 1 353 ? 25.279 -11.788 3.394 1.00 30.03 353 GLN A C 1
ATOM 2826 O O . GLN A 1 353 ? 26.158 -10.979 3.091 1.00 30.03 353 GLN A O 1
ATOM 2831 N N . GLN A 1 354 ? 24.508 -11.625 4.473 1.00 31.02 354 GLN A N 1
ATOM 2832 C CA . GLN A 1 354 ? 24.859 -10.698 5.546 1.00 31.02 354 GLN A CA 1
ATOM 2833 C C . GLN A 1 354 ? 26.168 -11.173 6.182 1.00 31.02 354 GLN A C 1
ATOM 2835 O O 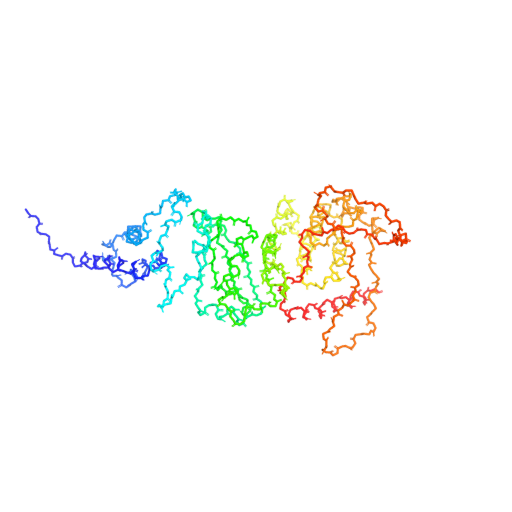. GLN A 1 354 ? 26.256 -12.265 6.735 1.00 31.02 354 GLN A O 1
ATOM 2840 N N . SER A 1 355 ? 27.200 -10.349 6.062 1.00 29.38 355 SER A N 1
ATOM 2841 C CA . SER A 1 355 ? 28.544 -10.619 6.553 1.00 29.38 355 SER A CA 1
ATOM 2842 C C . SER A 1 355 ? 28.597 -10.764 8.079 1.00 29.38 355 SER A C 1
ATOM 2844 O O . SER A 1 355 ? 28.404 -9.783 8.800 1.00 29.38 355 SER A O 1
ATOM 2846 N N . SER A 1 356 ? 28.989 -11.942 8.560 1.00 26.41 356 SER A N 1
ATOM 2847 C CA . SER A 1 356 ? 29.714 -12.125 9.823 1.00 26.41 356 SER A CA 1
ATOM 2848 C C . SER A 1 356 ? 30.906 -13.069 9.578 1.00 26.41 356 SER A C 1
ATOM 2850 O O . SER A 1 356 ? 30.789 -13.990 8.767 1.00 26.41 356 SER A O 1
ATOM 2852 N N . PRO A 1 357 ? 32.086 -12.834 10.185 1.00 32.88 357 PRO A N 1
ATOM 2853 C CA . PRO A 1 357 ? 33.278 -13.609 9.876 1.00 32.88 357 PRO A CA 1
ATOM 2854 C C . PRO A 1 357 ? 33.419 -14.779 10.855 1.00 32.88 357 PRO A C 1
ATOM 2856 O O . PRO A 1 357 ? 33.755 -14.567 12.016 1.00 32.88 357 PRO A O 1
ATOM 2859 N N . GLU A 1 358 ? 33.247 -16.012 10.385 1.00 28.41 358 GLU A N 1
ATOM 2860 C CA . GLU A 1 358 ? 33.857 -17.181 11.031 1.00 28.41 358 GLU A CA 1
ATOM 2861 C C . GLU A 1 358 ? 34.591 -18.047 9.995 1.00 28.41 358 GLU A C 1
ATOM 2863 O O . GLU A 1 358 ? 34.150 -18.147 8.846 1.00 28.41 358 GLU A O 1
ATOM 2868 N N . PRO A 1 359 ? 35.747 -18.640 10.353 1.00 30.38 359 PRO A N 1
ATOM 2869 C CA . PRO A 1 359 ? 36.601 -19.330 9.403 1.00 30.38 359 PRO A CA 1
ATOM 2870 C C . PRO A 1 359 ? 36.093 -20.758 9.203 1.00 30.38 359 PRO A C 1
ATOM 2872 O O . PRO A 1 359 ? 36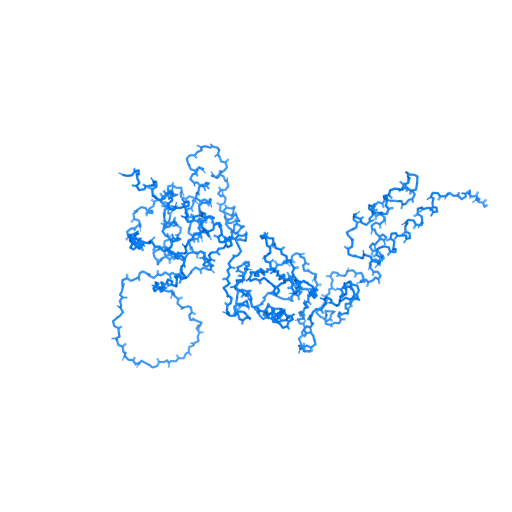.272 -21.613 10.068 1.00 30.38 359 PRO A O 1
ATOM 2875 N N . VAL A 1 360 ? 35.488 -21.043 8.050 1.00 30.23 360 VAL A N 1
ATOM 2876 C CA . VAL A 1 360 ? 35.144 -22.422 7.683 1.00 30.23 360 VAL A CA 1
ATOM 2877 C C . VAL A 1 360 ? 36.246 -23.011 6.811 1.00 30.23 360 VAL A C 1
ATOM 2879 O O . VAL A 1 360 ? 36.685 -22.448 5.811 1.00 30.23 360 VAL A O 1
ATOM 2882 N N . THR A 1 361 ? 36.721 -24.153 7.284 1.00 27.64 361 THR A N 1
ATOM 2883 C CA . THR A 1 361 ? 37.819 -24.967 6.789 1.00 27.64 361 THR A CA 1
ATOM 2884 C C . THR A 1 361 ? 37.517 -25.490 5.383 1.00 27.64 361 THR A C 1
ATOM 2886 O O . THR A 1 361 ? 36.428 -25.995 5.121 1.00 27.64 361 THR A O 1
ATOM 2889 N N . MET A 1 362 ? 38.499 -25.378 4.486 1.00 28.80 362 MET A N 1
ATOM 2890 C CA . MET A 1 362 ? 38.464 -25.931 3.131 1.00 28.80 362 MET A CA 1
ATOM 2891 C C . MET A 1 362 ? 38.253 -27.450 3.180 1.00 28.80 362 MET A C 1
ATOM 2893 O O . MET A 1 362 ? 39.135 -28.177 3.640 1.00 28.80 362 MET A O 1
ATOM 2897 N N . LEU A 1 363 ? 37.119 -27.929 2.668 1.00 28.20 363 LEU A N 1
ATOM 2898 C CA . LEU A 1 363 ? 36.973 -29.312 2.223 1.00 28.20 363 LEU A CA 1
ATOM 2899 C C . LEU A 1 363 ? 36.659 -29.296 0.726 1.00 28.20 363 LEU A C 1
ATOM 2901 O O . LEU A 1 363 ? 35.568 -28.924 0.295 1.00 28.20 363 LEU A O 1
ATOM 2905 N N . GLU A 1 364 ? 37.669 -29.659 -0.057 1.00 32.03 364 GLU A N 1
ATOM 2906 C CA . GLU A 1 364 ? 37.609 -29.810 -1.505 1.00 32.03 364 GLU A CA 1
ATOM 2907 C C . GLU A 1 364 ? 36.556 -30.854 -1.893 1.00 32.03 364 GLU A C 1
ATOM 2909 O O . GLU A 1 364 ? 36.682 -32.044 -1.615 1.00 32.03 364 GLU A O 1
ATOM 2914 N N . SER A 1 365 ? 35.521 -30.406 -2.593 1.00 28.31 365 SER A N 1
ATOM 2915 C CA . SER A 1 365 ? 34.746 -31.249 -3.501 1.00 28.31 365 SER A CA 1
ATOM 2916 C C . SER A 1 365 ? 34.475 -30.429 -4.757 1.00 28.31 365 SER A C 1
ATOM 2918 O O . SER A 1 365 ? 33.545 -29.633 -4.844 1.00 28.31 365 SER A O 1
ATOM 2920 N N . ALA A 1 366 ? 35.386 -30.567 -5.719 1.00 30.61 366 ALA A N 1
ATOM 2921 C CA . ALA A 1 366 ? 35.310 -29.933 -7.022 1.00 30.61 366 ALA A CA 1
ATOM 2922 C C . ALA A 1 366 ? 34.191 -30.577 -7.858 1.00 30.61 366 ALA A C 1
ATOM 2924 O O . ALA A 1 366 ? 34.421 -31.515 -8.618 1.00 30.61 366 ALA A O 1
ATOM 2925 N N . THR A 1 367 ? 32.968 -30.065 -7.734 1.00 29.11 367 THR A N 1
ATOM 2926 C CA . THR A 1 367 ? 31.981 -30.139 -8.817 1.00 29.11 367 THR A CA 1
ATOM 2927 C C . THR A 1 367 ? 32.255 -28.994 -9.783 1.00 29.11 367 THR A C 1
ATOM 2929 O O . THR A 1 367 ? 32.159 -27.827 -9.408 1.00 29.11 367 THR A O 1
ATOM 2932 N N . LEU A 1 368 ? 32.642 -29.348 -11.011 1.00 28.20 368 LEU A N 1
ATOM 2933 C CA . LEU A 1 368 ? 32.833 -28.454 -12.154 1.00 28.20 368 LEU A CA 1
ATOM 2934 C C . LEU A 1 368 ? 31.687 -27.430 -12.238 1.00 28.20 368 LEU A C 1
ATOM 2936 O O . LEU A 1 368 ? 30.542 -27.785 -12.510 1.00 28.20 368 LEU A O 1
ATOM 2940 N N . LEU A 1 369 ? 32.007 -26.162 -11.977 1.00 30.84 369 LEU A N 1
ATOM 2941 C CA . LEU A 1 369 ? 31.122 -25.024 -12.204 1.00 30.84 369 LEU A CA 1
ATOM 2942 C C . LEU A 1 369 ? 30.905 -24.887 -13.718 1.00 30.84 369 LEU A C 1
ATOM 2944 O O . LEU A 1 369 ? 31.856 -24.615 -14.446 1.00 30.84 369 LEU A O 1
ATOM 2948 N N . ASN A 1 370 ? 29.672 -25.079 -14.191 1.00 32.03 370 ASN A N 1
ATOM 2949 C CA . ASN A 1 370 ? 29.259 -24.631 -15.523 1.00 32.03 370 ASN A CA 1
ATOM 2950 C C . ASN A 1 370 ? 29.378 -23.097 -15.578 1.00 32.03 370 ASN A C 1
ATOM 2952 O O . ASN A 1 370 ? 28.771 -22.409 -14.759 1.00 32.03 370 ASN A O 1
ATOM 2956 N N . ILE A 1 371 ? 30.180 -22.583 -16.516 1.00 41.44 371 ILE A N 1
ATOM 2957 C CA . ILE A 1 371 ? 30.569 -21.163 -16.657 1.00 41.44 371 ILE A CA 1
ATOM 2958 C C . ILE A 1 371 ? 29.642 -20.378 -17.620 1.00 41.44 371 ILE A C 1
ATOM 2960 O O . ILE A 1 371 ? 29.827 -19.183 -17.808 1.00 41.44 371 ILE A O 1
ATOM 2964 N N . ASP A 1 372 ? 28.595 -20.986 -18.185 1.00 44.25 372 ASP A N 1
ATOM 2965 C CA . ASP A 1 372 ? 27.880 -20.395 -19.336 1.00 44.25 372 ASP A CA 1
ATOM 2966 C C . ASP A 1 372 ? 26.551 -19.672 -19.034 1.00 44.25 372 ASP A C 1
ATOM 2968 O O . ASP A 1 372 ? 25.864 -19.249 -19.966 1.00 44.25 372 ASP A O 1
ATOM 2972 N N . GLU A 1 373 ? 26.165 -19.475 -17.770 1.00 47.72 373 GLU A N 1
ATOM 2973 C CA . GLU A 1 373 ? 24.982 -18.660 -17.446 1.00 47.72 373 GLU A CA 1
ATOM 2974 C C . GLU A 1 373 ? 25.393 -17.243 -17.012 1.00 47.72 373 GLU A C 1
ATOM 2976 O O . GLU A 1 373 ? 26.140 -17.102 -16.041 1.00 47.72 373 GLU A O 1
ATOM 2981 N N . PRO A 1 374 ? 24.931 -16.181 -17.707 1.00 56.66 374 PRO A N 1
ATOM 2982 C CA . PRO A 1 374 ? 25.247 -14.810 -17.324 1.00 56.66 374 PRO A CA 1
ATOM 2983 C C . PRO A 1 374 ? 24.653 -14.508 -15.946 1.00 56.66 374 PRO A C 1
ATOM 2985 O O . PRO A 1 374 ? 23.483 -14.807 -15.696 1.00 56.66 374 PRO A O 1
ATOM 2988 N N . ILE A 1 375 ? 25.442 -13.898 -15.059 1.00 64.12 375 ILE A N 1
ATOM 2989 C CA . ILE A 1 375 ? 24.968 -13.520 -13.727 1.00 64.12 375 ILE A CA 1
ATOM 2990 C C . ILE A 1 375 ? 23.913 -12.418 -13.891 1.00 64.12 375 ILE A C 1
ATOM 2992 O O . ILE A 1 375 ? 24.087 -11.448 -14.640 1.00 64.12 375 ILE A O 1
ATOM 2996 N N . ILE A 1 376 ? 22.782 -12.604 -13.208 1.00 71.38 376 ILE A N 1
ATOM 2997 C CA . ILE A 1 376 ? 21.680 -11.645 -13.162 1.00 71.38 376 ILE A CA 1
ATOM 2998 C C . ILE A 1 376 ? 21.613 -11.085 -11.744 1.00 71.38 376 ILE A C 1
ATOM 3000 O O . ILE A 1 376 ? 21.295 -11.800 -10.793 1.00 71.38 376 ILE A O 1
ATOM 3004 N N . HIS A 1 377 ? 21.874 -9.788 -11.609 1.00 76.56 377 HIS A N 1
ATOM 3005 C CA . HIS A 1 377 ? 21.694 -9.078 -10.350 1.00 76.56 377 HIS A CA 1
ATOM 3006 C C . HIS A 1 377 ? 20.209 -8.990 -10.000 1.00 76.56 377 HIS A C 1
ATOM 3008 O O . HIS A 1 377 ? 19.387 -8.595 -10.838 1.00 76.56 377 HIS A O 1
ATOM 3014 N N . GLU A 1 378 ? 19.877 -9.309 -8.747 1.00 78.56 378 GLU A N 1
ATOM 3015 C CA . GLU A 1 378 ? 18.500 -9.293 -8.259 1.00 78.56 378 GLU A CA 1
ATOM 3016 C C . GLU A 1 378 ? 17.838 -7.913 -8.433 1.00 78.56 378 GLU A C 1
ATOM 3018 O O . GLU A 1 378 ? 18.434 -6.878 -8.099 1.00 78.56 378 GLU A O 1
ATOM 3023 N N . PRO A 1 379 ? 16.593 -7.862 -8.945 1.00 78.12 379 PRO A N 1
ATOM 3024 C CA . PRO A 1 379 ? 15.818 -6.631 -8.948 1.00 78.12 379 PRO A CA 1
ATOM 3025 C C . PRO A 1 379 ? 15.458 -6.201 -7.526 1.00 78.12 379 PRO A C 1
ATOM 3027 O O . PRO A 1 379 ? 15.179 -7.022 -6.660 1.00 78.12 379 PRO A O 1
ATOM 3030 N N . TYR A 1 380 ? 15.335 -4.891 -7.308 1.00 73.38 380 TYR A N 1
ATOM 3031 C CA . TYR A 1 380 ? 14.858 -4.373 -6.018 1.00 73.38 380 TYR A CA 1
ATOM 3032 C C . TYR A 1 380 ? 13.403 -4.735 -5.701 1.00 73.38 380 TYR A C 1
ATOM 3034 O O . TYR A 1 380 ? 13.033 -4.864 -4.539 1.00 73.38 380 TYR A O 1
ATOM 3042 N N . CYS A 1 381 ? 12.556 -4.812 -6.723 1.00 71.94 381 CYS A N 1
ATOM 3043 C CA . CYS A 1 381 ? 11.124 -5.065 -6.621 1.00 71.94 381 CYS A CA 1
ATOM 3044 C C . CYS A 1 381 ? 10.691 -5.890 -7.845 1.00 71.94 381 CYS A C 1
ATOM 3046 O O . CYS A 1 381 ? 10.182 -5.301 -8.802 1.00 71.94 381 CYS A O 1
ATOM 3048 N N . PRO A 1 382 ? 10.919 -7.216 -7.868 1.00 69.31 382 PRO A N 1
ATOM 3049 C CA . PRO A 1 382 ? 10.637 -8.051 -9.035 1.00 69.31 382 PRO A CA 1
ATOM 3050 C C . PRO A 1 382 ? 9.188 -7.905 -9.510 1.00 69.31 382 PRO A C 1
ATOM 3052 O O . PRO A 1 382 ? 8.254 -7.878 -8.707 1.00 69.31 382 PRO A O 1
ATOM 3055 N N . ILE A 1 383 ? 8.984 -7.813 -10.827 1.00 67.94 383 ILE A N 1
ATOM 3056 C CA . ILE A 1 383 ? 7.640 -7.840 -11.413 1.00 67.94 383 ILE A CA 1
ATOM 3057 C C . ILE A 1 383 ? 7.030 -9.224 -11.200 1.00 67.94 383 ILE A C 1
ATOM 3059 O O . ILE A 1 383 ? 7.359 -10.188 -11.883 1.00 67.94 383 ILE A O 1
ATOM 3063 N N . GLU A 1 384 ? 6.067 -9.283 -10.290 1.00 63.03 384 GLU A N 1
ATOM 3064 C CA . GLU A 1 384 ? 5.301 -10.489 -9.979 1.00 63.03 384 GLU A CA 1
ATOM 3065 C C . GLU A 1 384 ? 3.800 -10.263 -10.189 1.00 63.03 384 GLU A C 1
ATOM 3067 O O . GLU A 1 384 ? 3.064 -10.061 -9.230 1.00 63.03 384 GLU A O 1
ATOM 3072 N N . PHE A 1 385 ? 3.334 -10.258 -11.445 1.00 57.53 385 PHE A N 1
ATOM 3073 C CA . PHE A 1 385 ? 1.914 -10.165 -11.842 1.00 57.53 385 PHE A CA 1
ATOM 3074 C C . PHE A 1 385 ? 1.035 -9.261 -10.961 1.00 57.53 385 PHE A C 1
ATOM 3076 O O . PHE A 1 385 ? 0.308 -9.699 -10.049 1.00 57.53 385 PHE A O 1
ATOM 3083 N N . TRP A 1 386 ? 1.057 -7.967 -11.265 1.00 61.16 386 TRP A N 1
ATOM 3084 C CA . TRP A 1 386 ? 0.404 -6.960 -10.436 1.00 61.16 386 TRP A CA 1
ATOM 3085 C C . TRP A 1 386 ? -1.019 -6.739 -10.917 1.00 61.16 386 TRP A C 1
ATOM 3087 O O . TRP A 1 386 ? -1.308 -5.919 -11.779 1.00 61.16 386 TRP A O 1
ATOM 3097 N N . ASN A 1 387 ? -1.918 -7.490 -10.288 1.00 47.72 387 ASN A N 1
ATOM 3098 C CA . ASN A 1 387 ? -3.340 -7.187 -10.219 1.00 47.72 387 ASN A CA 1
ATOM 3099 C C . ASN A 1 387 ? -4.081 -7.162 -11.566 1.00 47.72 387 ASN A C 1
ATOM 3101 O O . ASN A 1 387 ? -4.878 -6.263 -11.840 1.00 47.72 387 ASN A O 1
ATOM 3105 N N . ILE A 1 388 ? -3.867 -8.178 -12.396 1.00 45.47 388 ILE A N 1
ATOM 3106 C CA . ILE A 1 388 ? -4.801 -8.469 -13.479 1.00 45.47 388 ILE A CA 1
ATOM 3107 C C . ILE A 1 388 ? -5.868 -9.409 -12.924 1.00 45.47 388 ILE A C 1
ATOM 3109 O O . ILE A 1 388 ? -5.535 -10.428 -12.317 1.00 45.47 388 ILE A O 1
ATOM 3113 N N . SER A 1 389 ? -7.149 -9.088 -13.119 1.00 44.69 389 SER A N 1
ATOM 3114 C CA . SER A 1 389 ? -8.177 -10.114 -12.953 1.00 44.69 389 SER A CA 1
ATOM 3115 C C . SER A 1 389 ? -7.860 -11.260 -13.910 1.00 44.69 389 SER A C 1
ATOM 3117 O O . SER A 1 389 ? -7.384 -11.020 -15.016 1.00 44.69 389 SER A O 1
ATOM 3119 N N . GLU A 1 390 ? -8.146 -12.496 -13.518 1.00 46.16 390 GLU A N 1
ATOM 3120 C CA . GLU A 1 390 ? -7.938 -13.677 -14.367 1.00 46.16 390 GLU A CA 1
ATOM 3121 C C . GLU A 1 390 ? -8.498 -13.453 -15.784 1.00 46.16 390 GLU A C 1
ATOM 3123 O O . GLU A 1 390 ? -7.832 -13.694 -16.782 1.00 46.16 390 GLU A O 1
ATOM 3128 N N . ARG A 1 391 ? -9.652 -12.778 -15.870 1.00 39.62 391 ARG A N 1
ATOM 3129 C CA . ARG A 1 391 ? -10.282 -12.338 -17.120 1.00 39.62 391 ARG A CA 1
ATOM 3130 C C . ARG A 1 391 ? -9.430 -11.389 -17.971 1.00 39.62 391 ARG A C 1
ATOM 3132 O O . ARG A 1 391 ? -9.404 -11.531 -19.190 1.00 39.62 391 ARG A O 1
ATOM 3139 N N . ALA A 1 392 ? -8.785 -10.392 -17.367 1.00 45.19 392 ALA A N 1
ATOM 3140 C CA . ALA A 1 392 ? -7.914 -9.479 -18.100 1.00 45.19 392 ALA A CA 1
ATOM 3141 C C . ALA A 1 392 ? -6.562 -10.135 -18.433 1.00 45.19 392 ALA A C 1
ATOM 3143 O O . ALA A 1 392 ? -5.989 -9.800 -19.465 1.00 45.19 392 ALA A O 1
ATOM 3144 N N . ALA A 1 393 ? -6.104 -11.117 -17.646 1.00 46.28 393 ALA A N 1
ATOM 3145 C CA . ALA A 1 393 ? -4.929 -11.919 -17.974 1.00 46.28 393 ALA A CA 1
ATOM 3146 C C . ALA A 1 393 ? -5.215 -12.803 -19.195 1.00 46.28 393 ALA A C 1
ATOM 3148 O O . ALA A 1 393 ? -4.443 -12.780 -20.147 1.00 46.28 393 ALA A O 1
ATOM 3149 N N . SER A 1 394 ? -6.374 -13.474 -19.238 1.00 47.38 394 SER A N 1
ATOM 3150 C CA . SER A 1 394 ? -6.828 -14.246 -20.404 1.00 47.38 394 SER A CA 1
ATOM 3151 C C . SER A 1 394 ? -7.027 -13.370 -21.643 1.00 47.38 394 SER A C 1
ATOM 3153 O O . SER A 1 394 ? -6.632 -13.747 -22.743 1.00 47.38 394 SER A O 1
ATOM 3155 N N . ALA A 1 395 ? -7.604 -12.174 -21.486 1.00 45.19 395 ALA A N 1
ATOM 3156 C CA . ALA A 1 395 ? -7.772 -11.240 -22.598 1.00 45.19 395 ALA A CA 1
ATOM 3157 C C . ALA A 1 395 ? -6.423 -10.732 -23.133 1.00 45.19 395 ALA A C 1
ATOM 3159 O O . ALA A 1 395 ? -6.243 -10.657 -24.347 1.00 45.19 395 ALA A O 1
ATOM 3160 N N . LEU A 1 396 ? -5.466 -10.421 -22.254 1.00 44.62 396 LEU A N 1
ATOM 3161 C CA . LEU A 1 396 ? -4.113 -10.019 -22.643 1.00 44.62 396 LEU A CA 1
ATOM 3162 C C . LEU A 1 396 ? -3.340 -11.161 -23.298 1.00 44.62 396 LEU A C 1
ATOM 3164 O O . LEU A 1 396 ? -2.668 -10.909 -24.288 1.00 44.62 396 LEU A O 1
ATOM 3168 N N . LEU A 1 397 ? -3.478 -12.400 -22.820 1.00 44.50 397 LEU A N 1
ATOM 3169 C CA . LEU A 1 397 ? -2.870 -13.571 -23.456 1.00 44.50 397 LEU A CA 1
ATOM 3170 C C . LEU A 1 397 ? -3.387 -13.749 -24.889 1.00 44.50 397 LEU A C 1
ATOM 3172 O O . LEU A 1 397 ? -2.592 -13.847 -25.818 1.00 44.50 397 LEU A O 1
ATOM 3176 N N . ASN A 1 398 ? -4.708 -13.678 -25.080 1.00 44.00 398 ASN A N 1
ATOM 3177 C CA . ASN A 1 398 ? -5.336 -13.778 -26.401 1.00 44.00 398 ASN A CA 1
ATOM 3178 C C . ASN A 1 398 ? -4.927 -12.620 -27.326 1.00 44.00 398 ASN A C 1
ATOM 3180 O O . ASN A 1 398 ? -4.730 -12.813 -28.524 1.00 44.00 398 ASN A O 1
ATOM 3184 N N . THR A 1 399 ? -4.781 -11.411 -26.775 1.00 42.53 399 THR A N 1
ATOM 3185 C CA . THR A 1 399 ? -4.407 -10.218 -27.551 1.00 42.53 399 THR A CA 1
ATOM 3186 C C . THR A 1 399 ? -2.919 -10.217 -27.905 1.00 42.53 399 THR A C 1
ATOM 3188 O O . THR A 1 399 ? -2.567 -9.888 -29.033 1.00 42.53 399 THR A O 1
ATOM 3191 N N . ASN A 1 400 ? -2.043 -10.618 -26.982 1.00 39.34 400 ASN A N 1
ATOM 3192 C CA . ASN A 1 400 ? -0.609 -10.756 -27.234 1.00 39.34 400 ASN A CA 1
ATOM 3193 C C . ASN A 1 400 ? -0.342 -11.885 -28.233 1.00 39.34 400 ASN A C 1
ATOM 3195 O O . ASN A 1 400 ? 0.424 -11.673 -29.165 1.00 39.34 400 ASN A O 1
ATOM 3199 N N . TYR A 1 401 ? -1.055 -13.012 -28.124 1.00 38.78 401 TYR A N 1
ATOM 3200 C CA . TYR A 1 401 ? -1.009 -14.086 -29.116 1.00 38.78 401 TYR A CA 1
ATOM 3201 C C . TYR A 1 401 ? -1.412 -13.585 -30.509 1.00 38.78 401 TYR A C 1
ATOM 3203 O O . TYR A 1 401 ? -0.709 -13.852 -31.481 1.00 38.78 401 TYR A O 1
ATOM 3211 N N . ALA A 1 402 ? -2.488 -12.792 -30.607 1.00 34.31 402 ALA A N 1
ATOM 3212 C CA . ALA A 1 402 ? -2.933 -12.177 -31.860 1.00 34.31 402 ALA A CA 1
ATOM 3213 C C . ALA A 1 402 ? -1.943 -11.131 -32.416 1.00 34.31 402 ALA A C 1
ATOM 3215 O O . ALA A 1 402 ? -1.752 -11.043 -33.627 1.00 34.31 402 ALA A O 1
ATOM 3216 N N . MET A 1 403 ? -1.293 -10.338 -31.555 1.00 30.69 403 MET A N 1
ATOM 3217 C CA . MET A 1 403 ? -0.273 -9.375 -31.985 1.00 30.69 403 MET A CA 1
ATOM 3218 C C . MET A 1 403 ? 1.024 -10.057 -32.429 1.00 30.69 403 MET A C 1
ATOM 3220 O O . MET A 1 403 ? 1.626 -9.619 -33.406 1.00 30.69 403 MET A O 1
ATOM 3224 N N . GLU A 1 404 ? 1.453 -11.122 -31.752 1.00 36.84 404 GLU A N 1
ATOM 3225 C CA . GLU A 1 404 ? 2.649 -11.884 -32.121 1.00 36.84 404 GLU A CA 1
ATOM 3226 C C . GLU A 1 404 ? 2.434 -12.662 -33.424 1.00 36.84 404 GLU A C 1
ATOM 3228 O O . GLU A 1 404 ? 3.275 -12.579 -34.318 1.00 36.84 404 GLU A O 1
ATOM 3233 N N . THR A 1 405 ? 1.278 -13.314 -33.610 1.00 37.28 405 THR A N 1
ATOM 3234 C CA . THR A 1 405 ? 0.931 -13.939 -34.904 1.00 37.28 405 THR A CA 1
ATOM 3235 C C . THR A 1 405 ? 0.866 -12.917 -36.036 1.00 37.28 405 THR A C 1
ATOM 3237 O O . THR A 1 405 ? 1.395 -13.179 -37.114 1.00 37.28 405 THR A O 1
ATOM 3240 N N . ALA A 1 406 ? 0.311 -11.724 -35.798 1.00 32.69 406 ALA A N 1
ATOM 3241 C CA . ALA A 1 406 ? 0.317 -10.652 -36.793 1.00 32.69 406 ALA A CA 1
ATOM 3242 C C . ALA A 1 406 ? 1.737 -10.147 -37.116 1.00 32.69 406 ALA A C 1
ATOM 3244 O O . ALA A 1 406 ? 2.014 -9.789 -38.257 1.00 32.69 406 ALA A O 1
ATOM 3245 N N . HIS A 1 407 ? 2.657 -10.138 -36.147 1.00 30.61 407 HIS A N 1
ATOM 3246 C CA . HIS A 1 407 ? 4.038 -9.703 -36.374 1.00 30.61 407 HIS A CA 1
ATOM 3247 C C . HIS A 1 407 ? 4.869 -10.739 -37.150 1.00 30.61 407 HIS A C 1
ATOM 3249 O O . HIS A 1 407 ? 5.719 -10.359 -37.953 1.00 30.61 407 HIS A O 1
ATOM 3255 N N . PHE A 1 408 ? 4.591 -12.034 -36.965 1.00 36.22 408 PHE A N 1
ATOM 3256 C CA . PHE A 1 408 ? 5.233 -13.120 -37.715 1.00 36.22 408 PHE A CA 1
ATOM 3257 C C . PHE A 1 408 ? 4.624 -13.369 -39.103 1.00 36.22 408 PHE A C 1
ATOM 3259 O O . PHE A 1 408 ? 5.317 -13.904 -39.956 1.00 36.22 408 PHE A O 1
ATOM 3266 N N . GLN A 1 409 ? 3.382 -12.946 -39.362 1.00 34.25 409 GLN A N 1
ATOM 3267 C CA . GLN A 1 409 ? 2.785 -12.974 -40.709 1.00 34.25 409 GLN A CA 1
ATOM 3268 C C . GLN A 1 409 ? 3.219 -11.799 -41.607 1.00 34.25 409 GLN A C 1
ATOM 3270 O O . GLN A 1 409 ? 2.900 -11.790 -42.793 1.00 34.25 409 GLN A O 1
ATOM 3275 N N . ILE A 1 410 ? 3.908 -10.792 -41.052 1.00 32.69 410 ILE A N 1
ATOM 3276 C CA . ILE A 1 410 ? 4.360 -9.581 -41.770 1.00 32.69 410 ILE A CA 1
ATOM 3277 C C . ILE A 1 410 ? 5.873 -9.630 -42.105 1.00 32.69 410 ILE A C 1
ATOM 3279 O O . ILE A 1 410 ? 6.414 -8.697 -42.698 1.00 32.69 410 ILE A O 1
ATOM 3283 N N . LYS A 1 411 ? 6.559 -10.735 -41.798 1.00 29.48 411 LYS A N 1
ATOM 3284 C CA . LYS A 1 411 ? 7.846 -11.097 -42.416 1.00 29.48 411 LYS A CA 1
ATOM 3285 C C . LYS A 1 411 ? 7.622 -12.198 -43.437 1.00 29.48 411 LYS A C 1
ATOM 3287 O O . LYS A 1 411 ? 8.395 -12.210 -44.419 1.00 29.48 411 LYS A O 1
#

Foldseek 3Di:
DDDDDDDVLLVVLVVLLVVLLVCCVVCVVDDLVRSVCVSCPPRDPSSVVSNPDSVVSSVSSVVSSCVQVPDDDPDQDLVNVLVDDDGPVVQDDPNFGQFQDWCCVVCVPDSWIKTKGFGLVLLAVQLVAQEKEKEWDQVPARPPFRIWIWIFGQDPNDTDTGMIMRGNDDALVNLLVRLLSSCVSHVNPAHQEYEYLLDPSNQNSCCVNHVNHHYAYALVSVLVVLVVVCVVLVVCVLCPDPPDLSNVLSVVLSVQLSCLLLADLVCSVVSLVVNLVSNQAPLSCLQSSLVSCQAAPFDFPVCVVCRSVCSHVCVVVNVVVPDPDDPDDPPDPPDDDDDDPDPDPDQDEDDDDDDDDDDDDDDDDDDDDDPPRTYTYDHSHYSDNHDDDPVNSVVVVVVVVVVVVVVVVVD

pLDDT: mean 75.99, std 21.84, range [24.56, 96.94]

Sequence (411 aa):
EHSHLPQPERRLAEIKRHELKQRAREDPNLNRIRLIASIRAGVDDETFVAMGSDNALGIMAYREKAKLYGKGTSKISAIDVMSIRFPQPLIERGGQSILLYDSRSVRIHDNKPVFVFAHPYMLSQLAAQSIWAIGSTFKSAPKPFKQCFIIGAIFRNQLIIAAHALLPEHSEEFYSEALEAISSAVEPAKPRKIITDFENDMVVAAQKVFPEASVSGCYFRFAQALFKKWRELKLGAIYGYERSLAGNIARMTFRRLLCLALIPPSIVTRAFYIIVSDAFQIPELARFLFYFKRTYIGLTDYEFQMNSEAFGLSFGENLVFSSLGPPLDYSDVNVAHEEHVYCAPPPRYEIQQQSSPEPVTMLESATLLNIDEPIIHEPYCPIEFWNISERAASALLNTNYAMETAHFQIK

Organism: NCBI:txid298350

Radius of gyration: 29.43 Å; chains: 1; bounding box: 79×81×73 Å

InterPro domains:
  IPR018289 MULE transposase domain [PF10551] (133-224)

Secondary structure (DSSP, 8-state):
---PPP-HHHHHHHHHHHHHHHHHHHSTTS-HHHHHHHHHTT--HHHHHHH--HHHHHHHHHHHHHHHH----S---HHHHHT----HHHHEETTEE-EEEEGGGT-TT-S---EEEE-HHHHHHHHT-SEEEEEEESTTPPTT-SEEEEEEEEETTEEEEEEEEEESSS-HHHHHHHHHHHHTTSTT---SEEEE-S-HHHHHHHHHH-TTSEEEE-HHHHHHHHHHHHHHTTTHHHHHSTT-HHHHHHHHHHHHHHHGGGS-HHHHHHHHHHHHHHHTT-GGGHHHHHHHHHHHT-EEHHHHHHGGGGGSTTHHHHGGGS--PPPP--TT----S------PPPP-B---PPP-----------------SPPEEPPSS-----S--HHHHHHHHHHHHHHHHHHHTT-